Protein AF-A0A2W7T2B4-F1 (afdb_monomer_lite)

Radius of gyration: 30.12 Å; chains: 1; bounding box: 83×75×64 Å

Foldseek 3Di:
DDFDKAAEWDFDADPVNAFQVFKKKKWFKPAWWDADPDIDGRDIDIFTADSNRIGDPRDIDGQLLSTPPLIWIWMKMWGDDPDRPDIDMDTLGIFGHHDDRYDYPVVRSVDDRDDHDDDDDDDDPDPVVVVVVVVVVVVVVVVVVVPDPDDDDDDADQQWAQPDADPVGHRPWTAHPVGTDDDQDPVRVCVVCVVVVNDPDADPFEEEEEEEAAALVQLAAWPVPDPDDQVLLQPAQLVLQKEFAFWAFPVRHGDIQSACALRFTPLVGATPAMDGHGADPTGGGLQSLLQRCLQVLLVVLVHHHYRYYYHYLYHHLQELLLQACPNDCDPPRHSPNRSVVRVLSRVVSVCVRCPSGHYAHAEYEYEYQQNHDDPPDDACNVLVSVVNRVVRVVVSCVVVVHHYPHAYEYAQEQHHQDQDLDQRNRNQSVQVCVVVVRHAHLYYLQLAFADPLGGHGHRVSSSQSSQSRSNLVSCVVSVHQAHFHFFDWDDDPQKIKGARPSDDPPKFKDFADCCSFVVPDDDQQQKDWPQWDWPHWDGDGRMIMTGIDGDTFKMWGLRDSHAPSDPDTRGGNSDGRMFMPDKDQRSSHNVDIHTGGHGIHMDGD

pLDDT: mean 79.74, std 19.17, range [26.47, 98.62]

Sequence (605 aa):
MTLTTSAIVGDVPLPSGAAPAGAELMFTLSCWDSEGDHCLPPATIMVPLGEDGALPEGFRLWRTTKGRRGAHYKVALRWSEGQPEQKKSTDLGAIQIGDADEYALADLLAGSVPAAPQSFWVRRDSMAEIDAAVAGVERMANDLRAEAQEPFTAPVSSEGAALLMDANGNALLGLRSTGLDYVPSRDLVARYAAALGVEVGYSATRVQIIPVDGQSLSVGGEFTGATVTRAGVENFDTTGALELYGLKLANGNPIGLRGPLSRGWDMTALPTGIGPARPHSRHITTGYVIGSVRNRYRAAAGLPLIPALVGSLGVPGAFIEALDKDSQVTDRGVAGDLIWRNKLWWHDQAKRLLAGKAYEIPWLVWLHGTSSGKAGDAAGHYLGKMRAYFDDFRAMLAAKGITGLARVILMQDAADTDTSALPWHVVDEHLQFCEEGSAVLAGPLYPYEVWDDNVHPSADQTILFGEVIAWAMAEVEAGRQWTIRRPVASISGNVLSLHYASLREDEVLTAHDAAKYGGVGISNLGFEMEGATITGVSVAGHTIRIGFSGTPTQVRYAHQRRNATGAGNKFTAHRGLLRTSLSRTAEMLPDQRIHRWSPSYIINL

Secondary structure (DSSP, 8-state):
-PPPEEEEE-B---TT----TT-EEEEEESS-EEETTEEE-SPEEEEEPPTTSBPPTT-EEE-GGGSSS---EEEEEEEESSSTT-EEEEEEEEE---SSSEEEHHHHHHS--PPPP-------S-HHHHHHHHHHHHHHHHHHHHS--S---PPPPTT-EEEEE-TTS-EEEEEETTEEE----HHHHHHHHHHHT---SS-SSEEEEEEEEESHHHH--BSTTSSS-HHHHHTS--TTEEEEES-B-TTS-B--TT--GGG---TTS---EEEE----SSB--HHHHHHHHHHHHHHHTTPPP--EEEEE---TT--GGGSSTT----TTT--TTHHHHHHHHHHHHHHHHTTTSEEE--EEEEE--TT---TTPPTTHHHHHHHHHHHHHHHHHHHTT-BS--EEEEEEP---S--SSS---HHHHHHHHHHTTSEEEEEESTTS-BSSSSSPBPHHHHHHHHHHHHHHHHHHHTT---PPPPPEEEEETTEEEEE-TTS-TT--EEEPPGGGGTT-S--GGGEEEEEEEEEEEEEETTEEEEEEEEEEEEEEES--SS----SS--S-SS---EEEEEEEE-SS-TTSEEEEEPPPEEEE-

Structure (mmCIF, N/CA/C/O backbone):
data_AF-A0A2W7T2B4-F1
#
_entry.id   AF-A0A2W7T2B4-F1
#
loop_
_atom_site.group_PDB
_atom_site.id
_atom_site.type_symbol
_atom_site.label_atom_id
_atom_site.label_alt_id
_atom_site.label_comp_id
_atom_site.label_asym_id
_atom_site.label_entity_id
_atom_site.label_seq_id
_atom_site.pdbx_PDB_ins_code
_atom_site.Cartn_x
_atom_site.Cartn_y
_atom_site.Cartn_z
_atom_site.occupancy
_atom_site.B_iso_or_equiv
_atom_site.auth_seq_id
_atom_site.auth_comp_id
_atom_site.auth_asym_id
_atom_site.auth_atom_id
_atom_site.pdbx_PDB_model_num
ATOM 1 N N . MET A 1 1 ? 23.909 -21.533 34.838 1.00 51.75 1 MET A N 1
ATOM 2 C CA . MET A 1 1 ? 25.120 -22.126 34.227 1.00 51.75 1 MET A CA 1
ATOM 3 C C . MET A 1 1 ? 25.941 -20.961 33.702 1.00 51.75 1 MET A C 1
ATOM 5 O O . MET A 1 1 ? 25.334 -20.033 33.192 1.00 51.75 1 MET A O 1
ATOM 9 N N . THR A 1 2 ? 27.256 -20.923 33.892 1.00 74.31 2 THR A N 1
ATOM 10 C CA . THR A 1 2 ? 28.070 -19.791 33.410 1.00 74.31 2 THR A CA 1
ATOM 11 C C . THR A 1 2 ? 28.215 -19.884 31.890 1.00 74.31 2 THR A C 1
ATOM 13 O O . THR A 1 2 ? 28.439 -20.984 31.389 1.00 74.31 2 THR A O 1
ATOM 16 N N . LEU A 1 3 ? 28.065 -18.766 31.170 1.00 84.69 3 LEU A N 1
ATOM 17 C CA . LEU A 1 3 ? 28.281 -18.707 29.718 1.00 84.69 3 LEU A CA 1
ATOM 18 C C . LEU A 1 3 ? 29.657 -19.280 29.373 1.00 84.69 3 LEU A C 1
ATOM 20 O O . LEU A 1 3 ? 30.652 -18.932 30.020 1.00 84.69 3 LEU A O 1
ATOM 24 N N . THR A 1 4 ? 29.724 -20.152 28.372 1.00 91.50 4 THR A N 1
ATOM 25 C CA . THR A 1 4 ? 31.001 -20.756 27.986 1.00 91.50 4 THR A CA 1
ATOM 26 C C . THR A 1 4 ? 31.834 -19.750 27.199 1.00 91.50 4 THR A C 1
ATOM 28 O O . THR A 1 4 ? 31.337 -19.063 26.310 1.00 91.50 4 THR A O 1
ATOM 31 N N . THR A 1 5 ? 33.117 -19.614 27.536 1.00 93.88 5 THR A N 1
ATOM 32 C CA . THR A 1 5 ? 34.007 -18.631 26.900 1.00 93.88 5 THR A CA 1
ATOM 33 C C . THR A 1 5 ? 35.344 -19.252 26.518 1.00 93.88 5 THR A C 1
ATOM 35 O O . THR A 1 5 ? 35.827 -20.168 27.191 1.00 93.88 5 THR A O 1
ATOM 38 N N . SER A 1 6 ? 35.974 -18.720 25.476 1.00 93.94 6 SER A N 1
ATOM 39 C CA . SER A 1 6 ? 37.327 -19.090 25.040 1.00 93.94 6 SER A CA 1
ATOM 40 C C . SER A 1 6 ? 38.243 -17.877 25.065 1.00 93.94 6 SER A C 1
ATOM 42 O O . SER A 1 6 ? 37.787 -16.756 24.829 1.00 93.94 6 SER A O 1
ATOM 44 N N . ALA A 1 7 ? 39.518 -18.100 25.384 1.00 94.75 7 ALA A N 1
ATOM 45 C CA . ALA A 1 7 ? 40.530 -17.053 25.337 1.00 94.75 7 ALA A CA 1
ATOM 46 C C . ALA A 1 7 ? 40.820 -16.660 23.885 1.00 94.75 7 ALA A C 1
ATOM 48 O O . ALA A 1 7 ? 40.856 -17.527 23.011 1.00 94.75 7 ALA A O 1
ATOM 49 N N . ILE A 1 8 ? 41.013 -15.365 23.639 1.00 95.31 8 ILE A N 1
ATOM 50 C CA . ILE A 1 8 ? 41.419 -14.840 22.334 1.00 95.31 8 ILE A CA 1
ATOM 51 C C . ILE A 1 8 ? 42.779 -14.172 22.497 1.00 95.31 8 ILE A C 1
ATOM 53 O O . ILE A 1 8 ? 42.921 -13.266 23.317 1.00 95.31 8 ILE A O 1
ATOM 57 N N . VAL A 1 9 ? 43.760 -14.623 21.717 1.00 92.50 9 VAL A N 1
ATOM 58 C CA . VAL A 1 9 ? 45.160 -14.182 21.805 1.00 92.50 9 VAL A CA 1
ATOM 59 C C . VAL A 1 9 ? 45.677 -13.668 20.461 1.00 92.50 9 VAL A C 1
ATOM 61 O O . VAL A 1 9 ? 45.085 -13.931 19.412 1.00 92.50 9 VAL A O 1
ATOM 64 N N . GLY A 1 10 ? 46.791 -12.939 20.490 1.00 87.00 10 GLY A N 1
ATOM 65 C CA . GLY A 1 10 ? 47.467 -12.400 19.307 1.00 87.00 10 GLY A CA 1
ATOM 66 C C . GLY A 1 10 ? 47.471 -10.874 19.246 1.00 87.00 10 GLY A C 1
ATOM 67 O O . GLY A 1 10 ? 46.929 -10.196 20.123 1.00 87.00 10 GLY A O 1
ATOM 68 N N . ASP A 1 11 ? 48.103 -10.355 18.200 1.00 84.56 11 ASP A N 1
ATOM 69 C CA . ASP A 1 11 ? 48.326 -8.934 17.955 1.00 84.56 11 ASP A CA 1
ATOM 70 C C . ASP A 1 11 ? 47.723 -8.465 16.621 1.00 84.56 11 ASP A C 1
ATOM 72 O O . ASP A 1 11 ? 47.487 -9.249 15.699 1.00 84.56 11 ASP A O 1
ATOM 76 N N . VAL A 1 12 ? 47.435 -7.164 16.530 1.00 80.12 12 VAL A N 1
ATOM 77 C CA . VAL A 1 12 ? 46.929 -6.520 15.308 1.00 80.12 12 VAL A CA 1
ATOM 78 C C . VAL A 1 12 ? 47.833 -5.339 14.945 1.00 80.12 12 VAL A C 1
ATOM 80 O O . VAL A 1 12 ? 47.596 -4.217 15.407 1.00 80.12 12 VAL A O 1
ATOM 83 N N . PRO A 1 13 ? 48.878 -5.556 14.125 1.00 73.44 13 PRO A N 1
ATOM 84 C CA . PRO A 1 13 ? 49.776 -4.483 13.725 1.00 73.44 13 PRO A CA 1
ATOM 85 C C . PRO A 1 13 ? 49.082 -3.521 12.753 1.00 73.44 13 PRO A C 1
ATOM 87 O O . PRO A 1 13 ? 48.296 -3.928 11.893 1.00 73.44 13 PRO A O 1
ATOM 90 N N . LEU A 1 14 ? 49.398 -2.225 12.843 1.00 69.44 14 LEU A N 1
ATOM 91 C CA . LEU A 1 14 ? 48.927 -1.254 11.853 1.00 69.44 14 LEU A CA 1
ATOM 92 C C . LEU A 1 14 ? 49.705 -1.401 10.535 1.00 69.44 14 LEU A C 1
ATOM 94 O O . LEU A 1 14 ? 50.913 -1.648 10.567 1.00 69.44 14 LEU A O 1
ATOM 98 N N . PRO A 1 15 ? 49.079 -1.144 9.367 1.00 62.44 15 PRO A N 1
ATOM 99 C CA . PRO A 1 15 ? 49.760 -1.193 8.066 1.00 62.44 15 PRO A CA 1
ATOM 100 C C . PRO A 1 15 ? 50.961 -0.245 7.950 1.00 62.44 15 PRO A C 1
ATOM 102 O O . PRO A 1 15 ? 51.851 -0.458 7.132 1.00 62.44 15 PRO A O 1
ATOM 105 N N . SER A 1 16 ? 50.984 0.814 8.762 1.00 63.97 16 SER A N 1
ATOM 106 C CA . SER A 1 16 ? 52.087 1.773 8.850 1.00 63.97 16 SER A CA 1
ATOM 107 C C . SER A 1 16 ? 53.306 1.242 9.615 1.00 63.97 16 SER A C 1
ATOM 109 O O . SER A 1 16 ? 54.337 1.909 9.627 1.00 63.97 16 SER A O 1
ATOM 111 N N . GLY A 1 17 ? 53.195 0.086 10.283 1.00 63.16 17 GLY A N 1
ATOM 112 C CA . GLY A 1 17 ? 54.217 -0.460 11.181 1.00 63.16 17 GLY A CA 1
ATOM 113 C C . GLY A 1 17 ? 54.401 0.332 12.482 1.00 63.16 17 GLY A C 1
ATOM 114 O O . GLY A 1 17 ? 55.286 0.011 13.271 1.00 63.16 17 GLY A O 1
ATOM 115 N N . ALA A 1 18 ? 53.598 1.377 12.709 1.00 63.28 18 ALA A N 1
ATOM 116 C CA . ALA A 1 18 ? 53.625 2.161 13.936 1.00 63.28 18 ALA A CA 1
ATOM 117 C C . ALA A 1 18 ? 52.922 1.417 15.082 1.00 63.28 18 ALA A C 1
ATOM 119 O O . ALA A 1 18 ? 51.936 0.712 14.858 1.00 63.28 18 ALA A O 1
ATOM 120 N N . ALA A 1 19 ? 53.401 1.632 16.311 1.00 59.44 19 ALA A N 1
ATOM 121 C CA . ALA A 1 19 ? 52.747 1.149 17.523 1.00 59.44 19 ALA A CA 1
ATOM 122 C C . ALA A 1 19 ? 51.287 1.652 17.569 1.00 59.44 19 ALA A C 1
ATOM 124 O O . ALA A 1 19 ? 51.069 2.863 17.427 1.00 59.44 19 ALA A O 1
ATOM 125 N N . PRO A 1 20 ? 50.284 0.775 17.752 1.00 64.19 20 PRO A N 1
ATOM 126 C CA . PRO A 1 20 ? 48.870 1.142 17.789 1.00 64.19 20 PRO A CA 1
ATOM 127 C C . PRO A 1 20 ? 48.484 1.817 19.117 1.00 64.19 20 PRO A C 1
ATOM 129 O O . PRO A 1 20 ? 47.569 1.383 19.815 1.00 64.19 20 PRO A O 1
ATOM 132 N N . ALA A 1 21 ? 49.176 2.897 19.488 1.00 61.97 21 ALA A N 1
ATOM 133 C CA . ALA A 1 21 ? 48.934 3.623 20.728 1.00 61.97 21 ALA A CA 1
ATOM 134 C C . ALA A 1 21 ? 47.485 4.148 20.772 1.00 61.97 21 ALA A C 1
ATOM 136 O O . ALA A 1 21 ? 47.108 5.056 20.029 1.00 61.97 21 ALA A O 1
ATOM 137 N N . GLY A 1 22 ? 46.662 3.555 21.644 1.00 71.31 22 GLY A N 1
ATOM 138 C CA . GLY A 1 22 ? 45.244 3.893 21.791 1.00 71.31 22 GLY A CA 1
ATOM 139 C C . GLY A 1 22 ? 44.298 3.220 20.786 1.00 71.31 22 GLY A C 1
ATOM 140 O O . GLY A 1 22 ? 43.176 3.703 20.613 1.00 71.31 22 GLY A O 1
ATOM 141 N N . ALA A 1 23 ? 44.722 2.142 20.116 1.00 84.31 23 ALA A N 1
ATOM 142 C CA . ALA A 1 23 ? 43.832 1.339 19.284 1.00 84.31 23 ALA A CA 1
ATOM 143 C C . ALA A 1 23 ? 42.933 0.407 20.113 1.00 84.31 23 ALA A C 1
ATOM 145 O O . ALA A 1 23 ? 43.294 -0.054 21.194 1.00 84.31 23 ALA A O 1
ATOM 146 N N . GLU A 1 24 ? 41.749 0.120 19.583 1.00 90.25 24 GLU A N 1
ATOM 147 C CA . GLU A 1 24 ? 40.717 -0.704 20.204 1.00 90.25 24 GLU A CA 1
ATOM 148 C C . GLU A 1 24 ? 40.160 -1.690 19.172 1.00 90.25 24 GLU A C 1
ATOM 150 O O . GLU A 1 24 ? 39.835 -1.303 18.047 1.00 90.25 24 GLU A O 1
ATOM 155 N N . LEU A 1 25 ? 39.985 -2.951 19.561 1.00 91.62 25 LEU A N 1
ATOM 156 C CA . LEU A 1 25 ? 39.188 -3.914 18.809 1.00 91.62 25 LEU A CA 1
ATOM 157 C C . LEU A 1 25 ? 37.740 -3.896 19.283 1.00 91.62 25 LEU A C 1
ATOM 159 O O . LEU A 1 25 ? 37.450 -3.814 20.476 1.00 91.62 25 LEU A O 1
ATOM 163 N N . MET A 1 26 ? 36.822 -4.003 18.335 1.00 93.94 26 MET A N 1
ATOM 164 C CA . MET A 1 26 ? 35.388 -4.049 18.565 1.00 93.94 26 MET A CA 1
ATOM 165 C C . MET A 1 26 ? 34.862 -5.411 18.130 1.00 93.94 26 MET A C 1
ATOM 167 O O . MET A 1 26 ? 34.986 -5.762 16.961 1.00 93.94 26 MET A O 1
ATOM 171 N N . PHE A 1 27 ? 34.249 -6.149 19.054 1.00 94.88 27 PHE A N 1
ATOM 172 C CA . PHE A 1 27 ? 33.588 -7.426 18.791 1.00 94.88 27 PHE A CA 1
ATOM 173 C C . PHE A 1 27 ? 32.080 -7.259 18.975 1.00 94.88 27 PHE A C 1
ATOM 175 O O . PHE A 1 27 ? 31.600 -7.124 20.101 1.00 94.88 27 PHE A O 1
ATOM 182 N N . THR A 1 28 ? 31.322 -7.267 17.881 1.00 92.69 28 THR A N 1
ATOM 183 C CA . THR A 1 28 ? 29.861 -7.091 17.899 1.00 92.69 28 THR A CA 1
ATOM 184 C C . THR A 1 28 ? 29.164 -8.382 17.516 1.00 92.69 28 THR A C 1
ATOM 186 O O . THR A 1 28 ? 29.383 -8.902 16.424 1.00 92.69 28 THR A O 1
ATOM 189 N N . LEU A 1 29 ? 28.293 -8.899 18.381 1.00 88.19 29 LEU A N 1
ATOM 190 C CA . LEU A 1 29 ? 27.530 -10.103 18.059 1.00 88.19 29 LEU A CA 1
ATOM 191 C C . LEU A 1 29 ? 26.496 -9.813 16.948 1.00 88.19 29 LEU A C 1
ATOM 193 O O . LEU A 1 29 ? 25.797 -8.803 16.982 1.00 88.19 29 LEU A O 1
ATOM 197 N N . SER A 1 30 ? 26.407 -10.684 15.942 1.00 83.38 30 SER A N 1
ATOM 198 C CA . SER A 1 30 ? 25.661 -10.441 14.696 1.00 83.38 30 SER A CA 1
ATOM 199 C C . SER A 1 30 ? 24.139 -10.394 14.851 1.00 83.38 30 SER A C 1
ATOM 201 O O . SER A 1 30 ? 23.450 -9.788 14.030 1.00 83.38 30 SER A O 1
ATOM 203 N N . CYS A 1 31 ? 23.601 -11.079 15.857 1.00 70.81 31 CYS A N 1
ATOM 204 C CA . CYS A 1 31 ? 22.176 -11.185 16.139 1.00 70.81 31 CYS A CA 1
ATOM 205 C C . CYS A 1 31 ? 21.957 -11.605 17.601 1.00 70.81 31 CYS A C 1
ATOM 207 O O . CYS A 1 31 ? 22.906 -11.896 18.325 1.00 70.81 31 CYS A O 1
ATOM 209 N N . TRP A 1 32 ? 20.696 -11.633 18.033 1.00 84.06 32 TRP A N 1
ATOM 210 C CA . TRP A 1 32 ? 20.322 -12.216 19.320 1.00 84.06 32 TRP A CA 1
ATOM 211 C C . TRP A 1 32 ? 20.540 -13.728 19.326 1.00 84.06 32 TRP A C 1
ATOM 213 O O . TRP A 1 32 ? 20.017 -14.408 18.438 1.00 84.06 32 TRP A O 1
ATOM 223 N N . ASP A 1 33 ? 21.184 -14.249 20.369 1.00 83.38 33 ASP A N 1
ATOM 224 C CA . ASP A 1 33 ? 21.369 -15.688 20.576 1.00 83.38 33 ASP A CA 1
ATOM 225 C C . ASP A 1 33 ? 21.135 -16.102 22.041 1.00 83.38 33 ASP A C 1
ATOM 227 O O . ASP A 1 33 ? 20.782 -15.282 22.890 1.00 83.38 33 ASP A O 1
ATOM 231 N N . SER A 1 34 ? 21.271 -17.391 22.336 1.00 83.50 34 SER A N 1
ATOM 232 C CA . SER A 1 34 ? 21.069 -17.950 23.669 1.00 83.50 34 SER A CA 1
ATOM 233 C C . SER A 1 34 ? 21.949 -19.166 23.923 1.00 83.50 34 SER A C 1
ATOM 235 O O . SER A 1 34 ? 22.056 -20.031 23.053 1.00 83.50 34 SER A O 1
ATOM 237 N N . GLU A 1 35 ? 22.454 -19.290 25.147 1.00 84.00 35 GLU A N 1
ATOM 238 C CA . GLU A 1 35 ? 23.079 -20.506 25.673 1.00 84.00 35 GLU A CA 1
ATOM 239 C C . GLU A 1 35 ? 22.395 -20.873 26.999 1.00 84.00 35 GLU A C 1
ATOM 241 O O . GLU A 1 35 ? 22.371 -20.085 27.948 1.00 84.00 35 GLU A O 1
ATOM 246 N N . GLY A 1 36 ? 21.795 -22.065 27.065 1.00 82.31 36 GLY A N 1
ATOM 247 C CA . GLY A 1 36 ? 20.923 -22.434 28.185 1.00 82.31 36 GLY A CA 1
ATOM 248 C C . GLY A 1 36 ? 19.736 -21.470 28.315 1.00 82.31 36 GLY A C 1
ATOM 249 O O . GLY A 1 36 ? 19.032 -21.233 27.333 1.00 82.31 36 GLY A O 1
ATOM 250 N N . ASP A 1 37 ? 19.546 -20.906 29.511 1.00 80.75 37 ASP A N 1
ATOM 251 C CA . ASP A 1 37 ? 18.495 -19.919 29.815 1.00 80.75 37 ASP A CA 1
ATOM 252 C C . ASP A 1 37 ? 18.971 -18.459 29.659 1.00 80.75 37 ASP A C 1
ATOM 254 O O . ASP A 1 37 ? 18.222 -17.519 29.932 1.00 80.75 37 ASP A O 1
ATOM 258 N N . HIS A 1 38 ? 20.222 -18.241 29.241 1.00 75.69 38 HIS A N 1
ATOM 259 C CA . HIS A 1 38 ? 20.797 -16.906 29.088 1.00 75.69 38 HIS A CA 1
ATOM 260 C C . HIS A 1 38 ? 20.609 -16.385 27.664 1.00 75.69 38 HIS A C 1
ATOM 262 O O . HIS A 1 38 ? 20.861 -17.094 26.691 1.00 75.69 38 HIS A O 1
ATOM 268 N N . CYS A 1 39 ? 20.191 -15.123 27.551 1.00 81.25 39 CYS A N 1
ATOM 269 C CA . CYS A 1 39 ? 19.994 -14.427 26.284 1.00 81.25 39 CYS A CA 1
ATOM 270 C C . CYS A 1 39 ? 21.140 -13.439 26.042 1.00 81.25 39 CYS A C 1
ATOM 272 O O . CYS A 1 39 ? 21.503 -12.674 26.937 1.00 81.25 39 CYS A O 1
ATOM 274 N N . LEU A 1 40 ? 21.693 -13.455 24.833 1.00 81.31 40 LEU A N 1
ATOM 275 C CA . LEU A 1 40 ? 22.848 -12.664 24.426 1.00 81.31 40 LEU A CA 1
ATOM 276 C C . LEU A 1 40 ? 22.407 -11.647 23.365 1.00 81.31 40 LEU A C 1
ATOM 278 O O . LEU A 1 40 ? 22.094 -12.044 22.238 1.00 81.31 40 LEU A O 1
ATOM 282 N N . PRO A 1 41 ? 22.332 -10.347 23.706 1.00 76.69 41 PRO A N 1
ATOM 283 C CA . PRO A 1 41 ? 22.006 -9.306 22.740 1.00 76.69 41 PRO A CA 1
ATOM 284 C C . PRO A 1 41 ? 23.161 -9.074 21.753 1.00 76.69 41 PRO A C 1
ATOM 286 O O . PRO A 1 41 ? 24.311 -9.374 22.085 1.00 76.69 41 PRO A O 1
ATOM 289 N N . PRO A 1 42 ? 22.894 -8.466 20.579 1.00 85.69 42 PRO A N 1
ATOM 290 C CA . PRO A 1 42 ? 23.912 -8.031 19.619 1.00 85.69 42 PRO A CA 1
ATOM 291 C C . PRO A 1 42 ? 24.718 -6.820 20.137 1.00 85.69 42 PRO A C 1
ATOM 293 O O . PRO A 1 42 ? 24.724 -5.747 19.540 1.00 85.69 42 PRO A O 1
ATOM 296 N N . ALA A 1 43 ? 25.342 -6.963 21.307 1.00 79.31 43 ALA A N 1
ATOM 297 C CA . ALA A 1 43 ? 26.128 -5.932 21.967 1.00 79.31 43 ALA A CA 1
ATOM 298 C C . ALA A 1 43 ? 27.578 -5.926 21.461 1.00 79.31 43 ALA A C 1
ATOM 300 O O . ALA A 1 43 ? 28.108 -6.953 21.027 1.00 79.31 43 ALA A O 1
ATOM 301 N N . THR A 1 44 ? 28.215 -4.758 21.551 1.00 92.38 44 THR A N 1
ATOM 302 C CA . THR A 1 44 ? 29.615 -4.554 21.168 1.00 92.38 44 THR A CA 1
ATOM 303 C C . THR A 1 44 ? 30.514 -4.556 22.395 1.00 92.38 44 THR A C 1
ATOM 305 O O . THR A 1 44 ? 30.296 -3.781 23.325 1.00 92.38 44 THR A O 1
ATOM 308 N N . ILE A 1 45 ? 31.556 -5.382 22.364 1.00 93.25 45 ILE A N 1
ATOM 309 C CA . ILE A 1 45 ? 32.635 -5.402 23.351 1.00 93.25 45 ILE A CA 1
ATOM 310 C C . ILE A 1 45 ? 33.822 -4.649 22.749 1.00 93.25 45 ILE A C 1
ATOM 312 O O . ILE A 1 45 ? 34.303 -5.020 21.681 1.00 93.25 45 ILE A O 1
ATOM 316 N N . MET A 1 46 ? 34.274 -3.586 23.416 1.00 92.00 46 MET A N 1
ATOM 317 C CA . MET A 1 46 ? 35.451 -2.812 23.010 1.00 92.00 46 MET A CA 1
ATOM 318 C C . MET A 1 46 ? 36.644 -3.201 23.878 1.00 92.00 46 MET A C 1
ATOM 320 O O . MET A 1 46 ? 36.530 -3.212 25.104 1.00 92.00 46 MET A O 1
ATOM 324 N N . VAL A 1 47 ? 37.773 -3.510 23.247 1.00 92.19 47 VAL A N 1
ATOM 325 C CA . VAL A 1 47 ? 38.973 -4.028 23.906 1.00 92.19 47 VAL A CA 1
ATOM 326 C C . VAL A 1 47 ? 40.167 -3.169 23.505 1.00 92.19 47 VAL A C 1
ATOM 328 O O . VAL A 1 47 ? 40.518 -3.168 22.325 1.00 92.19 47 VAL A O 1
ATOM 331 N N . PRO A 1 48 ? 40.788 -2.427 24.435 1.00 89.44 48 PRO A N 1
ATOM 332 C CA . PRO A 1 48 ? 41.997 -1.676 24.126 1.00 89.44 48 PRO A CA 1
ATOM 333 C C . PRO A 1 48 ? 43.162 -2.635 23.849 1.00 89.44 48 PRO A C 1
ATOM 335 O O . PRO A 1 48 ? 43.305 -3.646 24.538 1.00 89.44 48 PRO A O 1
ATOM 338 N N . LEU A 1 49 ? 43.982 -2.310 22.851 1.00 87.50 49 LEU A N 1
ATOM 339 C CA . LEU A 1 49 ? 45.211 -3.038 22.538 1.00 87.50 49 LEU A CA 1
ATOM 340 C C . LEU A 1 49 ? 46.393 -2.492 23.351 1.00 87.50 49 LEU A C 1
ATOM 342 O O . LEU A 1 49 ? 46.425 -1.310 23.705 1.00 87.50 49 LEU A O 1
ATOM 346 N N . GLY A 1 50 ? 47.364 -3.362 23.636 1.00 82.19 50 GLY A N 1
ATOM 347 C CA . GLY A 1 50 ? 48.658 -2.987 24.205 1.00 82.19 50 GLY A CA 1
ATOM 348 C C . GLY A 1 50 ? 49.482 -2.106 23.261 1.00 82.19 50 GLY A C 1
ATOM 349 O O . GLY A 1 50 ? 49.154 -1.942 22.086 1.00 82.19 50 GLY A O 1
ATOM 350 N N . GLU A 1 51 ? 50.579 -1.534 23.766 1.00 77.56 51 GLU A N 1
ATOM 351 C CA . GLU A 1 51 ? 51.479 -0.679 22.968 1.00 77.56 51 GLU A CA 1
ATOM 352 C C . GLU A 1 51 ? 52.116 -1.421 21.779 1.00 77.56 51 GLU A C 1
ATOM 354 O O . GLU A 1 51 ? 52.469 -0.806 20.775 1.00 77.56 51 GLU A O 1
ATOM 359 N N . ASP A 1 52 ? 52.219 -2.742 21.874 1.00 76.25 52 ASP A N 1
ATOM 360 C CA . ASP A 1 52 ? 52.678 -3.671 20.843 1.00 76.25 52 ASP A CA 1
ATOM 361 C C . ASP A 1 52 ? 51.545 -4.199 19.941 1.00 76.25 52 ASP A C 1
ATOM 363 O O . ASP A 1 52 ? 51.802 -4.961 19.014 1.00 76.25 52 ASP A O 1
ATOM 367 N N . GLY A 1 53 ? 50.297 -3.781 20.174 1.00 79.62 53 GLY A N 1
ATOM 368 C CA . GLY A 1 53 ? 49.121 -4.251 19.441 1.00 79.62 53 GLY A CA 1
ATOM 369 C C . GLY A 1 53 ? 48.530 -5.559 19.954 1.00 79.62 53 GLY A C 1
ATOM 370 O O . GLY A 1 53 ? 47.592 -6.060 19.332 1.00 79.62 53 GLY A O 1
ATOM 371 N N . ALA A 1 54 ? 49.031 -6.096 21.070 1.00 86.50 54 ALA A N 1
ATOM 372 C CA . ALA A 1 54 ? 48.527 -7.329 21.660 1.00 86.50 54 ALA A CA 1
ATOM 373 C C . ALA A 1 54 ? 47.164 -7.140 22.348 1.00 86.50 54 ALA A C 1
ATOM 375 O O . ALA A 1 54 ? 46.878 -6.102 22.954 1.00 86.50 54 ALA A O 1
ATOM 376 N N . LEU A 1 55 ? 46.319 -8.173 22.288 1.00 90.00 55 LEU A N 1
ATOM 377 C CA . LEU A 1 55 ? 45.126 -8.271 23.130 1.00 90.00 55 LEU A CA 1
ATOM 378 C C . LEU A 1 55 ? 45.509 -8.407 24.619 1.00 90.00 55 LEU A C 1
ATOM 380 O O . LEU A 1 55 ? 46.511 -9.053 24.930 1.00 90.00 55 LEU A O 1
ATOM 384 N N . PRO A 1 56 ? 44.706 -7.863 25.558 1.00 90.69 56 PRO A N 1
ATOM 385 C CA . PRO A 1 56 ? 44.958 -8.016 26.988 1.00 90.69 56 PRO A CA 1
ATOM 386 C C . PRO A 1 56 ? 45.035 -9.486 27.412 1.00 90.69 56 PRO A C 1
ATOM 388 O O . PRO A 1 56 ? 44.208 -10.305 26.999 1.00 90.69 56 PRO A O 1
ATOM 391 N N . GLU A 1 57 ? 45.992 -9.804 28.287 1.00 88.31 57 GLU A N 1
ATOM 392 C CA . GLU A 1 57 ? 46.155 -11.158 28.816 1.00 88.31 57 GLU A CA 1
ATOM 393 C C . GLU A 1 57 ? 44.848 -11.649 29.459 1.00 88.31 57 GLU A C 1
ATOM 395 O O . GLU A 1 57 ? 44.224 -10.964 30.273 1.00 88.31 57 GLU A O 1
ATOM 400 N N . GLY A 1 58 ? 44.412 -12.847 29.064 1.00 87.31 58 GLY A N 1
ATOM 401 C CA . GLY A 1 58 ? 43.191 -13.458 29.579 1.00 87.31 58 GLY A CA 1
ATOM 402 C C . GLY A 1 58 ? 41.888 -12.888 29.010 1.00 87.31 58 GLY A C 1
ATOM 403 O O . GLY A 1 58 ? 40.830 -13.188 29.563 1.00 87.31 58 GLY A O 1
ATOM 404 N N . PHE A 1 59 ? 41.912 -12.104 27.925 1.00 94.69 59 PHE A N 1
ATOM 405 C CA . PHE A 1 59 ? 40.689 -11.681 27.237 1.00 94.69 59 PHE A CA 1
ATOM 406 C C . PHE A 1 59 ? 39.903 -12.889 26.695 1.00 94.69 59 PHE A C 1
ATOM 408 O O . PHE A 1 59 ? 40.457 -13.756 26.016 1.00 94.69 59 PHE A O 1
ATOM 415 N N . ARG A 1 60 ? 38.597 -12.961 26.997 1.00 95.25 60 ARG A N 1
ATOM 416 C CA . ARG A 1 60 ? 37.729 -14.084 26.602 1.00 95.25 60 ARG A CA 1
ATOM 417 C C . ARG A 1 60 ? 36.447 -13.609 25.934 1.00 95.25 60 ARG A C 1
ATOM 419 O O . ARG A 1 60 ? 35.819 -12.654 26.389 1.00 95.25 60 ARG A O 1
ATOM 426 N N . LEU A 1 61 ? 36.016 -14.349 24.918 1.00 94.19 61 LEU A N 1
ATOM 427 C CA . LEU A 1 61 ? 34.725 -14.173 24.253 1.00 94.19 61 LEU A CA 1
ATOM 428 C C . LEU A 1 61 ? 33.839 -15.397 24.453 1.00 94.19 61 LEU A C 1
ATOM 430 O O . LEU A 1 61 ? 34.326 -16.512 24.638 1.00 94.19 61 LEU A O 1
ATOM 434 N N . TRP A 1 62 ? 32.525 -15.184 24.411 1.00 94.25 62 TRP A N 1
ATOM 435 C CA . TRP A 1 62 ? 31.547 -16.266 24.474 1.00 94.25 62 TRP A CA 1
ATOM 436 C C . TRP A 1 62 ? 31.663 -17.198 23.258 1.00 94.25 62 TRP A C 1
ATOM 438 O O . TRP A 1 62 ? 31.897 -16.743 22.136 1.00 94.25 62 TRP A O 1
ATOM 448 N N . ARG A 1 63 ? 31.497 -18.509 23.478 1.00 92.62 63 ARG A N 1
ATOM 449 C CA . ARG A 1 63 ? 31.546 -19.537 22.430 1.00 92.62 63 ARG A CA 1
ATOM 450 C C . ARG A 1 63 ? 30.282 -19.482 21.583 1.00 92.62 63 ARG A C 1
ATOM 452 O O . ARG A 1 63 ? 29.284 -20.131 21.882 1.00 92.62 63 ARG A O 1
ATOM 459 N N . THR A 1 64 ? 30.324 -18.733 20.489 1.00 86.50 64 THR A N 1
ATOM 460 C CA . THR A 1 64 ? 29.162 -18.517 19.615 1.00 86.50 64 THR A CA 1
ATOM 461 C C . THR A 1 64 ? 28.607 -19.799 18.983 1.00 86.50 64 THR A C 1
ATOM 463 O O . THR A 1 64 ? 27.442 -19.845 18.605 1.00 86.50 64 THR A O 1
ATOM 466 N N . THR A 1 65 ? 29.401 -20.871 18.902 1.00 83.50 65 THR A N 1
ATOM 467 C CA . THR A 1 65 ? 28.927 -22.209 18.486 1.00 83.50 65 THR A CA 1
ATOM 468 C C . THR A 1 65 ? 28.011 -22.897 19.505 1.00 83.50 65 THR A C 1
ATOM 470 O O . THR A 1 65 ? 27.287 -23.820 19.138 1.00 83.50 65 THR A O 1
ATOM 473 N N . LYS A 1 66 ? 27.987 -22.446 20.768 1.00 82.12 66 LYS A N 1
ATOM 474 C CA . LYS A 1 66 ? 26.997 -22.878 21.770 1.00 82.12 66 LYS A CA 1
ATOM 475 C C . LYS A 1 66 ? 25.654 -22.158 21.635 1.00 82.12 66 LYS A C 1
ATOM 477 O O . LYS A 1 66 ? 24.685 -22.541 22.292 1.00 82.12 66 LYS A O 1
ATOM 482 N N . GLY A 1 67 ? 25.595 -21.136 20.781 1.00 70.69 67 GLY A N 1
ATOM 483 C CA . GLY A 1 67 ? 24.376 -20.441 20.399 1.00 70.69 67 GLY A CA 1
ATOM 484 C C . GLY A 1 67 ? 23.433 -21.318 19.578 1.00 70.69 67 GLY A C 1
ATOM 485 O O . GLY A 1 67 ? 23.850 -22.192 18.821 1.00 70.69 67 GLY A O 1
ATOM 486 N N . ARG A 1 68 ? 22.130 -21.066 19.699 1.00 71.69 68 ARG A N 1
ATOM 487 C CA . ARG A 1 68 ? 21.076 -21.767 18.947 1.00 71.69 68 ARG A CA 1
ATOM 488 C C . ARG A 1 68 ? 20.779 -21.127 17.594 1.00 71.69 68 ARG A C 1
ATOM 490 O O . ARG A 1 68 ? 20.045 -21.712 16.803 1.00 71.69 68 ARG A O 1
ATOM 497 N N . ARG A 1 69 ? 21.275 -19.912 17.343 1.00 60.12 69 ARG A N 1
ATOM 498 C CA . ARG A 1 69 ? 20.935 -19.109 16.155 1.00 60.12 69 ARG A CA 1
ATOM 499 C C . ARG A 1 69 ? 22.124 -18.834 15.244 1.00 60.12 69 ARG A C 1
ATOM 501 O O . ARG A 1 69 ? 21.993 -18.054 14.304 1.00 60.12 69 ARG A O 1
ATOM 508 N N . GLY A 1 70 ? 23.254 -19.493 15.495 1.00 67.88 70 GLY A N 1
ATOM 509 C CA . GLY A 1 70 ? 24.429 -19.389 14.639 1.00 67.88 70 GLY A CA 1
ATOM 510 C C . GLY A 1 70 ? 25.033 -17.990 14.620 1.00 67.88 70 GLY A C 1
ATOM 511 O O . GLY A 1 70 ? 25.521 -17.556 13.575 1.00 67.88 70 GLY A O 1
ATOM 512 N N . ALA A 1 71 ? 24.961 -17.265 15.740 1.00 76.00 71 ALA A N 1
ATOM 513 C CA . ALA A 1 71 ? 25.568 -15.949 15.830 1.00 76.00 71 ALA A CA 1
ATOM 514 C C . ALA A 1 71 ? 27.094 -16.018 15.622 1.00 76.00 71 ALA A C 1
ATOM 516 O O . ALA A 1 71 ? 27.733 -17.054 15.813 1.00 76.00 71 ALA A O 1
ATOM 517 N N . HIS A 1 72 ? 27.679 -14.898 15.212 1.00 89.12 72 HIS A N 1
ATOM 518 C CA . HIS A 1 72 ? 29.122 -14.707 15.066 1.00 89.12 72 HIS A CA 1
ATOM 519 C C . HIS A 1 72 ? 29.492 -13.290 15.508 1.00 89.12 72 HIS A C 1
ATOM 521 O O . HIS A 1 72 ? 28.629 -12.411 15.580 1.00 89.12 72 HIS A O 1
ATOM 527 N N . TYR A 1 73 ? 30.766 -13.051 15.802 1.00 91.81 73 TYR A N 1
ATOM 528 C CA . TYR A 1 73 ? 31.255 -11.708 16.096 1.00 91.81 73 TYR A CA 1
ATOM 529 C C . TYR A 1 73 ? 31.724 -11.029 14.815 1.00 91.81 73 TYR A C 1
ATOM 531 O O . TYR A 1 73 ? 32.545 -11.576 14.087 1.00 91.81 73 TYR A O 1
ATOM 539 N N . LYS A 1 74 ? 31.236 -9.818 14.555 1.00 91.31 74 LYS A N 1
ATOM 540 C CA . LYS A 1 74 ? 31.854 -8.882 13.614 1.00 91.31 74 LYS A CA 1
ATOM 541 C C . LYS A 1 74 ? 32.995 -8.171 14.328 1.00 91.31 74 LYS A C 1
ATOM 543 O O . LYS A 1 74 ? 32.788 -7.670 15.434 1.00 91.31 74 LYS A O 1
ATOM 548 N N . VAL A 1 75 ? 34.167 -8.154 13.706 1.00 91.38 75 VAL A N 1
ATOM 549 C CA . VAL A 1 75 ? 35.393 -7.601 14.281 1.00 91.38 75 VAL A CA 1
ATOM 550 C C . VAL A 1 75 ? 35.808 -6.367 13.498 1.00 91.38 75 VAL A C 1
ATOM 552 O O . VAL A 1 75 ? 35.977 -6.435 12.280 1.00 91.38 75 VAL A O 1
ATOM 555 N N . ALA A 1 76 ? 36.005 -5.255 14.198 1.00 89.88 76 ALA A N 1
ATOM 556 C CA . ALA A 1 76 ? 36.540 -4.023 13.629 1.00 89.88 76 ALA A CA 1
ATOM 557 C C . ALA A 1 76 ? 37.688 -3.483 14.488 1.00 89.88 76 ALA A C 1
ATOM 559 O O . ALA A 1 76 ? 37.667 -3.614 15.710 1.00 89.88 76 ALA A O 1
ATOM 560 N N . LEU A 1 77 ? 38.679 -2.863 13.851 1.00 87.94 77 LEU A N 1
ATOM 561 C CA . LEU A 1 77 ? 39.770 -2.149 14.514 1.00 87.94 77 LEU A CA 1
ATOM 562 C C . LEU A 1 77 ? 39.515 -0.651 14.444 1.00 87.94 77 LEU A C 1
ATOM 564 O O . LEU A 1 77 ? 39.268 -0.120 13.361 1.00 87.94 77 LEU A O 1
ATOM 568 N N . ARG A 1 78 ? 39.649 0.034 15.578 1.00 88.25 78 ARG A N 1
ATOM 569 C CA . ARG A 1 78 ? 39.524 1.485 15.696 1.00 88.25 78 ARG A CA 1
ATOM 570 C C . ARG A 1 78 ? 40.805 2.089 16.266 1.00 88.25 78 ARG A C 1
ATOM 572 O O . ARG A 1 78 ? 41.261 1.644 17.309 1.00 88.25 78 ARG A O 1
ATOM 579 N N . TRP A 1 79 ? 41.375 3.113 15.633 1.00 84.56 79 TRP A N 1
ATOM 580 C CA . TRP A 1 79 ? 42.605 3.778 16.101 1.00 84.56 79 TRP A CA 1
ATOM 581 C C . TRP A 1 79 ? 42.623 5.267 15.743 1.00 84.56 79 TRP A C 1
ATOM 583 O O . TRP A 1 79 ? 41.839 5.712 14.906 1.00 84.56 79 TRP A O 1
ATOM 593 N N . SER A 1 80 ? 43.522 6.041 16.352 1.00 77.50 80 SER A N 1
ATOM 594 C CA . SER A 1 80 ? 43.721 7.463 16.036 1.00 77.50 80 SER A CA 1
ATOM 595 C C . SER A 1 80 ? 45.082 7.686 15.373 1.00 77.50 80 SER A C 1
ATOM 597 O O . SER A 1 80 ? 46.083 7.113 15.792 1.00 77.50 80 SER A O 1
ATOM 599 N N . GLU A 1 81 ? 45.142 8.562 14.369 1.00 66.94 81 GLU A N 1
ATOM 600 C CA . GLU A 1 81 ? 46.397 9.046 13.780 1.00 66.94 81 GLU A CA 1
ATOM 601 C C . GLU A 1 81 ? 46.511 10.555 14.016 1.00 66.94 81 GLU A C 1
ATOM 603 O O . GLU A 1 81 ? 45.750 11.349 13.465 1.00 66.94 81 GLU A O 1
ATOM 608 N N . GLY A 1 82 ? 47.458 10.967 14.860 1.00 64.31 82 GLY A N 1
ATOM 609 C CA . GLY A 1 82 ? 47.735 12.378 15.141 1.00 64.31 82 GLY A CA 1
ATOM 610 C C . GLY A 1 82 ? 46.852 12.988 16.233 1.00 64.31 82 GLY A C 1
ATOM 611 O O . GLY A 1 82 ? 47.362 13.293 17.308 1.00 64.31 82 GLY A O 1
ATOM 612 N N . GLN A 1 83 ? 45.551 13.188 15.984 1.00 60.47 83 GLN A N 1
ATOM 613 C CA . GLN A 1 83 ? 44.631 13.767 16.979 1.00 60.47 83 GLN A CA 1
ATOM 614 C C . GLN A 1 83 ? 43.740 12.695 17.636 1.00 60.47 83 GLN A C 1
ATOM 616 O O . GLN A 1 83 ? 43.065 11.960 16.914 1.00 60.47 83 GLN A O 1
ATOM 621 N N . PRO A 1 84 ? 43.661 12.620 18.983 1.00 60.50 84 PRO A N 1
ATOM 622 C CA . PRO A 1 84 ? 42.892 11.591 19.696 1.00 60.50 84 PRO A CA 1
ATOM 623 C C . PRO A 1 84 ? 41.405 11.522 19.317 1.00 60.50 84 PRO A C 1
ATOM 625 O O . PRO A 1 84 ? 40.811 10.446 19.377 1.00 60.50 84 PRO A O 1
ATOM 628 N N . GLU A 1 85 ? 40.815 12.647 18.901 1.00 62.25 85 GLU A N 1
ATOM 629 C CA . GLU A 1 85 ? 39.389 12.767 18.566 1.00 62.25 85 GLU A CA 1
ATOM 630 C C . GLU A 1 85 ? 39.032 12.268 17.154 1.00 62.25 85 GLU A C 1
ATOM 632 O O . GLU A 1 85 ? 37.867 11.985 16.878 1.00 62.25 85 GLU A O 1
ATOM 637 N N . GLN A 1 86 ? 40.015 12.095 16.261 1.00 65.94 86 GLN A N 1
ATOM 638 C CA . GLN A 1 86 ? 39.796 11.547 14.919 1.00 65.94 86 GLN A CA 1
ATOM 639 C C . GLN A 1 86 ? 40.114 10.051 14.892 1.00 65.94 86 GLN A C 1
ATOM 641 O O . GLN A 1 86 ? 41.216 9.631 14.535 1.00 65.94 86 GLN A O 1
ATOM 646 N N . LYS A 1 87 ? 39.122 9.241 15.273 1.00 72.44 87 LYS A N 1
ATOM 647 C CA . LYS A 1 87 ? 39.227 7.779 15.243 1.00 72.44 87 LYS A CA 1
ATOM 648 C C . LYS A 1 87 ? 38.884 7.232 13.854 1.00 72.44 87 LYS A C 1
ATOM 650 O O . LYS A 1 87 ? 37.758 7.381 13.383 1.00 72.44 87 LYS A O 1
ATOM 655 N N . LYS A 1 88 ? 39.848 6.577 13.212 1.00 77.94 88 LYS A N 1
ATOM 656 C CA . LYS A 1 88 ? 39.659 5.742 12.020 1.00 77.94 88 LYS A CA 1
ATOM 657 C C . LYS A 1 88 ? 39.156 4.365 12.443 1.00 77.94 88 LYS A C 1
ATOM 659 O O . LYS A 1 88 ? 39.467 3.910 13.541 1.00 77.94 88 LYS A O 1
ATOM 664 N N . SER A 1 89 ? 38.382 3.712 11.581 1.00 84.44 89 SER A N 1
ATOM 665 C CA . SER A 1 89 ? 37.891 2.350 11.800 1.00 84.44 89 SER A CA 1
ATOM 666 C C . SER A 1 89 ? 38.022 1.534 10.522 1.00 84.44 89 SER A C 1
ATOM 668 O O . SER A 1 89 ? 37.785 2.063 9.437 1.00 84.44 89 SER A O 1
ATOM 670 N N . THR A 1 90 ? 38.356 0.254 10.651 1.00 82.12 90 THR A N 1
ATOM 671 C CA . THR A 1 90 ? 38.326 -0.711 9.548 1.00 82.12 90 THR A CA 1
ATOM 672 C C . THR A 1 90 ? 37.699 -2.015 10.010 1.00 82.12 90 THR A C 1
ATOM 674 O O . THR A 1 90 ? 37.962 -2.475 11.121 1.00 82.12 90 THR A O 1
ATOM 677 N N . ASP A 1 91 ? 36.891 -2.622 9.149 1.00 85.94 91 ASP A N 1
ATOM 678 C CA . ASP A 1 91 ? 36.374 -3.964 9.387 1.00 85.94 91 ASP A CA 1
ATOM 679 C C . ASP A 1 91 ? 37.487 -4.981 9.129 1.00 85.94 91 ASP A C 1
ATOM 681 O O . ASP A 1 91 ? 38.178 -4.912 8.110 1.00 85.94 91 ASP A O 1
ATOM 685 N N . LEU A 1 92 ? 37.675 -5.906 10.069 1.00 81.00 92 LEU A N 1
ATOM 686 C CA . LEU A 1 92 ? 38.658 -6.986 9.963 1.00 81.00 92 LEU A CA 1
ATOM 687 C C . LEU A 1 92 ? 38.025 -8.294 9.488 1.00 81.00 92 LEU A C 1
ATOM 689 O O . LEU A 1 92 ? 38.709 -9.125 8.901 1.00 81.00 92 LEU A O 1
ATOM 693 N N . GLY A 1 93 ? 36.723 -8.476 9.718 1.00 83.62 93 GLY A N 1
ATOM 694 C CA . GLY A 1 93 ? 35.987 -9.654 9.271 1.00 83.62 93 GLY A CA 1
ATOM 695 C C . GLY A 1 93 ? 34.962 -10.129 10.292 1.00 83.62 93 GLY A C 1
ATOM 696 O O . GLY A 1 93 ? 34.535 -9.385 11.176 1.00 83.62 93 GLY A O 1
ATOM 697 N N . ALA A 1 94 ? 34.551 -11.385 10.158 1.00 86.00 94 ALA A N 1
ATOM 698 C CA . ALA A 1 94 ? 33.646 -12.041 11.087 1.00 86.00 94 ALA A CA 1
ATOM 699 C C . ALA A 1 94 ? 34.278 -13.332 11.603 1.00 86.00 94 ALA A C 1
ATOM 701 O O . ALA A 1 94 ? 34.810 -14.110 10.818 1.00 86.00 94 ALA A O 1
ATOM 702 N N . ILE A 1 95 ? 34.182 -13.561 12.910 1.00 89.62 95 ILE A N 1
ATOM 703 C CA . ILE A 1 95 ? 34.761 -14.722 13.587 1.00 89.62 95 ILE A CA 1
ATOM 704 C C . ILE A 1 95 ? 33.680 -15.507 14.326 1.00 89.62 95 ILE A C 1
ATOM 706 O O . ILE A 1 95 ? 32.729 -14.933 14.867 1.00 89.62 95 ILE A O 1
ATOM 710 N N . GLN A 1 96 ? 33.844 -16.826 14.395 1.00 87.94 96 GLN A N 1
ATOM 711 C CA . GLN A 1 96 ? 33.022 -17.697 15.230 1.00 87.94 96 GLN A CA 1
ATOM 712 C C . GLN A 1 96 ? 33.901 -18.388 16.266 1.00 87.94 96 GLN A C 1
ATOM 714 O O . GLN A 1 96 ? 34.937 -18.953 15.927 1.00 87.94 96 GLN A O 1
ATOM 719 N N . ILE A 1 97 ? 33.475 -18.361 17.526 1.00 90.19 97 ILE A N 1
ATOM 720 C CA . ILE A 1 97 ? 34.218 -18.966 18.628 1.00 90.19 97 ILE A CA 1
ATOM 721 C C . ILE A 1 97 ? 33.680 -20.380 18.869 1.00 90.19 97 ILE A C 1
ATOM 723 O O . ILE A 1 97 ? 32.511 -20.581 19.230 1.00 90.19 97 ILE A O 1
ATOM 727 N N . GLY A 1 98 ? 34.536 -21.361 18.595 1.00 86.06 98 GLY A N 1
ATOM 728 C CA . GLY A 1 98 ? 34.258 -22.785 18.745 1.00 86.06 98 GLY A CA 1
ATOM 729 C C . GLY A 1 98 ? 34.528 -23.311 20.157 1.00 86.06 98 GLY A C 1
ATOM 730 O O . GLY A 1 98 ? 34.547 -22.560 21.130 1.00 86.06 98 GLY A O 1
ATOM 731 N N . ASP A 1 99 ? 34.752 -24.621 20.255 1.00 86.81 99 ASP A N 1
ATOM 732 C CA . ASP A 1 99 ? 34.921 -25.328 21.528 1.00 86.81 99 ASP A CA 1
ATOM 733 C C . ASP A 1 99 ? 36.357 -25.388 22.065 1.00 86.81 99 ASP A C 1
ATOM 735 O O . ASP A 1 99 ? 36.553 -25.884 23.177 1.00 86.81 99 ASP A O 1
ATOM 739 N N . ALA A 1 100 ? 37.346 -24.875 21.327 1.00 87.44 100 ALA A N 1
ATOM 740 C CA . ALA A 1 100 ? 38.719 -24.822 21.819 1.00 87.44 100 ALA A CA 1
ATOM 741 C C . ALA A 1 100 ? 38.851 -23.819 22.973 1.00 87.44 100 ALA A C 1
ATOM 743 O O . ALA A 1 100 ? 38.115 -22.831 23.049 1.00 87.44 100 ALA A O 1
ATOM 744 N N . ASP A 1 101 ? 39.792 -24.068 23.880 1.00 88.25 101 ASP A N 1
ATOM 745 C CA . ASP A 1 101 ? 39.978 -23.233 25.071 1.00 88.25 101 ASP A CA 1
ATOM 746 C C . ASP A 1 101 ? 40.632 -21.881 24.765 1.00 88.25 101 ASP A C 1
ATOM 748 O O . ASP A 1 101 ? 40.380 -20.905 25.482 1.00 88.25 101 ASP A O 1
ATOM 752 N N . GLU A 1 102 ? 41.386 -21.812 23.667 1.00 94.06 102 GLU A N 1
ATOM 753 C CA . GLU A 1 102 ? 42.085 -20.631 23.174 1.00 94.06 102 GLU A CA 1
ATOM 754 C C . GLU A 1 102 ? 42.055 -20.577 21.638 1.00 94.06 102 GLU A C 1
ATOM 756 O O . GLU A 1 102 ? 42.111 -21.615 20.974 1.00 94.06 102 GLU A O 1
ATOM 761 N N . TYR A 1 103 ? 41.968 -19.364 21.089 1.00 90.88 103 TYR A N 1
ATOM 762 C CA . TYR A 1 103 ? 42.064 -19.079 19.660 1.00 90.88 103 TYR A CA 1
ATOM 763 C C . TYR A 1 103 ? 43.001 -17.899 19.395 1.00 90.88 103 TYR A C 1
ATOM 765 O O . TYR A 1 103 ? 42.871 -16.848 20.026 1.00 90.88 103 TYR A O 1
ATOM 773 N N . ALA A 1 104 ? 43.875 -18.028 18.395 1.00 91.38 104 ALA A N 1
ATOM 774 C CA . ALA A 1 104 ? 44.580 -16.880 17.837 1.00 91.38 104 ALA A CA 1
ATOM 775 C C . ALA A 1 104 ? 43.627 -16.058 16.951 1.00 91.38 104 ALA A C 1
ATOM 777 O O . ALA A 1 104 ? 42.941 -16.603 16.082 1.00 91.38 104 ALA A O 1
ATOM 778 N N . LEU A 1 105 ? 43.577 -14.738 17.154 1.00 89.62 105 LEU A N 1
ATOM 779 C CA . LEU A 1 105 ? 42.686 -13.848 16.403 1.00 89.62 105 LEU A CA 1
ATOM 780 C C . LEU A 1 105 ? 42.983 -13.880 14.896 1.00 89.62 105 LEU A C 1
ATOM 782 O O . LEU A 1 105 ? 42.051 -13.888 14.095 1.00 89.62 105 LEU A O 1
ATOM 786 N N . ALA A 1 106 ? 44.260 -13.936 14.514 1.00 85.19 106 ALA A N 1
ATOM 787 C CA . ALA A 1 106 ? 44.674 -14.010 13.114 1.00 85.19 106 ALA A CA 1
ATOM 788 C C . ALA A 1 106 ? 44.120 -15.263 12.414 1.00 85.19 106 ALA A C 1
ATOM 790 O O . ALA A 1 106 ? 43.608 -15.159 11.302 1.00 85.19 106 ALA A O 1
ATOM 791 N N . ASP A 1 107 ? 44.134 -16.416 13.087 1.00 86.00 107 ASP A N 1
ATOM 792 C CA . ASP A 1 107 ? 43.607 -17.669 12.534 1.00 86.00 107 ASP A CA 1
ATOM 793 C C . ASP A 1 107 ? 42.085 -17.615 12.371 1.00 86.00 107 ASP A C 1
ATOM 795 O O . ASP A 1 107 ? 41.539 -18.057 11.359 1.00 86.00 107 ASP A O 1
ATOM 799 N N . LEU A 1 108 ? 41.390 -17.018 13.345 1.00 86.81 108 LEU A N 1
ATOM 800 C CA . LEU A 1 108 ? 39.946 -16.810 13.267 1.00 86.81 108 LEU A CA 1
ATOM 801 C C . LEU A 1 108 ? 39.549 -15.866 12.126 1.00 86.81 108 LEU A C 1
ATOM 803 O O . LEU A 1 108 ? 38.519 -16.091 11.499 1.00 86.81 108 LEU A O 1
ATOM 807 N N . LEU A 1 109 ? 40.342 -14.822 11.867 1.00 80.69 109 LEU A N 1
ATOM 808 C CA . LEU A 1 109 ? 40.109 -13.871 10.775 1.00 80.69 109 LEU A CA 1
ATOM 809 C C . LEU A 1 109 ? 40.524 -14.427 9.403 1.00 80.69 109 LEU A C 1
ATOM 811 O O . LEU A 1 109 ? 39.967 -14.014 8.388 1.00 80.69 109 LEU A O 1
ATOM 815 N N . ALA A 1 110 ? 41.482 -15.357 9.363 1.00 73.00 110 ALA A N 1
ATOM 816 C CA . ALA A 1 110 ? 41.908 -16.040 8.142 1.00 73.00 110 ALA A CA 1
ATOM 817 C C . ALA A 1 110 ? 40.917 -17.131 7.692 1.00 73.00 110 ALA A C 1
ATOM 819 O O . ALA A 1 110 ? 40.844 -17.450 6.504 1.00 73.00 110 ALA A O 1
ATOM 820 N N . GLY A 1 111 ? 40.152 -17.706 8.625 1.00 58.91 111 GLY A N 1
ATOM 821 C CA . GLY A 1 111 ? 39.094 -18.673 8.342 1.00 58.91 111 GLY A CA 1
ATOM 822 C C . GLY A 1 111 ? 37.755 -18.023 7.972 1.00 58.91 111 GLY A C 1
ATOM 823 O O . GLY A 1 111 ? 37.395 -16.957 8.459 1.00 58.91 111 GLY A O 1
ATOM 824 N N . SER A 1 112 ? 36.956 -18.689 7.132 1.00 51.66 112 SER A N 1
ATOM 825 C CA . SER A 1 112 ? 35.541 -18.332 6.953 1.00 51.66 112 SER A CA 1
ATOM 826 C C . SER A 1 112 ? 34.709 -18.816 8.146 1.00 51.66 112 SER A C 1
ATOM 828 O O . SER A 1 112 ? 34.926 -19.938 8.604 1.00 51.66 112 SER A O 1
ATOM 830 N N . VAL A 1 113 ? 33.720 -18.029 8.594 1.00 46.53 113 VAL A N 1
ATOM 831 C CA . VAL A 1 113 ? 32.738 -18.414 9.634 1.00 46.53 113 VAL A CA 1
ATOM 832 C C . VAL A 1 113 ? 32.186 -19.828 9.346 1.00 46.53 113 VAL A C 1
ATOM 834 O O . VAL A 1 113 ? 31.527 -20.009 8.318 1.00 46.53 113 VAL A O 1
ATOM 837 N N . PRO A 1 114 ? 32.443 -20.836 10.205 1.00 43.28 114 PRO A N 1
ATOM 838 C CA . PRO A 1 114 ? 31.884 -22.177 10.048 1.00 43.28 114 PRO A CA 1
ATOM 839 C C . PRO A 1 114 ? 30.347 -22.166 10.028 1.00 43.28 114 PRO A C 1
ATOM 841 O O . PRO A 1 114 ? 29.696 -21.317 10.638 1.00 43.28 114 PRO A O 1
ATOM 844 N N . ALA A 1 115 ? 29.733 -23.121 9.327 1.00 38.41 115 ALA A N 1
ATOM 845 C CA . ALA A 1 115 ? 28.276 -23.224 9.287 1.00 38.41 115 ALA A CA 1
ATOM 846 C C . ALA A 1 115 ? 27.715 -23.613 10.668 1.00 38.41 115 ALA A C 1
ATOM 848 O O . ALA A 1 115 ? 28.147 -24.593 11.274 1.00 38.41 115 ALA A O 1
ATOM 849 N N . ALA A 1 116 ? 26.726 -22.858 11.155 1.00 36.66 116 ALA A N 1
ATOM 850 C CA . ALA A 1 116 ? 26.004 -23.189 12.381 1.00 36.66 116 ALA A CA 1
ATOM 851 C C . ALA A 1 116 ? 25.264 -24.540 12.257 1.00 36.66 116 ALA A C 1
ATOM 853 O O . ALA A 1 116 ? 24.817 -24.885 11.157 1.00 36.66 116 ALA A O 1
ATOM 854 N N . PRO A 1 117 ? 25.084 -25.295 13.361 1.00 33.44 117 PRO A N 1
ATOM 855 C CA . PRO A 1 117 ? 24.338 -26.549 13.341 1.00 33.44 117 PRO A CA 1
ATOM 856 C C . PRO A 1 117 ? 22.895 -26.309 12.872 1.00 33.44 117 PRO A C 1
ATOM 858 O O . PRO A 1 117 ? 22.140 -25.535 13.462 1.00 33.44 117 PRO A O 1
ATOM 861 N N . GLN A 1 118 ? 22.525 -26.960 11.769 1.00 40.03 118 GLN A N 1
ATOM 862 C CA . GLN A 1 118 ? 21.224 -26.820 11.127 1.00 40.03 118 GLN A CA 1
ATOM 863 C C . GLN A 1 118 ? 20.185 -27.695 11.829 1.00 40.03 118 GLN A C 1
ATOM 865 O O . GLN A 1 118 ? 20.121 -28.903 11.622 1.00 40.03 118 GLN A O 1
ATOM 870 N N . SER A 1 119 ? 19.311 -27.078 12.614 1.00 30.19 119 SER A N 1
ATOM 871 C CA . SER A 1 119 ? 18.013 -27.675 12.918 1.00 30.19 119 SER A CA 1
ATOM 872 C C . SER A 1 119 ? 16.940 -26.600 12.850 1.00 30.19 119 SER A C 1
ATOM 874 O O . SER A 1 119 ? 16.916 -25.683 13.670 1.00 30.19 119 SER A O 1
ATOM 876 N N . PHE A 1 120 ? 16.046 -26.729 11.871 1.00 28.89 120 PHE A N 1
ATOM 877 C CA . PHE A 1 120 ? 14.802 -25.971 11.787 1.00 28.89 120 PHE A CA 1
ATOM 878 C C . PHE A 1 120 ? 13.647 -26.961 11.921 1.00 28.89 120 PHE A C 1
ATOM 880 O O . PHE A 1 120 ? 13.607 -27.983 11.238 1.00 28.89 120 PHE A O 1
ATOM 887 N N . TRP A 1 121 ? 12.705 -26.653 12.806 1.00 26.47 121 TRP A N 1
ATOM 888 C CA . TRP A 1 121 ? 11.486 -27.430 12.985 1.00 26.47 121 TRP A CA 1
ATOM 889 C C . TRP A 1 121 ? 10.490 -27.068 11.882 1.00 26.47 121 TRP A C 1
ATOM 891 O O . TRP A 1 121 ? 9.998 -25.941 11.838 1.00 26.47 121 TRP A O 1
ATOM 901 N N . VAL A 1 122 ? 10.160 -28.030 11.020 1.00 30.81 122 VAL A N 1
ATOM 902 C CA . VAL A 1 122 ? 8.946 -27.990 10.197 1.00 30.81 122 VAL A CA 1
ATOM 903 C C . VAL A 1 122 ? 7.960 -28.966 10.823 1.00 30.81 122 VAL A C 1
ATOM 905 O O . VAL A 1 122 ? 8.241 -30.157 10.933 1.00 30.81 122 VAL A O 1
ATOM 908 N N . ARG A 1 123 ? 6.804 -28.468 11.257 1.00 30.33 123 ARG A N 1
ATOM 909 C CA . ARG A 1 123 ? 5.694 -29.311 11.705 1.00 30.33 123 ARG A CA 1
ATOM 910 C C . ARG A 1 123 ? 5.071 -29.966 10.462 1.00 30.33 123 ARG A C 1
ATOM 912 O O . ARG A 1 123 ? 4.510 -29.260 9.627 1.00 30.33 123 ARG A O 1
ATOM 919 N N . ARG A 1 124 ? 5.223 -31.283 10.310 1.00 38.56 124 ARG A N 1
ATOM 920 C CA . ARG A 1 124 ? 4.448 -32.136 9.389 1.00 38.56 124 ARG A CA 1
ATOM 921 C C . ARG A 1 124 ? 3.967 -33.355 10.172 1.00 38.56 124 ARG A C 1
ATOM 923 O O . ARG A 1 124 ? 4.720 -33.897 10.977 1.00 38.56 124 ARG A O 1
ATOM 930 N N . ASP A 1 125 ? 2.705 -33.722 9.984 1.00 40.69 125 ASP A N 1
ATOM 931 C CA . ASP A 1 125 ? 1.904 -34.384 11.018 1.00 40.69 125 ASP A CA 1
ATOM 932 C C . ASP A 1 125 ? 1.932 -35.933 11.023 1.00 40.69 125 ASP A C 1
ATOM 934 O O . ASP A 1 125 ? 1.195 -36.527 11.807 1.00 40.69 125 ASP A O 1
ATOM 938 N N . SER A 1 126 ? 2.803 -36.632 10.272 1.00 46.59 126 SER A N 1
ATOM 939 C CA . SER A 1 126 ? 3.124 -38.046 10.588 1.00 46.59 126 SER A CA 1
ATOM 940 C C . SER A 1 126 ? 4.420 -38.588 9.953 1.00 46.59 126 SER A C 1
ATOM 942 O O . SER A 1 126 ? 4.792 -38.219 8.842 1.00 46.59 126 SER A O 1
ATOM 944 N N . MET A 1 127 ? 5.090 -39.525 10.645 1.00 43.97 127 MET A N 1
ATOM 945 C CA . MET A 1 127 ? 6.306 -40.221 10.173 1.00 43.97 127 MET A CA 1
ATOM 946 C C . MET A 1 127 ? 6.047 -41.106 8.938 1.00 43.97 127 MET A C 1
ATOM 948 O O . MET A 1 127 ? 6.918 -41.279 8.096 1.00 43.97 127 MET A O 1
ATOM 952 N N . ALA A 1 128 ? 4.817 -41.599 8.776 1.00 41.44 128 ALA A N 1
ATOM 953 C CA . ALA A 1 128 ? 4.428 -42.441 7.645 1.00 41.44 128 ALA A CA 1
ATOM 954 C C . ALA A 1 128 ? 4.482 -41.699 6.295 1.00 41.44 128 ALA A C 1
ATOM 956 O O . ALA A 1 128 ? 4.800 -42.295 5.267 1.00 41.44 128 ALA A O 1
ATOM 957 N N . GLU A 1 129 ? 4.212 -40.391 6.287 1.00 41.78 129 GLU A N 1
ATOM 958 C CA . GLU A 1 129 ? 4.324 -39.555 5.084 1.00 41.78 129 GLU A CA 1
ATOM 959 C C . GLU A 1 129 ? 5.788 -39.263 4.720 1.00 41.78 129 GLU A C 1
ATOM 961 O O . GLU A 1 129 ? 6.116 -39.088 3.546 1.00 41.78 129 GLU A O 1
ATOM 966 N N . ILE A 1 130 ? 6.677 -39.270 5.718 1.00 42.25 130 ILE A N 1
ATOM 967 C CA . ILE A 1 130 ? 8.127 -39.151 5.531 1.00 42.25 130 ILE A CA 1
ATOM 968 C C . ILE A 1 130 ? 8.666 -40.442 4.905 1.00 42.25 130 ILE A C 1
ATOM 970 O O . ILE A 1 130 ? 9.335 -40.386 3.873 1.00 42.25 130 ILE A O 1
ATOM 974 N N . ASP A 1 131 ? 8.296 -41.600 5.450 1.00 48.94 131 ASP A N 1
ATOM 975 C CA . ASP A 1 131 ? 8.747 -42.905 4.954 1.00 48.94 131 ASP A CA 1
ATOM 976 C C . ASP A 1 131 ? 8.266 -43.181 3.516 1.00 48.94 131 ASP A C 1
ATOM 978 O O . ASP A 1 131 ? 9.011 -43.709 2.686 1.00 48.94 131 ASP A O 1
ATOM 982 N N . ALA A 1 132 ? 7.045 -42.757 3.170 1.00 45.75 132 ALA A N 1
ATOM 983 C CA . ALA A 1 132 ? 6.505 -42.893 1.816 1.00 45.75 132 ALA A CA 1
ATOM 984 C C . ALA A 1 132 ? 7.263 -42.040 0.781 1.00 45.75 132 ALA A C 1
ATOM 986 O O . ALA A 1 132 ? 7.477 -42.482 -0.354 1.00 45.75 132 ALA A O 1
ATOM 987 N N . ALA A 1 133 ? 7.693 -40.835 1.170 1.00 41.47 133 ALA A N 1
ATOM 988 C CA . ALA A 1 133 ? 8.497 -39.960 0.324 1.00 41.47 133 ALA A CA 1
ATOM 989 C C . ALA A 1 133 ? 9.918 -40.513 0.132 1.00 41.47 133 ALA A C 1
ATOM 991 O O . ALA A 1 133 ? 10.415 -40.530 -0.996 1.00 41.47 133 ALA A O 1
ATOM 992 N N . VAL A 1 134 ? 10.534 -41.040 1.197 1.00 47.47 134 VAL A N 1
ATOM 993 C CA . VAL A 1 134 ? 11.851 -41.699 1.141 1.00 47.47 134 VAL A CA 1
ATOM 994 C C . VAL A 1 134 ? 11.813 -42.901 0.195 1.00 47.47 134 VAL A C 1
ATOM 996 O O . VAL A 1 134 ? 12.615 -42.978 -0.736 1.00 47.47 134 VAL A O 1
ATOM 999 N N . ALA A 1 135 ? 10.807 -43.768 0.326 1.00 49.66 135 ALA A N 1
ATOM 1000 C CA . ALA A 1 135 ? 10.641 -44.920 -0.558 1.00 49.66 135 ALA A CA 1
ATOM 1001 C C . ALA A 1 135 ? 10.397 -44.522 -2.031 1.00 49.66 135 ALA A C 1
ATOM 1003 O O . ALA A 1 135 ? 10.755 -45.264 -2.948 1.00 49.66 135 ALA A O 1
ATOM 1004 N N . GLY A 1 136 ? 9.773 -43.366 -2.286 1.00 44.28 136 GLY A N 1
ATOM 1005 C CA . GLY A 1 136 ? 9.591 -42.818 -3.635 1.00 44.28 136 GLY A CA 1
ATOM 1006 C C . GLY A 1 136 ? 10.898 -42.370 -4.285 1.00 44.28 136 GLY A C 1
ATOM 1007 O O . GLY A 1 136 ? 11.134 -42.665 -5.457 1.00 44.28 136 GLY A O 1
ATOM 1008 N N . VAL A 1 137 ? 11.765 -41.717 -3.510 1.00 44.19 137 VAL A N 1
ATOM 1009 C CA . VAL A 1 137 ? 13.085 -41.256 -3.962 1.00 44.19 137 VAL A CA 1
ATOM 1010 C C . VAL A 1 137 ? 14.026 -42.437 -4.217 1.00 44.19 137 VAL A C 1
ATOM 1012 O O . VAL A 1 137 ? 14.736 -42.444 -5.221 1.00 44.19 137 VAL A O 1
ATOM 1015 N N . GLU A 1 138 ? 13.989 -43.471 -3.374 1.00 47.78 138 GLU A N 1
ATOM 1016 C CA . GLU A 1 138 ? 14.814 -44.675 -3.551 1.00 47.78 138 GLU A CA 1
ATOM 1017 C C . GLU A 1 138 ? 14.475 -45.455 -4.828 1.00 47.78 138 GLU A C 1
ATOM 1019 O O . GLU A 1 138 ? 15.380 -45.933 -5.512 1.00 47.78 138 GLU A O 1
ATOM 1024 N N . ARG A 1 139 ? 13.189 -45.548 -5.195 1.00 49.38 139 ARG A N 1
ATOM 1025 C CA . ARG A 1 139 ? 12.773 -46.175 -6.464 1.00 49.38 139 ARG A CA 1
ATOM 1026 C C . ARG A 1 139 ? 13.327 -45.418 -7.667 1.00 49.38 139 ARG A C 1
ATOM 1028 O O . ARG A 1 139 ? 13.972 -46.019 -8.518 1.00 49.38 139 ARG A O 1
ATOM 1035 N N . MET A 1 140 ? 13.173 -44.095 -7.670 1.00 42.44 140 MET A N 1
ATOM 1036 C CA . MET A 1 140 ? 13.666 -43.237 -8.749 1.00 42.44 140 MET A CA 1
ATOM 1037 C C . MET A 1 140 ? 15.198 -43.298 -8.887 1.00 42.44 140 MET A C 1
ATOM 1039 O O . MET A 1 140 ? 15.726 -43.304 -9.996 1.00 42.44 140 MET A O 1
ATOM 1043 N N . ALA A 1 141 ? 15.923 -43.408 -7.768 1.00 44.53 141 ALA A N 1
ATOM 1044 C CA . ALA A 1 141 ? 17.375 -43.578 -7.768 1.00 44.53 141 ALA A CA 1
ATOM 1045 C C . ALA A 1 141 ? 17.828 -44.943 -8.320 1.00 44.53 141 ALA A C 1
ATOM 1047 O O . ALA A 1 141 ? 18.897 -45.035 -8.924 1.00 44.53 141 ALA A O 1
ATOM 1048 N N . ASN A 1 142 ? 17.042 -46.003 -8.119 1.00 50.12 142 ASN A N 1
ATOM 1049 C CA . ASN A 1 142 ? 17.354 -47.335 -8.640 1.00 50.12 142 ASN A CA 1
ATOM 1050 C C . ASN A 1 142 ? 17.071 -47.452 -10.142 1.00 50.12 142 ASN A C 1
ATOM 1052 O O . ASN A 1 142 ? 17.872 -48.064 -10.848 1.00 50.12 142 ASN A O 1
ATOM 1056 N N . ASP A 1 143 ? 16.018 -46.800 -10.637 1.00 50.28 143 ASP A N 1
ATOM 1057 C CA . ASP A 1 143 ? 15.718 -46.735 -12.073 1.00 50.28 143 ASP A CA 1
ATOM 1058 C C . ASP A 1 143 ? 16.842 -46.008 -12.837 1.00 50.28 143 ASP A C 1
ATOM 1060 O O . ASP A 1 143 ? 17.334 -46.501 -13.851 1.00 50.28 143 ASP A O 1
ATOM 1064 N N . LEU A 1 144 ? 17.359 -44.906 -12.278 1.00 46.88 144 LEU A N 1
ATOM 1065 C CA . LEU A 1 144 ? 18.486 -44.151 -12.848 1.00 46.88 144 LEU A CA 1
ATOM 1066 C C . LEU A 1 144 ? 19.816 -44.924 -12.843 1.00 46.88 144 LEU A C 1
ATOM 1068 O O . LEU A 1 144 ? 20.672 -44.693 -13.695 1.00 46.88 144 LEU A O 1
ATOM 1072 N N . ARG A 1 145 ? 20.014 -45.849 -11.893 1.00 49.81 145 ARG A N 1
ATOM 1073 C CA . ARG A 1 145 ? 21.207 -46.715 -11.851 1.00 49.81 145 ARG A CA 1
ATOM 1074 C C . ARG A 1 145 ? 21.160 -47.830 -12.893 1.00 49.81 145 ARG A C 1
ATOM 1076 O O . ARG A 1 145 ? 22.216 -48.266 -13.337 1.00 49.81 145 ARG A O 1
ATOM 1083 N N . ALA A 1 146 ? 19.968 -48.293 -13.269 1.00 46.91 146 ALA A N 1
ATOM 1084 C CA . ALA A 1 146 ? 19.799 -49.351 -14.261 1.00 46.91 146 ALA A CA 1
ATOM 1085 C C . ALA A 1 146 ? 20.076 -48.873 -15.701 1.00 46.91 146 ALA A C 1
ATOM 1087 O O . ALA A 1 146 ? 20.455 -49.684 -16.544 1.00 46.91 146 ALA A O 1
ATOM 1088 N N . GLU A 1 147 ? 19.933 -47.571 -15.979 1.00 46.72 147 GLU A N 1
ATOM 1089 C CA . GLU A 1 147 ? 20.163 -46.982 -17.309 1.00 46.72 147 GLU A CA 1
ATOM 1090 C C . GLU A 1 147 ? 21.639 -46.667 -17.627 1.00 46.72 147 GLU A C 1
ATOM 1092 O O . GLU A 1 147 ? 21.995 -46.506 -18.794 1.00 46.72 147 GLU A O 1
ATOM 1097 N N . ALA A 1 148 ? 22.533 -46.621 -16.634 1.00 39.22 148 ALA A N 1
ATOM 1098 C CA . ALA A 1 148 ? 23.948 -46.307 -16.847 1.00 39.22 148 ALA A CA 1
ATOM 1099 C C . ALA A 1 148 ? 24.789 -47.575 -17.124 1.00 39.22 148 ALA A C 1
ATOM 1101 O O . ALA A 1 148 ? 25.402 -48.144 -16.221 1.00 39.22 148 ALA A O 1
ATOM 1102 N N . GLN A 1 149 ? 24.833 -48.036 -18.380 1.00 37.94 149 GLN A N 1
ATOM 1103 C CA . GLN A 1 149 ? 25.786 -49.065 -18.825 1.00 37.94 149 GLN A CA 1
ATOM 1104 C C . GLN A 1 149 ? 27.166 -48.450 -19.130 1.00 37.94 149 GLN A C 1
ATOM 1106 O O . GLN A 1 149 ? 27.319 -47.811 -20.165 1.00 37.94 149 GLN A O 1
ATOM 1111 N N . GLU A 1 150 ? 28.127 -48.646 -18.211 1.00 34.88 150 GLU A N 1
ATOM 1112 C CA . GLU A 1 150 ? 29.609 -48.755 -18.345 1.00 34.88 150 GLU A CA 1
ATOM 1113 C C . GLU A 1 150 ? 30.303 -48.203 -17.067 1.00 34.88 150 GLU A C 1
ATOM 1115 O O . GLU A 1 150 ? 29.915 -47.142 -16.568 1.00 34.88 150 GLU A O 1
ATOM 1120 N N . PRO A 1 151 ? 31.315 -48.884 -16.483 1.00 35.84 151 PRO A N 1
ATOM 1121 C CA . PRO A 1 151 ? 31.883 -48.496 -15.192 1.00 35.84 151 PRO A CA 1
ATOM 1122 C C . PRO A 1 151 ? 32.969 -47.414 -15.338 1.00 35.84 151 PRO A C 1
ATOM 1124 O O . PRO A 1 151 ? 34.077 -47.677 -15.801 1.00 35.84 151 PRO A O 1
ATOM 1127 N N . PHE A 1 152 ? 32.679 -46.193 -14.882 1.00 34.97 152 PHE A N 1
ATOM 1128 C CA . PHE A 1 152 ? 33.652 -45.099 -14.803 1.00 34.97 152 PHE A CA 1
ATOM 1129 C C . PHE A 1 152 ? 34.400 -45.123 -13.458 1.00 34.97 152 PHE A C 1
ATOM 1131 O O . PHE A 1 152 ? 33.803 -44.932 -12.399 1.00 34.97 152 PHE A O 1
ATOM 1138 N N . THR A 1 153 ? 35.719 -45.326 -13.481 1.00 38.81 153 THR A N 1
ATOM 1139 C CA . THR A 1 153 ? 36.601 -45.123 -12.316 1.00 38.81 153 THR A CA 1
ATOM 1140 C C . THR A 1 153 ? 37.202 -43.719 -12.342 1.00 38.81 153 THR A C 1
ATOM 1142 O O . THR A 1 153 ? 38.076 -43.440 -13.161 1.00 38.81 153 THR A O 1
ATOM 1145 N N . ALA A 1 154 ? 36.757 -42.852 -11.428 1.00 33.00 154 ALA A N 1
ATOM 1146 C CA . ALA A 1 154 ? 37.317 -41.519 -11.193 1.00 33.00 154 ALA A CA 1
ATOM 1147 C C . ALA A 1 154 ? 38.272 -41.507 -9.976 1.00 33.00 154 ALA A C 1
ATOM 1149 O O . ALA A 1 154 ? 38.046 -42.257 -9.022 1.00 33.00 154 ALA A O 1
ATOM 1150 N N . PRO A 1 155 ? 39.319 -40.658 -9.963 1.00 32.69 155 PRO A N 1
ATOM 1151 C CA . PRO A 1 155 ? 40.242 -40.541 -8.839 1.00 32.69 155 PRO A CA 1
ATOM 1152 C C . PRO A 1 155 ? 39.592 -39.783 -7.670 1.00 32.69 155 PRO A C 1
ATOM 1154 O O . PRO A 1 155 ? 38.960 -38.745 -7.855 1.00 32.69 155 PRO A O 1
ATOM 1157 N N . VAL A 1 156 ? 39.760 -40.305 -6.455 1.00 34.94 156 VAL A N 1
ATOM 1158 C CA . VAL A 1 156 ? 39.219 -39.727 -5.216 1.00 34.94 156 VAL A CA 1
ATOM 1159 C C . VAL A 1 156 ? 40.228 -38.731 -4.638 1.00 34.94 156 VAL A C 1
ATOM 1161 O O . VAL A 1 156 ? 41.346 -39.120 -4.306 1.00 34.94 156 VAL A O 1
ATOM 1164 N N . SER A 1 157 ? 39.841 -37.460 -4.493 1.00 38.69 157 SER A N 1
ATOM 1165 C CA . SER A 1 157 ? 40.551 -36.481 -3.656 1.00 38.69 157 SER A CA 1
ATOM 1166 C C . SER A 1 157 ? 39.813 -36.277 -2.324 1.00 38.69 157 SER A C 1
ATOM 1168 O O . SER A 1 157 ? 38.643 -36.637 -2.179 1.00 38.69 157 SER A O 1
ATOM 1170 N N . SER A 1 158 ? 40.493 -35.690 -1.335 1.00 37.09 158 SER A N 1
ATOM 1171 C CA . SER A 1 158 ? 39.977 -35.444 0.023 1.00 37.09 158 SER A CA 1
ATOM 1172 C C . SER A 1 158 ? 38.802 -34.452 0.109 1.00 37.09 158 SER A C 1
ATOM 1174 O O . SER A 1 158 ? 38.250 -34.276 1.191 1.00 37.09 158 SER A O 1
ATOM 1176 N N . GLU A 1 159 ? 38.391 -33.836 -1.006 1.00 39.66 159 GLU A N 1
ATOM 1177 C CA . GLU A 1 159 ? 37.227 -32.935 -1.114 1.00 39.66 159 GLU A CA 1
ATOM 1178 C C . GLU A 1 159 ? 35.976 -33.615 -1.715 1.00 39.66 159 GLU A C 1
ATOM 1180 O O . GLU A 1 159 ? 34.922 -32.988 -1.853 1.00 39.66 159 GLU A O 1
ATOM 1185 N N . GLY A 1 160 ? 36.060 -34.915 -2.021 1.00 50.97 160 GLY A N 1
ATOM 1186 C CA . GLY A 1 160 ? 34.992 -35.703 -2.638 1.00 50.97 160 GLY A CA 1
ATOM 1187 C C . GLY A 1 160 ? 35.207 -35.965 -4.132 1.00 50.97 160 GLY A C 1
ATOM 1188 O O . GLY A 1 160 ? 35.964 -35.273 -4.807 1.00 50.97 160 GLY A O 1
ATOM 1189 N N . ALA A 1 161 ? 34.541 -36.997 -4.652 1.00 47.41 161 ALA A N 1
ATOM 1190 C CA . ALA A 1 161 ? 34.616 -37.428 -6.044 1.00 47.41 161 ALA A CA 1
ATOM 1191 C C . ALA A 1 161 ? 33.412 -36.905 -6.838 1.00 47.41 161 ALA A C 1
ATOM 1193 O O . ALA A 1 161 ? 32.263 -37.171 -6.488 1.00 47.41 161 ALA A O 1
ATOM 1194 N N . ALA A 1 162 ? 33.653 -36.199 -7.940 1.00 44.47 162 ALA A N 1
ATOM 1195 C CA . ALA A 1 162 ? 32.603 -35.922 -8.914 1.00 44.47 162 ALA A CA 1
ATOM 1196 C C . ALA A 1 162 ? 32.222 -37.231 -9.625 1.00 44.47 162 ALA A C 1
ATOM 1198 O O . ALA A 1 162 ? 33.053 -37.867 -10.268 1.00 44.47 162 ALA A O 1
ATOM 1199 N N . LEU A 1 163 ? 30.968 -37.643 -9.463 1.00 46.66 163 LEU A N 1
ATOM 1200 C CA . LEU A 1 163 ? 30.400 -38.868 -10.020 1.00 46.66 163 LEU A CA 1
ATOM 1201 C C . LEU A 1 163 ? 29.897 -38.678 -11.455 1.00 46.66 163 LEU A C 1
ATOM 1203 O O . LEU A 1 163 ? 29.847 -39.635 -12.218 1.00 46.66 163 LEU A O 1
ATOM 1207 N N . LEU A 1 164 ? 29.516 -37.451 -11.818 1.00 45.09 164 LEU A N 1
ATOM 1208 C CA . LEU A 1 164 ? 29.069 -37.099 -13.162 1.00 45.09 164 LEU A CA 1
ATOM 1209 C C . LEU A 1 164 ? 29.547 -35.684 -13.488 1.00 45.09 164 LEU A C 1
ATOM 1211 O O . LEU A 1 164 ? 29.455 -34.804 -12.632 1.00 45.09 164 LEU A O 1
ATOM 1215 N N . MET A 1 165 ? 30.031 -35.450 -14.706 1.00 47.62 165 MET A N 1
ATOM 1216 C CA . MET A 1 165 ? 30.457 -34.130 -15.183 1.00 47.62 165 MET A CA 1
ATOM 1217 C C . MET A 1 165 ? 29.857 -33.830 -16.560 1.00 47.62 165 MET A C 1
ATOM 1219 O O . MET A 1 165 ? 29.557 -34.754 -17.314 1.00 47.62 165 MET A O 1
ATOM 1223 N N . ASP A 1 166 ? 29.675 -32.551 -16.896 1.00 43.84 166 ASP A N 1
ATOM 1224 C CA . ASP A 1 166 ? 29.297 -32.144 -18.254 1.00 43.84 166 ASP A CA 1
ATOM 1225 C C . ASP A 1 166 ? 30.510 -32.091 -19.203 1.00 43.84 166 ASP A C 1
ATOM 1227 O O . ASP A 1 166 ? 31.665 -32.205 -18.788 1.00 43.84 166 ASP A O 1
ATOM 1231 N N . ALA A 1 167 ? 30.252 -31.887 -20.500 1.00 40.03 167 ALA A N 1
ATOM 1232 C CA . ALA A 1 167 ? 31.294 -31.784 -21.529 1.00 40.03 167 ALA A CA 1
ATOM 1233 C C . ALA A 1 167 ? 32.264 -30.599 -21.323 1.00 40.03 167 ALA A C 1
ATOM 1235 O O . ALA A 1 167 ? 33.303 -30.542 -21.977 1.00 40.03 167 ALA A O 1
ATOM 1236 N N . ASN A 1 168 ? 31.937 -29.670 -20.418 1.00 40.00 168 ASN A N 1
ATOM 1237 C CA . ASN A 1 168 ? 32.769 -28.528 -20.051 1.00 40.00 168 ASN A CA 1
ATOM 1238 C C . ASN A 1 168 ? 33.521 -28.754 -18.723 1.00 40.00 168 ASN A C 1
ATOM 1240 O O . ASN A 1 168 ? 34.176 -27.834 -18.239 1.00 40.00 168 ASN A O 1
ATOM 1244 N N . GLY A 1 169 ? 33.442 -29.952 -18.129 1.00 41.78 169 GLY A N 1
ATOM 1245 C CA . GLY A 1 169 ? 34.173 -30.328 -16.916 1.00 41.78 169 GLY A CA 1
ATOM 1246 C C . GLY A 1 169 ? 33.522 -29.888 -15.602 1.00 41.78 169 GLY A C 1
ATOM 1247 O O . GLY A 1 169 ? 34.171 -29.948 -14.559 1.00 41.78 169 GLY A O 1
ATOM 1248 N N . ASN A 1 170 ? 32.256 -29.458 -15.613 1.00 45.91 170 ASN A N 1
ATOM 1249 C CA . ASN A 1 170 ? 31.548 -29.091 -14.385 1.00 45.91 170 ASN A CA 1
ATOM 1250 C C . ASN A 1 170 ? 30.916 -30.325 -13.737 1.00 45.91 170 ASN A C 1
ATOM 1252 O O . ASN A 1 170 ? 30.228 -31.085 -14.416 1.00 45.91 170 ASN A O 1
ATOM 1256 N N . ALA A 1 171 ? 31.081 -30.495 -12.422 1.00 44.12 171 ALA A N 1
ATOM 1257 C CA . ALA A 1 171 ? 30.449 -31.583 -11.678 1.00 44.12 171 ALA A CA 1
ATOM 1258 C C . ALA A 1 171 ? 28.914 -31.430 -11.656 1.00 44.12 171 ALA A C 1
ATOM 1260 O O . ALA A 1 171 ? 28.377 -30.462 -11.121 1.00 44.12 171 ALA A O 1
ATOM 1261 N N . LEU A 1 172 ? 28.220 -32.405 -12.244 1.00 41.62 172 LEU A N 1
ATOM 1262 C CA . LEU A 1 172 ? 26.763 -32.554 -12.271 1.00 41.62 172 LEU A CA 1
ATOM 1263 C C . LEU A 1 172 ? 26.242 -33.369 -11.076 1.00 41.62 172 LEU A C 1
ATOM 1265 O O . LEU A 1 172 ? 25.116 -33.155 -10.634 1.00 41.62 172 LEU A O 1
ATOM 1269 N N . LEU A 1 173 ? 27.059 -34.289 -10.555 1.00 42.94 173 LEU A N 1
ATOM 1270 C CA . LEU A 1 173 ? 26.792 -35.083 -9.355 1.00 42.94 173 LEU A CA 1
ATOM 1271 C C . LEU A 1 173 ? 28.121 -35.325 -8.635 1.00 42.94 173 LEU A C 1
ATOM 1273 O O . LEU A 1 173 ? 29.110 -35.653 -9.289 1.00 42.94 173 LEU A O 1
ATOM 1277 N N . GLY A 1 174 ? 28.164 -35.187 -7.310 1.00 48.41 174 GLY A N 1
ATOM 1278 C CA . GLY A 1 174 ? 29.386 -35.385 -6.532 1.00 48.41 174 GLY A CA 1
ATOM 1279 C C . GLY A 1 174 ? 29.135 -36.090 -5.205 1.00 48.41 174 GLY A C 1
ATOM 1280 O O . GLY A 1 174 ? 28.179 -35.787 -4.495 1.00 48.41 174 GLY A O 1
ATOM 1281 N N . LEU A 1 175 ? 30.009 -37.037 -4.878 1.00 40.16 175 LEU A N 1
ATOM 1282 C CA . LEU A 1 175 ? 30.046 -37.752 -3.613 1.00 40.16 175 LEU A CA 1
ATOM 1283 C C . LEU A 1 175 ? 31.103 -37.118 -2.716 1.00 40.16 175 LEU A C 1
ATOM 1285 O O . LEU A 1 175 ? 32.286 -37.124 -3.053 1.00 40.16 175 LEU A O 1
ATOM 1289 N N . ARG A 1 176 ? 30.697 -36.599 -1.561 1.00 48.16 176 ARG A N 1
ATOM 1290 C CA . ARG A 1 176 ? 31.628 -36.095 -0.546 1.00 48.16 176 ARG A CA 1
ATOM 1291 C C . ARG A 1 176 ? 31.665 -37.047 0.643 1.00 48.16 176 ARG A C 1
ATOM 1293 O O . ARG A 1 176 ? 30.804 -37.912 0.791 1.00 48.16 176 ARG A O 1
ATOM 1300 N N . SER A 1 177 ? 32.662 -36.886 1.510 1.00 39.81 177 SER A N 1
ATOM 1301 C CA . SER A 1 177 ? 32.805 -37.682 2.740 1.00 39.81 177 SER A CA 1
ATOM 1302 C C . SER A 1 177 ? 31.604 -37.561 3.694 1.00 39.81 177 SER A C 1
ATOM 1304 O O . SER A 1 177 ? 31.437 -38.403 4.570 1.00 39.81 177 SER A O 1
ATOM 1306 N N . THR A 1 178 ? 30.753 -36.547 3.499 1.00 35.44 178 THR A N 1
ATOM 1307 C CA . THR A 1 178 ? 29.517 -36.272 4.247 1.00 35.44 178 THR A CA 1
ATOM 1308 C C . THR A 1 178 ? 28.243 -36.815 3.588 1.00 35.44 178 THR A C 1
ATOM 1310 O O . THR A 1 178 ? 27.164 -36.658 4.153 1.00 35.44 178 THR A O 1
ATOM 1313 N N . GLY A 1 179 ? 28.341 -37.452 2.418 1.00 38.69 179 GLY A N 1
ATOM 1314 C CA . GLY A 1 179 ? 27.202 -38.001 1.680 1.00 38.69 179 GLY A CA 1
ATOM 1315 C C . GLY A 1 179 ? 27.103 -37.503 0.235 1.00 38.69 179 GLY A C 1
ATOM 1316 O O . GLY A 1 179 ? 27.982 -36.809 -0.279 1.00 38.69 179 GLY A O 1
ATOM 1317 N N . LEU A 1 180 ? 26.025 -37.913 -0.437 1.00 36.25 180 LEU A N 1
ATOM 1318 C CA . LEU A 1 180 ? 25.713 -37.522 -1.812 1.00 36.25 180 LEU A CA 1
ATOM 1319 C C . LEU A 1 180 ? 25.040 -36.141 -1.801 1.00 36.25 180 LEU A C 1
ATOM 1321 O O . LEU A 1 180 ? 23.903 -36.017 -1.349 1.00 36.25 180 LEU A O 1
ATOM 1325 N N . ASP A 1 181 ? 25.744 -35.113 -2.274 1.00 42.00 181 ASP A N 1
ATOM 1326 C CA . ASP A 1 181 ? 25.227 -33.742 -2.304 1.00 42.00 181 ASP A CA 1
ATOM 1327 C C . ASP A 1 181 ? 24.438 -33.494 -3.600 1.00 42.00 181 ASP A C 1
ATOM 1329 O O . ASP A 1 181 ? 24.972 -33.608 -4.707 1.00 42.00 181 ASP A O 1
ATOM 1333 N N . TYR A 1 182 ? 23.167 -33.111 -3.456 1.00 39.59 182 TYR A N 1
ATOM 1334 C CA . TYR A 1 182 ? 22.296 -32.638 -4.537 1.00 39.59 182 TYR A CA 1
ATOM 1335 C C . TYR A 1 182 ? 22.049 -31.134 -4.378 1.00 39.59 182 TYR A C 1
ATOM 1337 O O . TYR A 1 182 ? 20.927 -30.706 -4.115 1.00 39.59 182 TYR A O 1
ATOM 1345 N N . VAL A 1 183 ? 23.082 -30.301 -4.509 1.00 38.09 183 VAL A N 1
ATOM 1346 C CA . VAL A 1 183 ? 22.880 -28.845 -4.557 1.00 38.09 183 VAL A CA 1
ATOM 1347 C C . VAL A 1 183 ? 23.215 -28.345 -5.956 1.00 38.09 183 VAL A C 1
ATOM 1349 O O . VAL A 1 183 ? 24.386 -28.115 -6.266 1.00 38.09 183 VAL A O 1
ATOM 1352 N N . PRO A 1 184 ? 22.211 -28.186 -6.835 1.00 39.06 184 PRO A N 1
ATOM 1353 C CA . PRO A 1 184 ? 22.442 -27.565 -8.123 1.00 39.06 184 PRO A CA 1
ATOM 1354 C C . PRO A 1 184 ? 22.922 -26.123 -7.925 1.00 39.06 184 PRO A C 1
ATOM 1356 O O . PRO A 1 184 ? 22.310 -25.346 -7.194 1.00 39.06 184 PRO A O 1
ATOM 1359 N N . SER A 1 185 ? 24.018 -25.745 -8.591 1.00 40.16 185 SER A N 1
ATOM 1360 C CA . SER A 1 185 ? 24.438 -24.341 -8.707 1.00 40.16 185 SER A CA 1
ATOM 1361 C C . SER A 1 185 ? 23.287 -23.472 -9.235 1.00 40.16 185 SER A C 1
ATOM 1363 O O . SER A 1 185 ? 22.377 -23.990 -9.869 1.00 40.16 185 SER A O 1
ATOM 1365 N N . ARG A 1 186 ? 23.297 -22.145 -9.042 1.00 40.09 186 ARG A N 1
ATOM 1366 C CA . ARG A 1 186 ? 22.244 -21.252 -9.586 1.00 40.09 186 ARG A CA 1
ATOM 1367 C C . ARG A 1 186 ? 22.038 -21.433 -11.099 1.00 40.09 186 ARG A C 1
ATOM 1369 O O . ARG A 1 186 ? 20.905 -21.399 -11.567 1.00 40.09 186 ARG A O 1
ATOM 1376 N N . ASP A 1 187 ? 23.111 -21.719 -11.832 1.00 40.28 187 ASP A N 1
ATOM 1377 C CA . ASP A 1 187 ? 23.061 -22.061 -13.256 1.00 40.28 187 ASP A CA 1
ATOM 1378 C C . ASP A 1 187 ? 22.520 -23.471 -13.519 1.00 40.28 187 ASP A C 1
ATOM 1380 O O . ASP A 1 187 ? 21.913 -23.707 -14.561 1.00 40.28 187 ASP A O 1
ATOM 1384 N N . LEU A 1 188 ? 22.729 -24.420 -12.604 1.00 41.25 188 LEU A N 1
ATOM 1385 C CA . LEU A 1 188 ? 22.120 -25.746 -12.662 1.00 41.25 188 LEU A CA 1
ATOM 1386 C C . LEU A 1 188 ? 20.637 -25.682 -12.256 1.00 41.25 188 LEU A C 1
ATOM 1388 O O . LEU A 1 188 ? 19.838 -26.347 -12.889 1.00 41.25 188 LEU A O 1
ATOM 1392 N N . VAL A 1 189 ? 20.228 -24.819 -11.317 1.00 45.06 189 VAL A N 1
ATOM 1393 C CA . VAL A 1 189 ? 18.822 -24.510 -10.990 1.00 45.06 189 VAL A CA 1
ATOM 1394 C C . VAL A 1 189 ? 18.139 -23.824 -12.164 1.00 45.06 189 VAL A C 1
ATOM 1396 O O . VAL A 1 189 ? 17.021 -24.190 -12.483 1.00 45.06 189 VAL A O 1
ATOM 1399 N N . ALA A 1 190 ? 18.798 -22.886 -12.850 1.00 44.09 190 ALA A N 1
ATOM 1400 C CA . ALA A 1 190 ? 18.271 -22.261 -14.065 1.00 44.09 190 ALA A CA 1
ATOM 1401 C C . ALA A 1 190 ? 18.148 -23.264 -15.231 1.00 44.09 190 ALA A C 1
ATOM 1403 O O . ALA A 1 190 ? 17.190 -23.212 -16.002 1.00 44.09 190 ALA A O 1
ATOM 1404 N N . ARG A 1 191 ? 19.077 -24.223 -15.334 1.00 43.00 191 ARG A N 1
ATOM 1405 C CA . ARG A 1 191 ? 19.012 -25.321 -16.311 1.00 43.00 191 ARG A CA 1
ATOM 1406 C C . ARG A 1 191 ? 17.972 -26.385 -15.941 1.00 43.00 191 ARG A C 1
ATOM 1408 O O . ARG A 1 191 ? 17.257 -26.829 -16.829 1.00 43.00 191 ARG A O 1
ATOM 1415 N N . TYR A 1 192 ? 17.816 -26.734 -14.663 1.00 39.44 192 TYR A N 1
ATOM 1416 C CA . TYR A 1 192 ? 16.748 -27.610 -14.161 1.00 39.44 192 TYR A CA 1
ATOM 1417 C C . TYR A 1 192 ? 15.382 -26.937 -14.278 1.00 39.44 192 TYR A C 1
ATOM 1419 O O . TYR A 1 192 ? 14.437 -27.586 -14.682 1.00 39.44 192 TYR A O 1
ATOM 1427 N N . ALA A 1 193 ? 15.268 -25.638 -14.018 1.00 40.56 193 ALA A N 1
ATOM 1428 C CA . ALA A 1 193 ? 14.092 -24.819 -14.299 1.00 40.56 193 ALA A CA 1
ATOM 1429 C C . ALA A 1 193 ? 13.686 -24.906 -15.780 1.00 40.56 193 ALA A C 1
ATOM 1431 O O . ALA A 1 193 ? 12.528 -25.167 -16.095 1.00 40.56 193 ALA A O 1
ATOM 1432 N N . ALA A 1 194 ? 14.653 -24.774 -16.693 1.00 35.72 194 ALA A N 1
ATOM 1433 C CA . ALA A 1 194 ? 14.423 -24.927 -18.128 1.00 35.72 194 ALA A CA 1
ATOM 1434 C C . ALA A 1 194 ? 14.086 -26.376 -18.540 1.00 35.72 194 ALA A C 1
ATOM 1436 O O . ALA A 1 194 ? 13.236 -26.576 -19.403 1.00 35.72 194 ALA A O 1
ATOM 1437 N N . ALA A 1 195 ? 14.706 -27.383 -17.914 1.00 34.03 195 ALA A N 1
ATOM 1438 C CA . ALA A 1 195 ? 14.482 -28.804 -18.204 1.00 34.03 195 ALA A CA 1
ATOM 1439 C C . ALA A 1 195 ? 13.198 -29.376 -17.565 1.00 34.03 195 ALA A C 1
ATOM 1441 O O . ALA A 1 195 ? 12.596 -30.292 -18.115 1.00 34.03 195 ALA A O 1
ATOM 1442 N N . LEU A 1 196 ? 12.762 -28.825 -16.428 1.00 35.00 196 LEU A N 1
ATOM 1443 C CA . LEU A 1 196 ? 11.536 -29.178 -15.699 1.00 35.00 196 LEU A CA 1
ATOM 1444 C C . LEU A 1 196 ? 10.345 -28.286 -16.090 1.00 35.00 196 LEU A C 1
ATOM 1446 O O . LEU A 1 196 ? 9.234 -28.504 -15.613 1.00 35.00 196 LEU A O 1
ATOM 1450 N N . GLY A 1 197 ? 10.563 -27.262 -16.923 1.00 32.06 197 GLY A N 1
ATOM 1451 C CA . GLY A 1 197 ? 9.535 -26.296 -17.323 1.00 32.06 197 GLY A CA 1
ATOM 1452 C C . GLY A 1 197 ? 9.064 -25.358 -16.201 1.00 32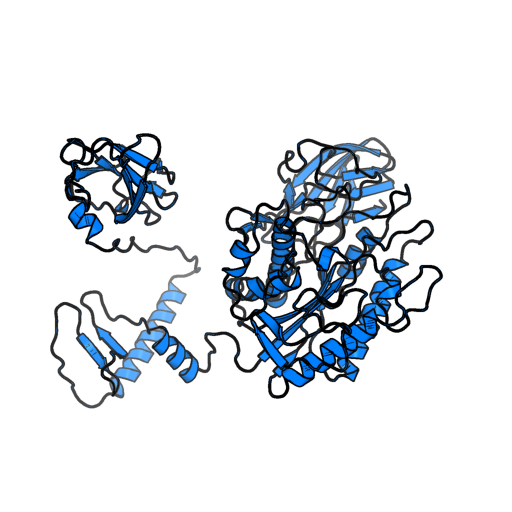.06 197 GLY A C 1
ATOM 1453 O O . GLY A 1 197 ? 7.964 -24.816 -16.284 1.00 32.06 197 GLY A O 1
ATOM 1454 N N . VAL A 1 198 ? 9.862 -25.160 -15.148 1.00 37.16 198 VAL A N 1
ATOM 1455 C CA . VAL A 1 198 ? 9.535 -24.319 -13.984 1.00 37.16 198 VAL A CA 1
ATOM 1456 C C . VAL A 1 198 ? 10.363 -23.032 -14.038 1.00 37.16 198 VAL A C 1
ATOM 1458 O O . VAL A 1 198 ? 11.556 -23.076 -13.784 1.00 37.16 198 VAL A O 1
ATOM 1461 N N . GLU A 1 199 ? 9.775 -21.869 -14.344 1.00 41.25 199 GLU A N 1
ATOM 1462 C CA . GLU A 1 199 ? 10.503 -20.581 -14.354 1.00 41.25 199 GLU A CA 1
ATOM 1463 C C . GLU A 1 199 ? 10.976 -20.187 -12.933 1.00 41.25 199 GLU A C 1
ATOM 1465 O O . GLU A 1 199 ? 10.180 -19.742 -12.105 1.00 41.25 199 GLU A O 1
ATOM 1470 N N . VAL A 1 200 ? 12.281 -20.292 -12.644 1.00 44.34 200 VAL A N 1
ATOM 1471 C CA . VAL A 1 200 ? 12.908 -19.679 -11.455 1.00 44.34 200 VAL A CA 1
ATOM 1472 C C . VAL A 1 200 ? 13.497 -18.332 -11.867 1.00 44.34 200 VAL A C 1
ATOM 1474 O O . VAL A 1 200 ? 14.646 -18.227 -12.291 1.00 44.34 200 VAL A O 1
ATOM 1477 N N . GLY A 1 201 ? 12.674 -17.290 -11.793 1.00 60.88 201 GLY A N 1
ATOM 1478 C CA . GLY A 1 201 ? 13.045 -15.939 -12.195 1.00 60.88 201 GLY A CA 1
ATOM 1479 C C . GLY A 1 201 ? 11.825 -15.071 -12.460 1.00 60.88 201 GLY A C 1
ATOM 1480 O O . GLY A 1 201 ? 10.684 -15.515 -12.347 1.00 60.88 201 GLY A O 1
ATOM 1481 N N . TYR A 1 202 ? 12.069 -13.810 -12.805 1.00 67.75 202 TYR A N 1
ATOM 1482 C CA . TYR A 1 202 ? 11.014 -12.960 -13.339 1.00 67.75 202 TYR A CA 1
ATOM 1483 C C . TYR A 1 202 ? 10.534 -13.524 -14.667 1.00 67.75 202 TYR A C 1
ATOM 1485 O O . TYR A 1 202 ? 11.359 -13.873 -15.512 1.00 67.75 202 TYR A O 1
ATOM 1493 N N . SER A 1 203 ? 9.218 -13.561 -14.866 1.00 72.31 203 SER A N 1
ATOM 1494 C CA . SER A 1 203 ? 8.676 -13.987 -16.150 1.00 72.31 203 SER A CA 1
ATOM 1495 C C . SER A 1 203 ? 9.269 -13.155 -17.286 1.00 72.31 203 SER A C 1
ATOM 1497 O O . SER A 1 203 ? 9.165 -11.927 -17.299 1.00 72.31 203 SER A O 1
ATOM 1499 N N . ALA A 1 204 ? 9.878 -13.828 -18.260 1.00 71.12 204 ALA A N 1
ATOM 1500 C CA . ALA A 1 204 ? 10.450 -13.168 -19.431 1.00 71.12 204 ALA A CA 1
ATOM 1501 C C . ALA A 1 204 ? 9.387 -12.849 -20.496 1.00 71.12 204 ALA A C 1
ATOM 1503 O O . ALA A 1 204 ? 9.636 -12.082 -21.433 1.00 71.12 204 ALA A O 1
ATOM 1504 N N . THR A 1 205 ? 8.203 -13.450 -20.375 1.00 75.38 205 THR A N 1
ATOM 1505 C CA . THR A 1 205 ? 7.121 -13.405 -21.366 1.00 75.38 205 THR A CA 1
ATOM 1506 C C . THR A 1 205 ? 5.927 -12.580 -20.900 1.00 75.38 205 THR A C 1
ATOM 1508 O O . THR A 1 205 ? 5.148 -12.133 -21.744 1.00 75.38 205 THR A O 1
ATOM 1511 N N . ARG A 1 206 ? 5.804 -12.332 -19.588 1.00 86.88 206 ARG A N 1
ATOM 1512 C CA . ARG A 1 206 ? 4.688 -11.597 -18.986 1.00 86.88 206 ARG A CA 1
ATOM 1513 C C . ARG A 1 206 ? 5.128 -10.303 -18.311 1.00 86.88 206 ARG A C 1
ATOM 1515 O O . ARG A 1 206 ? 6.153 -10.269 -17.641 1.00 86.88 206 ARG A O 1
ATOM 1522 N N . VAL A 1 207 ? 4.299 -9.268 -18.417 1.00 91.00 207 VAL A N 1
ATOM 1523 C CA . VAL A 1 207 ? 4.429 -8.015 -17.658 1.00 91.00 207 VAL A CA 1
ATOM 1524 C C . VAL A 1 207 ? 3.067 -7.627 -17.095 1.00 91.00 207 VAL A C 1
ATOM 1526 O O . VAL A 1 207 ? 2.058 -7.701 -17.789 1.00 91.00 207 VAL A O 1
ATOM 1529 N N . GLN A 1 208 ? 3.022 -7.191 -15.843 1.00 95.19 208 GLN A N 1
ATOM 1530 C CA . GLN A 1 208 ? 1.817 -6.615 -15.251 1.00 95.19 208 GLN A CA 1
ATOM 1531 C C . GLN A 1 208 ? 1.902 -5.096 -15.286 1.00 95.19 208 GLN A C 1
ATOM 1533 O O . GLN A 1 208 ? 2.911 -4.521 -14.897 1.00 95.19 208 GLN A O 1
ATOM 1538 N N . ILE A 1 209 ? 0.849 -4.438 -15.751 1.00 96.38 209 ILE A N 1
ATOM 1539 C CA . ILE A 1 209 ? 0.743 -2.982 -15.732 1.00 96.38 209 ILE A CA 1
ATOM 1540 C C . ILE A 1 209 ? -0.022 -2.601 -14.462 1.00 96.38 209 ILE A C 1
ATOM 1542 O O . ILE A 1 209 ? -1.133 -3.080 -14.242 1.00 96.38 209 ILE A O 1
ATOM 1546 N N . ILE A 1 210 ? 0.575 -1.762 -13.616 1.00 96.88 210 ILE A N 1
ATOM 1547 C CA . ILE A 1 210 ? -0.018 -1.299 -12.356 1.00 96.88 210 ILE A CA 1
ATOM 1548 C C . ILE A 1 210 ? -0.104 0.233 -12.408 1.00 96.88 210 ILE A C 1
ATOM 1550 O O . ILE A 1 210 ? 0.833 0.923 -11.990 1.00 96.88 210 ILE A O 1
ATOM 1554 N N . PRO A 1 211 ? -1.193 0.785 -12.971 1.00 95.12 211 PRO A N 1
ATOM 1555 C CA . PRO A 1 211 ? -1.452 2.214 -12.909 1.00 95.12 211 PRO A CA 1
ATOM 1556 C C . PRO A 1 211 ? -1.727 2.650 -11.467 1.00 95.12 211 PRO A C 1
ATOM 1558 O O . PRO A 1 211 ? -2.377 1.941 -10.690 1.00 95.12 211 PRO A O 1
ATOM 1561 N N . VAL A 1 212 ? -1.224 3.834 -11.129 1.00 94.38 212 VAL A N 1
ATOM 1562 C CA . VAL A 1 212 ? -1.468 4.497 -9.852 1.00 94.38 212 VAL A CA 1
ATOM 1563 C C . VAL A 1 212 ? -2.219 5.793 -10.106 1.00 94.38 212 VAL A C 1
ATOM 1565 O O . VAL A 1 212 ? -1.647 6.785 -10.560 1.00 94.38 212 VAL A O 1
ATOM 1568 N N . ASP A 1 213 ? -3.506 5.772 -9.795 1.00 90.38 213 ASP A N 1
ATOM 1569 C CA . ASP A 1 213 ? -4.393 6.918 -9.884 1.00 90.38 213 ASP A CA 1
ATOM 1570 C C . ASP A 1 213 ? -4.593 7.534 -8.499 1.00 90.38 213 ASP A C 1
ATOM 1572 O O . ASP A 1 213 ? -4.608 6.852 -7.470 1.00 90.38 213 ASP A O 1
ATOM 1576 N N . GLY A 1 214 ? -4.735 8.856 -8.463 1.00 84.56 214 GLY A N 1
ATOM 1577 C CA . GLY A 1 214 ? -4.912 9.545 -7.200 1.00 84.56 214 GLY A CA 1
ATOM 1578 C C . GLY A 1 214 ? -4.676 11.046 -7.233 1.00 84.56 214 GLY A C 1
ATOM 1579 O O . GLY A 1 214 ? -4.610 11.677 -8.286 1.00 84.56 214 GLY A O 1
ATOM 1580 N N . GLN A 1 215 ? -4.535 11.610 -6.040 1.00 83.81 215 GLN A N 1
ATOM 1581 C CA . GLN A 1 215 ? -4.183 13.007 -5.785 1.00 83.81 215 GLN A CA 1
ATOM 1582 C C . GLN A 1 215 ? -2.715 13.116 -5.341 1.00 83.81 215 GLN A C 1
ATOM 1584 O O . GLN A 1 215 ? -1.863 12.300 -5.704 1.00 83.81 215 GLN A O 1
ATOM 1589 N N . SER A 1 216 ? -2.395 14.134 -4.548 1.00 79.88 216 SER A N 1
ATOM 1590 C CA . SER A 1 216 ? -1.064 14.413 -4.020 1.00 79.88 216 SER A CA 1
ATOM 1591 C C . SER A 1 216 ? -0.475 13.263 -3.200 1.00 79.88 216 SER A C 1
ATOM 1593 O O . SER A 1 216 ? 0.734 13.054 -3.249 1.00 79.88 216 SER A O 1
ATOM 1595 N N . LEU A 1 217 ? -1.310 12.456 -2.542 1.00 84.25 217 LEU A N 1
ATOM 1596 C CA . LEU A 1 217 ? -0.877 11.265 -1.804 1.00 84.25 217 LEU A CA 1
ATOM 1597 C C . LEU A 1 217 ? -0.196 10.220 -2.703 1.00 84.25 217 LEU A C 1
ATOM 1599 O O . LEU A 1 217 ? 0.757 9.573 -2.281 1.00 84.25 217 LEU A O 1
ATOM 1603 N N . SER A 1 218 ? -0.640 10.096 -3.960 1.00 84.62 218 SER A N 1
ATOM 1604 C CA . SER A 1 218 ? -0.055 9.178 -4.951 1.00 84.62 218 SER A CA 1
ATOM 1605 C C . SER A 1 218 ? 1.258 9.685 -5.559 1.00 84.62 218 SER A C 1
ATOM 1607 O O . SER A 1 218 ? 2.142 8.897 -5.906 1.00 84.62 218 SER A O 1
ATOM 1609 N N . VAL A 1 219 ? 1.405 11.015 -5.651 1.00 83.69 219 VAL A N 1
ATOM 1610 C CA . VAL A 1 219 ? 2.655 11.685 -6.050 1.00 83.69 219 VAL A CA 1
ATOM 1611 C C . VAL A 1 219 ? 3.753 11.414 -5.023 1.00 83.69 219 VAL A C 1
ATOM 1613 O O . VAL A 1 219 ? 4.924 11.305 -5.396 1.00 83.69 219 VAL A O 1
ATOM 1616 N N . GLY A 1 220 ? 3.345 11.236 -3.766 1.00 84.88 220 GLY A N 1
ATOM 1617 C CA . GLY A 1 220 ? 4.167 10.744 -2.679 1.00 84.88 220 GLY A CA 1
ATOM 1618 C C . GLY A 1 220 ? 4.998 11.816 -1.983 1.00 84.88 220 GLY A C 1
ATOM 1619 O O . GLY A 1 220 ? 5.074 12.968 -2.420 1.00 84.88 220 GLY A O 1
ATOM 1620 N N . GLY A 1 221 ? 5.582 11.425 -0.855 1.00 87.94 221 GLY A N 1
ATOM 1621 C CA . GLY A 1 221 ? 6.257 12.327 0.067 1.00 87.94 221 GLY A CA 1
ATOM 1622 C C . GLY A 1 221 ? 7.598 12.850 -0.433 1.00 87.94 221 GLY A C 1
ATOM 1623 O O . GLY A 1 221 ? 8.306 12.200 -1.211 1.00 87.94 221 GLY A O 1
ATOM 1624 N N . GLU A 1 222 ? 7.952 14.044 0.036 1.00 90.06 222 GLU A N 1
ATOM 1625 C CA . GLU A 1 222 ? 9.253 14.655 -0.229 1.00 90.06 222 GLU A CA 1
ATOM 1626 C C . GLU A 1 222 ? 10.358 14.016 0.609 1.00 90.06 222 GLU A C 1
ATOM 1628 O O . GLU A 1 222 ? 10.147 13.638 1.761 1.00 90.06 222 GLU A O 1
ATOM 1633 N N . PHE A 1 223 ? 11.559 13.921 0.030 1.00 88.81 223 PHE A N 1
ATOM 1634 C CA . PHE A 1 223 ? 12.754 13.514 0.781 1.00 88.81 223 PHE A CA 1
ATOM 1635 C C . PHE A 1 223 ? 13.199 14.590 1.781 1.00 88.81 223 PHE A C 1
ATOM 1637 O O . PHE A 1 223 ? 13.878 14.291 2.760 1.00 88.81 223 PHE A O 1
ATOM 1644 N N . THR A 1 224 ? 12.841 15.853 1.540 1.00 85.38 224 THR A N 1
ATOM 1645 C CA . THR A 1 224 ? 13.166 16.965 2.437 1.00 85.38 224 THR A CA 1
ATOM 1646 C C . THR A 1 224 ? 12.469 16.767 3.781 1.00 85.38 224 THR A C 1
ATOM 1648 O O . THR A 1 224 ? 11.247 16.690 3.836 1.00 85.38 224 THR A O 1
ATOM 1651 N N . GLY A 1 225 ? 13.240 16.697 4.869 1.00 74.94 225 GLY A N 1
ATOM 1652 C CA . GLY A 1 225 ? 12.698 16.499 6.219 1.00 74.94 225 GLY A CA 1
ATOM 1653 C C . GLY A 1 225 ? 12.276 15.060 6.542 1.00 74.94 225 GLY A C 1
ATOM 1654 O O . GLY A 1 225 ? 11.808 14.813 7.652 1.00 74.94 225 GLY A O 1
ATOM 1655 N N . ALA A 1 226 ? 12.465 14.117 5.614 1.00 82.25 226 ALA A N 1
ATOM 1656 C CA . ALA A 1 226 ? 12.278 12.693 5.863 1.00 82.25 226 ALA A CA 1
ATOM 1657 C C . ALA A 1 226 ? 13.551 12.060 6.445 1.00 82.25 226 ALA A C 1
ATOM 1659 O O . ALA A 1 226 ? 14.664 12.552 6.252 1.00 82.25 226 ALA A O 1
ATOM 1660 N N . THR A 1 227 ? 13.395 10.924 7.123 1.00 85.50 227 THR A N 1
ATOM 1661 C CA . THR A 1 227 ? 14.524 10.105 7.604 1.00 85.50 227 THR A CA 1
ATOM 1662 C C . THR A 1 227 ? 15.241 9.372 6.467 1.00 85.50 227 THR A C 1
ATOM 1664 O O . THR A 1 227 ? 16.385 8.946 6.614 1.00 85.50 227 THR A O 1
ATOM 1667 N N . VAL A 1 228 ? 14.577 9.248 5.316 1.00 90.06 228 VAL A N 1
ATOM 1668 C CA . VAL A 1 228 ? 15.062 8.544 4.128 1.00 90.06 228 VAL A CA 1
ATOM 1669 C C . VAL A 1 228 ? 15.571 9.520 3.078 1.00 90.06 228 VAL A C 1
ATOM 1671 O O . VAL A 1 228 ? 14.988 10.577 2.840 1.00 90.06 228 VAL A O 1
ATOM 1674 N N . THR A 1 229 ? 16.645 9.139 2.390 1.00 90.62 229 THR A N 1
ATOM 1675 C CA . THR A 1 229 ? 17.210 9.925 1.289 1.00 90.62 229 THR A CA 1
ATOM 1676 C C . THR A 1 229 ? 16.937 9.260 -0.051 1.00 90.62 229 THR A C 1
ATOM 1678 O O . THR A 1 229 ? 16.791 8.039 -0.141 1.00 90.62 229 THR A O 1
ATOM 1681 N N . ARG A 1 230 ? 16.950 10.061 -1.122 1.00 89.69 230 ARG A N 1
ATOM 1682 C CA . ARG A 1 230 ? 16.862 9.549 -2.494 1.00 89.69 230 ARG A CA 1
ATOM 1683 C C . ARG A 1 230 ? 17.931 8.492 -2.786 1.00 89.69 230 ARG A C 1
ATOM 1685 O O . ARG A 1 230 ? 17.606 7.436 -3.310 1.00 89.69 230 ARG A O 1
ATOM 1692 N N . ALA A 1 231 ? 19.186 8.764 -2.429 1.00 86.94 231 ALA A N 1
ATOM 1693 C CA . ALA A 1 231 ? 20.287 7.829 -2.661 1.00 86.94 231 ALA A CA 1
ATOM 1694 C C . ALA A 1 231 ? 20.081 6.504 -1.904 1.00 86.94 231 ALA A C 1
ATOM 1696 O O . ALA A 1 231 ? 20.371 5.438 -2.439 1.00 86.94 231 ALA A O 1
ATOM 1697 N N . GLY A 1 232 ? 19.521 6.564 -0.689 1.00 85.62 232 GLY A N 1
ATOM 1698 C CA . GLY A 1 232 ? 19.179 5.372 0.087 1.00 85.62 232 GLY A CA 1
ATOM 1699 C C . GLY A 1 232 ? 18.166 4.473 -0.624 1.00 85.62 232 GLY A C 1
ATOM 1700 O O . GLY A 1 232 ? 18.359 3.263 -0.680 1.00 85.62 232 GLY A O 1
ATOM 1701 N N . VAL A 1 233 ? 17.125 5.060 -1.226 1.00 87.81 233 VAL A N 1
ATOM 1702 C CA . VAL A 1 233 ? 16.089 4.290 -1.938 1.00 87.81 233 VAL A CA 1
ATOM 1703 C C . VAL A 1 233 ? 16.485 3.890 -3.362 1.00 87.81 233 VAL A C 1
ATOM 1705 O O . VAL A 1 233 ? 15.952 2.908 -3.869 1.00 87.81 233 VAL A O 1
ATOM 1708 N N . GLU A 1 234 ? 17.402 4.613 -4.016 1.00 86.00 234 GLU A N 1
ATOM 1709 C CA . GLU A 1 234 ? 17.937 4.251 -5.344 1.00 86.00 234 GLU A CA 1
ATOM 1710 C C . GLU A 1 234 ? 18.802 2.988 -5.306 1.00 86.00 234 GLU A C 1
ATOM 1712 O O . GLU A 1 234 ? 18.835 2.245 -6.282 1.00 86.00 234 GLU A O 1
ATOM 1717 N N . ASN A 1 235 ? 19.463 2.723 -4.177 1.00 80.69 235 ASN A N 1
ATOM 1718 C CA . ASN A 1 235 ? 20.271 1.517 -3.979 1.00 80.69 235 ASN A CA 1
ATOM 1719 C C . ASN A 1 235 ? 19.433 0.271 -3.648 1.00 80.69 235 ASN A C 1
ATOM 1721 O O . ASN A 1 235 ? 19.984 -0.822 -3.508 1.00 80.69 235 ASN A O 1
ATOM 1725 N N . PHE A 1 236 ? 18.116 0.419 -3.487 1.00 83.25 236 PHE A N 1
ATOM 1726 C CA . PHE A 1 236 ? 17.232 -0.715 -3.265 1.00 83.25 236 PHE A CA 1
ATOM 1727 C C . PHE A 1 236 ? 17.145 -1.579 -4.530 1.00 83.25 236 PHE A C 1
ATOM 1729 O O . PHE A 1 236 ? 17.074 -1.062 -5.643 1.00 83.25 236 PHE A O 1
ATOM 1736 N N . ASP A 1 237 ? 17.120 -2.904 -4.369 1.00 77.69 237 ASP A N 1
ATOM 1737 C CA . ASP A 1 237 ? 16.943 -3.815 -5.501 1.00 77.69 237 ASP A CA 1
ATOM 1738 C C . ASP A 1 237 ? 15.535 -3.663 -6.091 1.00 77.69 237 ASP A C 1
ATOM 1740 O O . ASP A 1 237 ? 14.544 -4.129 -5.527 1.00 77.69 237 ASP A O 1
ATOM 1744 N N . THR A 1 238 ? 15.477 -3.006 -7.245 1.00 84.19 238 THR A N 1
ATOM 1745 C CA . THR A 1 238 ? 14.264 -2.751 -8.024 1.00 84.19 238 THR A CA 1
ATOM 1746 C C . THR A 1 238 ? 14.097 -3.743 -9.173 1.00 84.19 238 THR A C 1
ATOM 1748 O O . THR A 1 238 ? 13.364 -3.468 -10.125 1.00 84.19 238 THR A O 1
ATOM 1751 N N . THR A 1 239 ? 14.766 -4.904 -9.131 1.00 80.69 239 THR A N 1
ATOM 1752 C CA . THR A 1 239 ? 14.630 -5.917 -10.184 1.00 80.69 239 THR A CA 1
ATOM 1753 C C . THR A 1 239 ? 13.151 -6.246 -10.400 1.00 80.69 239 THR A C 1
ATOM 1755 O O . THR A 1 239 ? 12.417 -6.557 -9.467 1.00 80.69 239 THR A O 1
ATOM 1758 N N . GLY A 1 240 ? 12.691 -6.142 -11.648 1.00 84.25 240 GLY A N 1
ATOM 1759 C CA . GLY A 1 240 ? 11.290 -6.357 -12.012 1.00 84.25 240 GLY A CA 1
ATOM 1760 C C . GLY A 1 240 ? 10.365 -5.149 -11.823 1.00 84.25 240 GLY A C 1
ATOM 1761 O O . GLY A 1 240 ? 9.214 -5.239 -12.238 1.00 84.25 240 GLY A O 1
ATOM 1762 N N . ALA A 1 241 ? 10.829 -4.024 -11.278 1.00 94.56 241 ALA A N 1
ATOM 1763 C CA . ALA A 1 241 ? 10.106 -2.754 -11.289 1.00 94.56 241 ALA A CA 1
ATOM 1764 C C . ALA A 1 241 ? 10.449 -1.969 -12.561 1.00 94.56 241 ALA A C 1
ATOM 1766 O O . ALA A 1 241 ? 11.615 -1.668 -12.823 1.00 94.56 241 ALA A O 1
ATOM 1767 N N . LEU A 1 242 ? 9.442 -1.632 -13.362 1.00 95.31 242 LEU A N 1
ATOM 1768 C CA . LEU A 1 242 ? 9.614 -1.025 -14.678 1.00 95.31 242 LEU A CA 1
ATOM 1769 C C . LEU A 1 242 ? 8.864 0.307 -14.784 1.00 95.31 242 LEU A C 1
ATOM 1771 O O . LEU A 1 242 ? 7.785 0.470 -14.220 1.00 95.31 242 LEU A O 1
ATOM 1775 N N . GLU A 1 243 ? 9.402 1.237 -15.570 1.00 95.38 243 GLU A N 1
ATOM 1776 C CA . GLU A 1 243 ? 8.734 2.475 -15.987 1.00 95.38 243 GLU A CA 1
ATOM 1777 C C . GLU A 1 243 ? 8.902 2.709 -17.501 1.00 95.38 243 GLU A C 1
ATOM 1779 O O . GLU A 1 243 ? 9.750 2.096 -18.158 1.00 95.38 243 GLU A O 1
ATOM 1784 N N . LEU A 1 244 ? 8.102 3.617 -18.066 1.00 95.00 244 LEU A N 1
ATOM 1785 C CA . LEU A 1 244 ? 8.283 4.086 -19.442 1.00 95.00 244 LEU A CA 1
ATOM 1786 C C . LEU A 1 244 ? 9.391 5.149 -19.506 1.00 95.00 244 LEU A C 1
ATOM 1788 O O . LEU A 1 244 ? 9.354 6.135 -18.774 1.00 95.00 244 LEU A O 1
ATOM 1792 N N . TYR A 1 245 ? 10.347 4.988 -20.420 1.00 93.44 245 TYR A N 1
ATOM 1793 C CA . TYR A 1 245 ? 11.447 5.930 -20.647 1.00 93.44 245 TYR A CA 1
ATOM 1794 C C . TYR A 1 245 ? 11.151 6.907 -21.784 1.00 93.44 245 TYR A C 1
ATOM 1796 O O . TYR A 1 245 ? 10.405 6.611 -22.714 1.00 93.44 245 TYR A O 1
ATOM 1804 N N . GLY A 1 246 ? 11.781 8.083 -21.728 1.00 92.19 246 GLY A N 1
ATOM 1805 C CA . GLY A 1 246 ? 11.702 9.094 -22.787 1.00 92.19 246 GLY A CA 1
ATOM 1806 C C . GLY A 1 246 ? 10.441 9.960 -22.762 1.00 92.19 246 GLY A C 1
ATOM 1807 O O . GLY A 1 246 ? 10.260 10.770 -23.666 1.00 92.19 246 GLY A O 1
ATOM 1808 N N . LEU A 1 247 ? 9.597 9.822 -21.736 1.00 93.94 247 LEU A N 1
ATOM 1809 C CA . LEU A 1 247 ? 8.424 10.668 -21.534 1.00 93.94 247 LEU A CA 1
ATOM 1810 C C . LEU A 1 247 ? 8.821 12.117 -21.216 1.00 93.94 247 LEU A C 1
ATOM 1812 O O . LEU A 1 247 ? 9.800 12.369 -20.505 1.00 93.94 247 LEU A O 1
ATOM 1816 N N . LYS A 1 248 ? 8.050 13.078 -21.739 1.00 94.88 248 LYS A N 1
ATOM 1817 C CA . LYS A 1 248 ? 8.320 14.517 -21.605 1.00 94.88 248 LYS A CA 1
ATOM 1818 C C . LYS A 1 248 ? 7.047 15.337 -21.410 1.00 94.88 248 LYS A C 1
ATOM 1820 O O . LYS A 1 248 ? 5.948 14.911 -21.762 1.00 94.88 248 LYS A O 1
ATOM 1825 N N . LEU A 1 249 ? 7.225 16.534 -20.857 1.00 93.19 249 LEU A N 1
ATOM 1826 C CA . LEU A 1 249 ? 6.257 17.631 -20.925 1.00 93.19 249 LEU A CA 1
ATOM 1827 C C . LEU A 1 249 ? 6.335 18.343 -22.276 1.00 93.19 249 LEU A C 1
ATOM 1829 O O . LEU A 1 249 ? 7.372 18.302 -22.933 1.00 93.19 249 LEU A O 1
ATOM 1833 N N . ALA A 1 250 ? 5.298 19.116 -22.612 1.00 90.31 250 ALA A N 1
ATOM 1834 C CA . ALA A 1 250 ? 5.272 19.972 -23.805 1.00 90.31 250 ALA A CA 1
ATOM 1835 C C . ALA A 1 250 ? 6.432 20.990 -23.875 1.00 90.31 250 ALA A C 1
ATOM 1837 O O . ALA A 1 250 ? 6.802 21.437 -24.953 1.00 90.31 250 ALA A O 1
ATOM 1838 N N . ASN A 1 251 ? 7.037 21.346 -22.735 1.00 91.62 251 ASN A N 1
ATOM 1839 C CA . ASN A 1 251 ? 8.223 22.207 -22.684 1.00 91.62 251 ASN A CA 1
ATOM 1840 C C . ASN A 1 251 ? 9.556 21.443 -22.842 1.00 91.62 251 ASN A C 1
ATOM 1842 O O . ASN A 1 251 ? 10.618 22.015 -22.619 1.00 91.62 251 ASN A O 1
ATOM 1846 N N . GLY A 1 252 ? 9.511 20.149 -23.172 1.00 92.31 252 GLY A N 1
ATOM 1847 C CA . GLY A 1 252 ? 10.676 19.292 -23.389 1.00 92.31 252 GLY A CA 1
ATOM 1848 C C . GLY A 1 252 ? 11.284 18.671 -22.127 1.00 92.31 252 GLY A C 1
ATOM 1849 O O . GLY A 1 252 ? 12.147 17.798 -22.250 1.00 92.31 252 GLY A O 1
ATOM 1850 N N . ASN A 1 253 ? 10.840 19.058 -20.924 1.00 92.94 253 ASN A N 1
ATOM 1851 C CA . ASN A 1 253 ? 11.394 18.522 -19.679 1.00 92.94 253 ASN A CA 1
ATOM 1852 C C . ASN A 1 253 ? 11.078 17.023 -19.525 1.00 92.94 253 ASN A C 1
ATOM 1854 O O . ASN A 1 253 ? 9.917 16.637 -19.699 1.00 92.94 253 ASN A O 1
ATOM 1858 N N . PRO A 1 254 ? 12.062 16.186 -19.145 1.00 92.25 254 PRO A N 1
ATOM 1859 C CA . PRO A 1 254 ? 11.839 14.763 -18.929 1.00 92.25 254 PRO A CA 1
ATOM 1860 C C . PRO A 1 254 ? 10.947 14.509 -17.710 1.00 92.25 254 PRO A C 1
ATOM 1862 O O . PRO A 1 254 ? 11.011 15.224 -16.706 1.00 92.25 254 PRO A O 1
ATOM 1865 N N . ILE A 1 255 ? 10.142 13.453 -17.793 1.00 89.75 255 ILE A N 1
ATOM 1866 C CA . ILE A 1 255 ? 9.302 12.950 -16.707 1.00 89.75 255 ILE A CA 1
ATOM 1867 C C . ILE A 1 255 ? 9.504 11.439 -16.580 1.00 89.75 255 ILE A C 1
ATOM 1869 O O . ILE A 1 255 ? 9.537 10.738 -17.585 1.00 89.75 255 ILE A O 1
ATOM 1873 N N . GLY A 1 256 ? 9.599 10.948 -15.344 1.00 89.06 256 GLY A N 1
ATOM 1874 C CA . GLY A 1 256 ? 9.536 9.517 -15.018 1.00 89.06 256 GLY A CA 1
ATOM 1875 C C . GLY A 1 256 ? 8.250 9.157 -14.269 1.00 89.06 256 GLY A C 1
ATOM 1876 O O . GLY A 1 256 ? 7.197 9.761 -14.482 1.00 89.06 256 GLY A O 1
ATOM 1877 N N . LEU A 1 257 ? 8.346 8.232 -13.316 1.00 90.31 257 LEU A N 1
ATOM 1878 C CA . LEU A 1 257 ? 7.212 7.693 -12.550 1.00 90.31 257 LEU A CA 1
ATOM 1879 C C . LEU A 1 257 ? 6.241 8.686 -11.904 1.00 90.31 257 LEU A C 1
ATOM 1881 O O . LEU A 1 257 ? 5.101 8.310 -11.638 1.00 90.31 257 LEU A O 1
ATOM 1885 N N . ARG A 1 258 ? 6.654 9.931 -11.648 1.00 89.19 258 ARG A N 1
ATOM 1886 C CA . ARG A 1 258 ? 5.792 10.973 -11.064 1.00 89.19 258 ARG A CA 1
ATOM 1887 C C . ARG A 1 258 ? 4.633 11.393 -11.977 1.00 89.19 258 ARG A C 1
ATOM 1889 O O . ARG A 1 258 ? 3.663 11.960 -11.485 1.00 89.19 258 ARG A O 1
ATOM 1896 N N . GLY A 1 259 ? 4.731 11.136 -13.280 1.00 90.44 259 GLY A N 1
ATOM 1897 C CA . GLY A 1 259 ? 3.699 11.533 -14.232 1.00 90.44 259 GLY A CA 1
ATOM 1898 C C . GLY A 1 259 ? 3.695 13.035 -14.560 1.00 90.44 259 GLY A C 1
ATOM 1899 O O . GLY A 1 259 ? 4.513 13.812 -14.047 1.00 90.44 259 GLY A O 1
ATOM 1900 N N . PRO A 1 260 ? 2.786 13.477 -15.445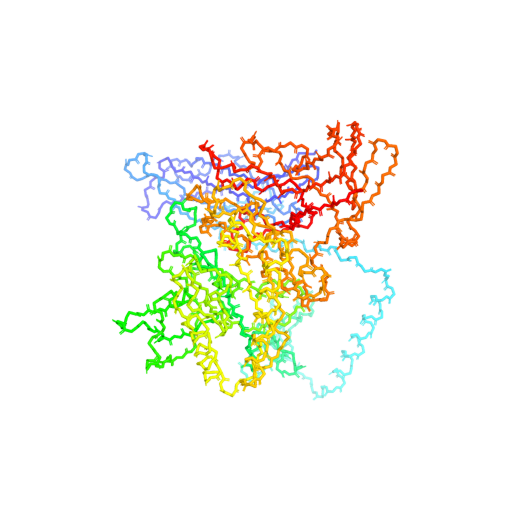 1.00 89.19 260 PRO A N 1
ATOM 1901 C CA . PRO A 1 260 ? 2.762 14.838 -15.966 1.00 89.19 260 PRO A CA 1
ATOM 1902 C C . PRO A 1 260 ? 2.052 15.807 -15.016 1.00 89.19 260 PRO A C 1
ATOM 1904 O O . PRO A 1 260 ? 2.261 17.024 -15.097 1.00 89.19 260 PRO A O 1
ATOM 1907 N N . LEU A 1 261 ? 1.262 15.269 -14.080 1.00 87.19 261 LEU A N 1
ATOM 1908 C CA . LEU A 1 261 ? 0.349 16.006 -13.214 1.00 87.19 261 LEU A CA 1
ATOM 1909 C C . LEU A 1 261 ? -0.624 16.845 -14.066 1.00 87.19 261 LEU A C 1
ATOM 1911 O O . LEU A 1 261 ? -0.996 16.452 -15.172 1.00 87.19 261 LEU A O 1
ATOM 1915 N N . SER A 1 262 ? -0.985 18.037 -13.595 1.00 85.50 262 SER A N 1
ATOM 1916 C CA . SER A 1 262 ? -1.837 18.995 -14.310 1.00 85.50 262 SER A CA 1
ATOM 1917 C C . SER A 1 262 ? -1.208 19.602 -15.573 1.00 85.50 262 SER A C 1
ATOM 1919 O O . SER A 1 262 ? -1.865 20.380 -16.256 1.00 85.50 262 SER A O 1
ATOM 1921 N N . ARG A 1 263 ? 0.052 19.282 -15.906 1.00 88.25 263 ARG A N 1
ATOM 1922 C CA . ARG A 1 263 ? 0.765 19.884 -17.051 1.00 88.25 263 ARG A CA 1
ATOM 1923 C C . ARG A 1 263 ? 0.554 19.141 -18.369 1.00 88.25 263 ARG A C 1
ATOM 1925 O O . ARG A 1 263 ? 0.795 19.720 -19.421 1.00 88.25 263 ARG A O 1
ATOM 1932 N N . GLY A 1 264 ? 0.117 17.882 -18.314 1.00 89.00 264 GLY A N 1
ATOM 1933 C CA . GLY A 1 264 ? -0.054 17.043 -19.502 1.00 89.00 264 GLY A CA 1
ATOM 1934 C C . GLY A 1 264 ? 1.241 16.468 -20.077 1.00 89.00 264 GLY A C 1
ATOM 1935 O O . GLY A 1 264 ? 2.334 16.996 -19.866 1.00 89.00 264 GLY A O 1
ATOM 1936 N N . TRP A 1 265 ? 1.115 15.351 -20.791 1.00 92.00 265 TRP A N 1
ATOM 1937 C CA . TRP A 1 265 ? 2.208 14.794 -21.589 1.00 92.00 265 TRP A CA 1
ATOM 1938 C C . TRP A 1 265 ? 2.418 15.595 -22.876 1.00 92.00 265 TRP A C 1
ATOM 1940 O O . TRP A 1 265 ? 1.455 16.082 -23.470 1.00 92.00 265 TRP A O 1
ATOM 1950 N N . ASP A 1 266 ? 3.656 15.650 -23.369 1.00 94.31 266 ASP A N 1
ATOM 1951 C CA . ASP A 1 266 ? 3.882 15.899 -24.792 1.00 94.31 266 ASP A CA 1
ATOM 1952 C C . ASP A 1 266 ? 3.469 14.654 -25.583 1.00 94.31 266 ASP A C 1
ATOM 1954 O O . ASP A 1 266 ? 4.226 13.693 -25.715 1.00 94.31 266 ASP A O 1
ATOM 1958 N N . MET A 1 267 ? 2.244 14.669 -26.107 1.00 93.75 267 MET A N 1
ATOM 1959 C CA . MET A 1 267 ? 1.683 13.530 -26.836 1.00 93.75 267 MET A CA 1
ATOM 1960 C C . MET A 1 267 ? 2.358 13.283 -28.195 1.00 93.75 267 MET A C 1
ATOM 1962 O O . MET A 1 267 ? 2.098 12.245 -28.806 1.00 93.75 267 MET A O 1
ATOM 1966 N N . THR A 1 268 ? 3.224 14.195 -28.658 1.00 92.69 268 THR A N 1
ATOM 1967 C CA . THR A 1 268 ? 4.019 14.037 -29.887 1.00 92.69 268 THR A CA 1
ATOM 1968 C C . THR A 1 268 ? 5.373 13.371 -29.627 1.00 92.69 268 THR A C 1
ATOM 1970 O O . THR A 1 268 ? 5.926 12.723 -30.517 1.00 92.69 268 THR A O 1
ATOM 1973 N N . ALA A 1 269 ? 5.884 13.452 -28.395 1.00 91.94 269 ALA A N 1
ATOM 1974 C CA . ALA A 1 269 ? 7.119 12.805 -27.972 1.00 91.94 269 ALA A CA 1
ATOM 1975 C C . ALA A 1 269 ? 6.846 11.376 -27.476 1.00 91.94 269 ALA A C 1
ATOM 1977 O O . ALA A 1 269 ? 6.530 11.138 -26.309 1.00 91.94 269 ALA A O 1
ATOM 1978 N N . LEU A 1 270 ? 6.978 10.399 -28.375 1.00 94.12 270 LEU A N 1
ATOM 1979 C CA . LEU A 1 270 ? 6.783 8.992 -28.028 1.00 94.12 270 LEU A CA 1
ATOM 1980 C C . LEU A 1 270 ? 7.849 8.506 -27.023 1.00 94.12 270 LEU A C 1
ATOM 1982 O O . LEU A 1 270 ? 9.034 8.797 -27.210 1.00 94.12 270 LEU A O 1
ATOM 1986 N N . PRO A 1 271 ? 7.473 7.706 -26.004 1.00 93.25 271 PRO A N 1
ATOM 1987 C CA . PRO A 1 271 ? 8.449 7.084 -25.122 1.00 93.25 271 PRO A CA 1
ATOM 1988 C C . PRO A 1 271 ? 9.367 6.141 -25.899 1.00 93.25 271 PRO A C 1
ATOM 1990 O O . PRO A 1 271 ? 8.936 5.420 -26.809 1.00 93.25 271 PRO A O 1
ATOM 1993 N N . THR A 1 272 ? 10.638 6.150 -25.511 1.00 92.31 272 THR A N 1
ATOM 1994 C CA . THR A 1 272 ? 11.740 5.478 -26.204 1.00 92.31 272 THR A CA 1
ATOM 1995 C C . THR A 1 272 ? 11.892 4.014 -25.810 1.00 92.31 272 THR A C 1
ATOM 1997 O O . THR A 1 272 ? 12.529 3.260 -26.539 1.00 92.31 272 THR A O 1
ATOM 2000 N N . GLY A 1 273 ? 11.311 3.590 -24.686 1.00 92.50 273 GLY A N 1
ATOM 2001 C CA . GLY A 1 273 ? 11.407 2.208 -24.230 1.00 92.50 273 GLY A CA 1
ATOM 2002 C C . GLY A 1 273 ? 10.809 1.975 -22.850 1.00 92.50 273 GLY A C 1
ATOM 2003 O O . GLY A 1 273 ? 10.177 2.856 -22.269 1.00 92.50 273 GLY A O 1
ATOM 2004 N N . ILE A 1 274 ? 11.037 0.770 -22.339 1.00 93.25 274 ILE A N 1
ATOM 2005 C CA . ILE A 1 274 ? 10.742 0.365 -20.964 1.00 93.25 274 ILE A CA 1
ATOM 2006 C C . ILE A 1 274 ? 12.081 0.103 -20.283 1.00 93.25 274 ILE A C 1
ATOM 2008 O O . ILE A 1 274 ? 12.952 -0.538 -20.871 1.00 93.25 274 ILE A O 1
ATOM 2012 N N . GLY A 1 275 ? 12.250 0.596 -19.063 1.00 87.62 275 GLY A N 1
ATOM 2013 C CA . GLY A 1 275 ? 13.468 0.382 -18.290 1.00 87.62 275 GLY A CA 1
ATOM 2014 C C . GLY A 1 275 ? 13.193 0.273 -16.795 1.00 87.62 275 GLY A C 1
ATOM 2015 O O . GLY A 1 275 ? 12.036 0.370 -16.385 1.00 87.62 275 GLY A O 1
ATOM 2016 N N . PRO A 1 276 ? 14.242 0.067 -15.979 1.00 91.25 276 PRO A N 1
ATOM 2017 C CA . PRO A 1 276 ? 14.110 0.026 -14.528 1.00 91.25 276 PRO A CA 1
ATOM 2018 C C . PRO A 1 276 ? 13.453 1.295 -13.989 1.00 91.25 276 PRO A C 1
ATOM 2020 O O . PRO A 1 276 ? 13.836 2.402 -14.383 1.00 91.25 276 PRO A O 1
ATOM 2023 N N . ALA A 1 277 ? 12.490 1.119 -13.089 1.00 93.19 277 ALA A N 1
ATOM 2024 C CA . ALA A 1 277 ? 11.842 2.198 -12.359 1.00 93.19 277 ALA A CA 1
ATOM 2025 C C . ALA A 1 277 ? 12.862 3.012 -11.549 1.00 93.19 277 ALA A C 1
ATOM 2027 O O . ALA A 1 277 ? 13.709 2.444 -10.861 1.00 93.19 277 ALA A O 1
ATOM 2028 N N . ARG A 1 278 ? 12.758 4.345 -11.591 1.00 91.19 278 ARG A N 1
ATOM 2029 C CA . ARG A 1 278 ? 13.611 5.249 -10.806 1.00 91.19 278 ARG A CA 1
ATOM 2030 C C . ARG A 1 278 ? 12.778 6.139 -9.887 1.00 91.19 278 ARG A C 1
ATOM 2032 O O . ARG A 1 278 ? 11.697 6.587 -10.284 1.00 91.19 278 ARG A O 1
ATOM 2039 N N . PRO A 1 279 ? 13.262 6.453 -8.674 1.00 91.69 279 PRO A N 1
ATOM 2040 C CA . PRO A 1 279 ? 12.587 7.426 -7.835 1.00 91.69 279 PRO A CA 1
ATOM 2041 C C . PRO A 1 279 ? 12.705 8.821 -8.462 1.00 91.69 279 PRO A C 1
ATOM 2043 O O . PRO A 1 279 ? 13.659 9.145 -9.175 1.00 91.69 279 PRO A O 1
ATOM 2046 N N . HIS A 1 280 ? 11.716 9.673 -8.198 1.00 91.12 280 HIS A N 1
ATOM 2047 C CA . HIS A 1 280 ? 11.754 11.056 -8.658 1.00 91.12 280 HIS A CA 1
ATOM 2048 C C . HIS A 1 280 ? 12.825 11.841 -7.884 1.00 91.12 280 HIS A C 1
ATOM 2050 O O . HIS A 1 280 ? 13.185 11.499 -6.763 1.00 91.12 280 HIS A O 1
ATOM 2056 N N . SER A 1 281 ? 13.335 12.936 -8.452 1.00 88.88 281 SER A N 1
ATOM 2057 C CA . SER A 1 281 ? 14.448 13.682 -7.846 1.00 88.88 281 SER A CA 1
ATOM 2058 C C . SER A 1 281 ? 14.130 14.315 -6.490 1.00 88.88 281 SER A C 1
ATOM 2060 O O . SER A 1 281 ? 15.048 14.577 -5.718 1.00 88.88 281 SER A O 1
ATOM 2062 N N . ARG A 1 282 ? 12.846 14.565 -6.213 1.00 89.00 282 ARG A N 1
ATOM 2063 C CA . ARG A 1 282 ? 12.361 15.227 -4.989 1.00 89.00 282 ARG A CA 1
ATOM 2064 C C . ARG A 1 282 ? 11.382 14.394 -4.165 1.00 89.00 282 ARG A C 1
ATOM 2066 O O . ARG A 1 282 ? 11.205 14.685 -2.989 1.00 89.00 282 ARG A O 1
ATOM 2073 N N . HIS A 1 283 ? 10.756 13.390 -4.777 1.00 90.19 283 HIS A N 1
ATOM 2074 C CA . HIS A 1 283 ? 9.631 12.654 -4.197 1.00 90.19 283 HIS A CA 1
ATOM 2075 C C . HIS A 1 283 ? 9.860 11.155 -4.342 1.00 90.19 283 HIS A C 1
ATOM 2077 O O . HIS A 1 283 ? 10.414 10.712 -5.352 1.00 90.19 283 HIS A O 1
ATOM 2083 N N . ILE A 1 284 ? 9.355 10.374 -3.396 1.00 92.81 284 ILE A N 1
ATOM 2084 C CA . ILE A 1 284 ? 9.160 8.939 -3.592 1.00 92.81 284 ILE A CA 1
ATOM 2085 C C . ILE A 1 284 ? 7.692 8.680 -3.903 1.00 92.81 284 ILE A C 1
ATOM 2087 O O . ILE A 1 284 ? 6.827 8.886 -3.066 1.00 92.81 284 ILE A O 1
ATOM 2091 N N . THR A 1 285 ? 7.400 8.264 -5.132 1.00 93.88 285 THR A N 1
ATOM 2092 C CA . THR A 1 285 ? 6.016 7.979 -5.545 1.00 93.88 285 THR A CA 1
ATOM 2093 C C . THR A 1 285 ? 5.564 6.637 -4.981 1.00 93.88 285 THR A C 1
ATOM 2095 O O . THR A 1 285 ? 6.369 5.708 -4.876 1.00 93.88 285 THR A O 1
ATOM 2098 N N . THR A 1 286 ? 4.270 6.478 -4.700 1.00 94.69 286 THR A N 1
ATOM 2099 C CA . THR A 1 286 ? 3.737 5.166 -4.297 1.00 94.69 286 THR A CA 1
ATOM 2100 C 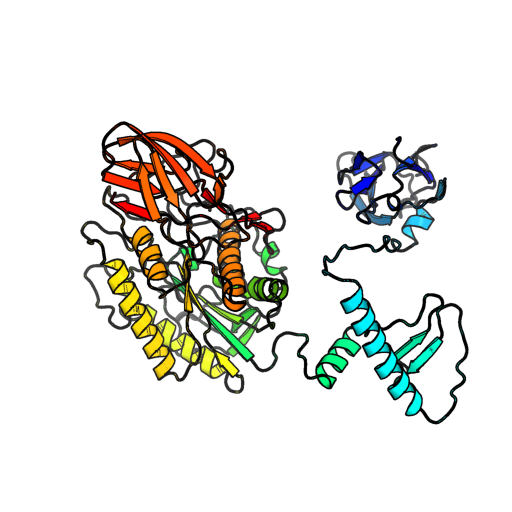C . THR A 1 286 ? 3.959 4.116 -5.392 1.00 94.69 286 THR A C 1
ATOM 2102 O O . THR A 1 286 ? 4.266 2.965 -5.090 1.00 94.69 286 THR A O 1
ATOM 2105 N N . GLY A 1 287 ? 3.879 4.512 -6.669 1.00 94.69 287 GLY A N 1
ATOM 2106 C CA . GLY A 1 287 ? 4.159 3.624 -7.800 1.00 94.69 287 GLY A CA 1
ATOM 2107 C C . GLY A 1 287 ? 5.571 3.040 -7.774 1.00 94.69 287 GLY A C 1
ATOM 2108 O O . GLY A 1 287 ? 5.731 1.840 -7.992 1.00 94.69 287 GLY A O 1
ATOM 2109 N N . TYR A 1 288 ? 6.581 3.848 -7.432 1.00 95.62 288 TYR A N 1
ATOM 2110 C CA . TYR A 1 288 ? 7.955 3.366 -7.264 1.00 95.62 288 TYR A CA 1
ATOM 2111 C C . TYR A 1 288 ? 8.051 2.304 -6.166 1.00 95.62 288 TYR A C 1
ATOM 2113 O O . TYR A 1 288 ? 8.608 1.231 -6.398 1.00 95.62 288 TYR A O 1
ATOM 2121 N N . VAL A 1 289 ? 7.472 2.580 -4.994 1.00 96.69 289 VAL A N 1
ATOM 2122 C CA . VAL A 1 289 ? 7.491 1.660 -3.847 1.00 96.69 289 VAL A CA 1
ATOM 2123 C C . VAL A 1 289 ? 6.841 0.332 -4.228 1.00 96.69 289 VAL A C 1
ATOM 2125 O O . VAL A 1 289 ? 7.479 -0.713 -4.130 1.00 96.69 289 VAL A O 1
ATOM 2128 N N . ILE A 1 290 ? 5.607 0.374 -4.745 1.00 96.81 290 ILE A N 1
ATOM 2129 C CA . ILE A 1 290 ? 4.846 -0.824 -5.121 1.00 96.81 290 ILE A CA 1
ATOM 2130 C C . ILE A 1 290 ? 5.608 -1.647 -6.160 1.00 96.81 290 ILE A C 1
ATOM 2132 O O . ILE A 1 290 ? 5.775 -2.852 -5.971 1.00 96.81 290 ILE A O 1
ATOM 2136 N N . GLY A 1 291 ? 6.095 -1.013 -7.232 1.00 95.19 291 GLY A N 1
ATOM 2137 C CA . GLY A 1 291 ? 6.852 -1.705 -8.275 1.00 95.19 291 GLY A CA 1
ATOM 2138 C C . GLY A 1 291 ? 8.086 -2.417 -7.720 1.00 95.19 291 GLY A C 1
ATOM 2139 O O . GLY A 1 291 ? 8.357 -3.556 -8.096 1.00 95.19 291 GLY A O 1
ATOM 2140 N N . SER A 1 292 ? 8.781 -1.771 -6.783 1.00 95.00 292 SER A N 1
ATOM 2141 C CA . SER A 1 292 ? 10.049 -2.243 -6.221 1.00 95.00 292 SER A CA 1
ATOM 2142 C C . SER A 1 292 ? 9.893 -3.387 -5.218 1.00 95.00 292 SER A C 1
ATOM 2144 O O . SER A 1 292 ? 10.688 -4.322 -5.234 1.00 95.00 292 SER A O 1
ATOM 2146 N N . VAL A 1 293 ? 8.881 -3.354 -4.343 1.00 95.62 293 VAL A N 1
ATOM 2147 C CA . VAL A 1 293 ? 8.761 -4.356 -3.262 1.00 95.62 293 VAL A CA 1
ATOM 2148 C C . VAL A 1 293 ? 7.802 -5.500 -3.577 1.00 95.62 293 VAL A C 1
ATOM 2150 O O . VAL A 1 293 ? 7.914 -6.579 -2.993 1.00 95.62 293 VAL A O 1
ATOM 2153 N N . ARG A 1 294 ? 6.857 -5.317 -4.508 1.00 94.44 294 ARG A N 1
ATOM 2154 C CA . ARG A 1 294 ? 5.756 -6.271 -4.716 1.00 94.44 294 ARG A CA 1
ATOM 2155 C C . ARG A 1 294 ? 6.231 -7.692 -4.994 1.00 94.44 294 ARG A C 1
ATOM 2157 O O . ARG A 1 294 ? 5.645 -8.637 -4.473 1.00 94.44 294 ARG A O 1
ATOM 2164 N N . ASN A 1 295 ? 7.275 -7.871 -5.799 1.00 91.38 295 ASN A N 1
ATOM 2165 C CA . ASN A 1 295 ? 7.745 -9.216 -6.126 1.00 91.38 295 ASN A CA 1
ATOM 2166 C C . ASN A 1 295 ? 8.416 -9.925 -4.941 1.00 91.38 295 ASN A C 1
ATOM 2168 O O . ASN A 1 295 ? 8.342 -11.147 -4.863 1.00 91.38 295 ASN A O 1
ATOM 2172 N N . ARG A 1 296 ? 8.940 -9.192 -3.952 1.00 89.81 296 ARG A N 1
ATOM 2173 C CA . ARG A 1 296 ? 9.382 -9.788 -2.682 1.00 89.81 296 ARG A CA 1
ATOM 2174 C C . ARG A 1 296 ? 8.205 -10.319 -1.874 1.00 89.81 296 ARG A C 1
ATOM 2176 O O . ARG A 1 296 ? 8.255 -11.424 -1.340 1.00 89.81 296 ARG A O 1
ATOM 2183 N N . TYR A 1 297 ? 7.101 -9.576 -1.854 1.00 93.44 297 TYR A N 1
ATOM 2184 C CA . TYR A 1 297 ? 5.867 -10.018 -1.207 1.00 93.44 297 TYR A CA 1
ATOM 2185 C C . TYR A 1 297 ? 5.194 -11.180 -1.931 1.00 93.44 297 TYR A C 1
ATOM 2187 O O . TYR A 1 297 ? 4.702 -12.095 -1.273 1.00 93.44 297 TYR A O 1
ATOM 2195 N N . ARG A 1 298 ? 5.258 -11.215 -3.264 1.00 91.38 298 ARG A N 1
ATOM 2196 C CA . ARG A 1 298 ? 4.853 -12.386 -4.052 1.00 91.38 298 ARG A CA 1
ATOM 2197 C C . ARG A 1 298 ? 5.722 -13.601 -3.753 1.00 91.38 298 ARG A C 1
ATOM 2199 O O . ARG A 1 298 ? 5.166 -14.660 -3.487 1.00 91.38 298 ARG A O 1
ATOM 2206 N N . ALA A 1 299 ? 7.045 -13.441 -3.707 1.00 85.81 299 ALA A N 1
ATOM 2207 C CA . ALA A 1 299 ? 7.967 -14.516 -3.346 1.00 85.81 299 ALA A CA 1
ATOM 2208 C C . ALA A 1 299 ? 7.642 -15.094 -1.960 1.00 85.81 299 ALA A C 1
ATOM 2210 O O . ALA A 1 299 ? 7.475 -16.303 -1.819 1.00 85.81 299 ALA A O 1
ATOM 2211 N N . ALA A 1 300 ? 7.461 -14.228 -0.957 1.00 83.75 300 ALA A N 1
ATOM 2212 C CA . ALA A 1 300 ? 7.087 -14.631 0.400 1.00 83.75 300 ALA A CA 1
ATOM 2213 C C . ALA A 1 300 ? 5.725 -15.349 0.464 1.00 83.75 300 ALA A C 1
ATOM 2215 O O . ALA A 1 300 ? 5.497 -16.167 1.350 1.00 83.75 300 ALA A O 1
ATOM 2216 N N . ALA A 1 301 ? 4.824 -15.060 -0.479 1.00 80.06 301 ALA A N 1
ATOM 2217 C CA . ALA A 1 301 ? 3.525 -15.710 -0.610 1.00 80.06 301 ALA A CA 1
ATOM 2218 C C . ALA A 1 301 ? 3.537 -16.964 -1.509 1.00 80.06 301 ALA A C 1
ATOM 2220 O O . ALA A 1 301 ? 2.473 -17.546 -1.717 1.00 80.06 301 ALA A O 1
ATOM 2221 N N . GLY A 1 302 ? 4.692 -17.375 -2.050 1.00 80.75 302 GLY A N 1
ATOM 2222 C CA . GLY A 1 302 ? 4.809 -18.516 -2.968 1.00 80.75 302 GLY A CA 1
ATOM 2223 C C . GLY A 1 302 ? 4.246 -18.258 -4.373 1.00 80.75 302 GLY A C 1
ATOM 2224 O O . GLY A 1 302 ? 3.886 -19.198 -5.076 1.00 80.75 302 GLY A O 1
ATOM 2225 N N . LEU A 1 303 ? 4.130 -16.992 -4.783 1.00 83.12 303 LEU A N 1
ATOM 2226 C CA . LEU A 1 303 ? 3.581 -16.589 -6.077 1.00 83.12 303 LEU A CA 1
ATOM 2227 C C . LEU A 1 303 ? 4.685 -16.400 -7.137 1.00 83.12 303 LEU A C 1
ATOM 2229 O O . LEU A 1 303 ? 5.782 -15.952 -6.800 1.00 83.12 303 LEU A O 1
ATOM 2233 N N . PRO A 1 304 ? 4.390 -16.629 -8.434 1.00 82.00 304 PRO A N 1
ATOM 2234 C CA . PRO A 1 304 ? 5.337 -16.373 -9.522 1.00 82.00 304 PRO A CA 1
ATOM 2235 C C . PRO A 1 304 ? 5.828 -14.922 -9.553 1.00 82.00 304 PRO A C 1
ATOM 2237 O O . PRO A 1 304 ? 5.046 -14.003 -9.306 1.00 82.00 304 PRO A O 1
ATOM 2240 N N . LEU A 1 305 ? 7.081 -14.677 -9.922 1.00 86.25 305 LEU A N 1
ATOM 2241 C CA . LEU A 1 305 ? 7.617 -13.316 -10.017 1.00 86.25 305 LEU A CA 1
ATOM 2242 C C . LEU A 1 305 ? 7.306 -12.736 -11.396 1.00 86.25 305 LEU A C 1
ATOM 2244 O O . LEU A 1 305 ? 7.684 -13.306 -12.418 1.00 86.25 305 LEU A O 1
ATOM 2248 N N . ILE A 1 306 ? 6.599 -11.608 -11.444 1.00 89.44 306 ILE A N 1
ATOM 2249 C CA . ILE A 1 306 ? 6.178 -10.990 -12.708 1.00 89.44 306 ILE A CA 1
ATOM 2250 C C . ILE A 1 306 ? 6.617 -9.525 -12.695 1.00 89.44 306 ILE A C 1
ATOM 2252 O O . ILE A 1 306 ? 6.234 -8.801 -11.768 1.00 89.44 306 ILE A O 1
ATOM 2256 N N . PRO A 1 307 ? 7.404 -9.068 -13.688 1.00 92.75 307 PRO A N 1
ATOM 2257 C CA . PRO A 1 307 ? 7.759 -7.661 -13.804 1.00 92.75 307 PRO A CA 1
ATOM 2258 C C . PRO A 1 307 ? 6.523 -6.757 -13.812 1.00 92.75 307 PRO A C 1
ATOM 2260 O O . PRO A 1 307 ? 5.511 -7.083 -14.435 1.00 92.75 307 PRO A O 1
ATOM 2263 N N . ALA A 1 308 ? 6.614 -5.618 -13.134 1.00 96.25 308 ALA A N 1
ATOM 2264 C CA . ALA A 1 308 ? 5.542 -4.648 -12.997 1.00 96.25 308 ALA A CA 1
ATOM 2265 C C . ALA A 1 308 ? 5.922 -3.327 -13.678 1.00 96.25 308 ALA A C 1
ATOM 2267 O O . ALA A 1 308 ? 6.836 -2.641 -13.228 1.00 96.25 308 ALA A O 1
ATOM 2268 N N . LEU A 1 309 ? 5.200 -2.958 -14.737 1.00 96.75 309 LEU A N 1
ATOM 2269 C CA . LEU A 1 309 ? 5.232 -1.620 -15.318 1.00 96.75 309 LEU A CA 1
ATOM 2270 C C . LEU A 1 309 ? 4.317 -0.701 -14.508 1.00 96.75 309 LEU A C 1
ATOM 2272 O O . LEU A 1 309 ? 3.094 -0.819 -14.571 1.00 96.75 309 LEU A O 1
ATOM 2276 N N . VAL A 1 310 ? 4.917 0.215 -13.757 1.00 95.94 310 VAL A N 1
ATOM 2277 C CA . VAL A 1 310 ? 4.215 1.178 -12.904 1.00 95.94 310 VAL A CA 1
ATOM 2278 C C . VAL A 1 310 ? 4.185 2.565 -13.545 1.00 95.94 310 VAL A C 1
ATOM 2280 O O . VAL A 1 310 ? 5.083 2.948 -14.297 1.00 95.94 310 VAL A O 1
ATOM 2283 N N . GLY A 1 311 ? 3.139 3.335 -13.252 1.00 91.94 311 GLY A N 1
ATOM 2284 C CA . GLY A 1 311 ? 3.021 4.726 -13.688 1.00 91.94 311 GLY A CA 1
ATOM 2285 C C . GLY A 1 311 ? 2.020 5.497 -12.841 1.00 91.94 311 GLY A C 1
ATOM 2286 O O . GLY A 1 311 ? 0.901 5.029 -12.641 1.00 91.94 311 GLY A O 1
ATOM 2287 N N . SER A 1 312 ? 2.418 6.676 -12.355 1.00 88.31 312 SER A N 1
ATOM 2288 C CA . SER A 1 312 ? 1.521 7.558 -11.600 1.00 88.31 312 SER A CA 1
ATOM 2289 C C . SER A 1 312 ? 0.794 8.495 -12.558 1.00 88.31 312 SER A C 1
ATOM 2291 O O . SER A 1 312 ? 1.421 9.258 -13.295 1.00 88.31 312 SER A O 1
ATOM 2293 N N . LEU A 1 313 ? -0.532 8.421 -12.555 1.00 88.00 313 LEU A N 1
ATOM 2294 C CA . LEU A 1 313 ? -1.427 9.157 -13.453 1.00 88.00 313 LEU A CA 1
ATOM 2295 C C . LEU A 1 313 ? -2.307 10.159 -12.694 1.00 88.00 313 LEU A C 1
ATOM 2297 O O . LEU A 1 313 ? -3.119 10.858 -13.299 1.00 88.00 313 LEU A O 1
ATOM 2301 N N . GLY A 1 314 ? -2.121 10.240 -11.376 1.00 77.31 314 GLY A N 1
ATOM 2302 C CA . GLY A 1 314 ? -2.814 11.166 -10.498 1.00 77.31 314 GLY A CA 1
ATOM 2303 C C . GLY A 1 314 ? -2.431 12.637 -10.681 1.00 77.31 314 GLY A C 1
ATOM 2304 O O . GLY A 1 314 ? -1.362 12.981 -11.200 1.00 77.31 314 GLY A O 1
ATOM 2305 N N . VAL A 1 315 ? -3.308 13.523 -10.205 1.00 85.56 315 VAL A N 1
ATOM 2306 C CA . VAL A 1 315 ? -3.104 14.977 -10.203 1.00 85.56 315 VAL A CA 1
ATOM 2307 C C . VAL A 1 315 ? -3.394 15.544 -8.808 1.00 85.56 315 VAL A C 1
ATOM 2309 O O . VAL A 1 315 ? -4.510 15.401 -8.311 1.00 85.56 315 VAL A O 1
ATOM 2312 N N . PRO A 1 316 ? -2.417 16.208 -8.161 1.00 84.00 316 PRO A N 1
ATOM 2313 C CA . PRO A 1 316 ? -2.618 16.889 -6.885 1.00 84.00 316 PRO A CA 1
ATOM 2314 C C . PRO A 1 316 ? -3.820 17.835 -6.897 1.00 84.00 316 PRO A C 1
ATOM 2316 O O . PRO A 1 316 ? -3.964 18.629 -7.824 1.00 84.00 316 PRO A O 1
ATOM 2319 N N . GLY A 1 317 ? -4.654 17.755 -5.857 1.00 80.75 317 GLY A N 1
ATOM 2320 C CA . GLY A 1 317 ? -5.814 18.632 -5.666 1.00 80.75 317 GLY A CA 1
ATOM 2321 C C . GLY A 1 317 ? -6.977 18.419 -6.642 1.00 80.75 317 GLY A C 1
ATOM 2322 O O . GLY A 1 317 ? -7.930 19.192 -6.619 1.00 80.75 317 GLY A O 1
ATOM 2323 N N . ALA A 1 318 ? -6.916 17.417 -7.524 1.00 82.38 318 ALA A N 1
ATOM 2324 C CA . ALA A 1 318 ? -7.988 17.154 -8.479 1.00 82.38 318 ALA A CA 1
ATOM 2325 C C . ALA A 1 318 ? -9.196 16.527 -7.780 1.00 82.38 318 ALA A C 1
ATOM 2327 O O . ALA A 1 318 ? -9.037 15.504 -7.145 1.00 82.38 318 ALA A O 1
ATOM 2328 N N . PHE A 1 319 ? -10.393 17.096 -7.908 1.00 83.25 319 PHE A N 1
ATOM 2329 C CA . PHE A 1 319 ? -11.635 16.494 -7.399 1.00 83.25 319 PHE A CA 1
ATOM 2330 C C . PHE A 1 319 ? -11.981 15.192 -8.143 1.00 83.25 319 PHE A C 1
ATOM 2332 O O . PHE A 1 319 ? -11.514 14.988 -9.262 1.00 83.25 319 PHE A O 1
ATOM 2339 N N . ILE A 1 320 ? -12.832 14.323 -7.587 1.00 84.81 320 ILE A N 1
ATOM 2340 C CA . ILE A 1 320 ? -13.162 13.049 -8.256 1.00 84.81 320 ILE A CA 1
ATOM 2341 C C . ILE A 1 320 ? -13.837 13.265 -9.617 1.00 84.81 320 ILE A C 1
ATOM 2343 O O . ILE A 1 320 ? -13.585 12.531 -10.567 1.00 84.81 320 ILE A O 1
ATOM 2347 N N . GLU A 1 321 ? -14.616 14.335 -9.753 1.00 82.06 321 GLU A N 1
ATOM 2348 C CA . GLU A 1 321 ? -15.277 14.743 -10.994 1.00 82.06 321 GLU A CA 1
ATOM 2349 C C . GLU A 1 321 ? -14.282 15.189 -12.077 1.00 82.06 321 GLU A C 1
ATOM 2351 O O . GLU A 1 321 ? -14.632 15.232 -13.253 1.00 82.06 321 GLU A O 1
ATOM 2356 N N . ALA A 1 322 ? -13.043 15.513 -11.694 1.00 80.25 322 ALA A N 1
ATOM 2357 C CA . ALA A 1 322 ? -11.959 15.858 -12.609 1.00 80.25 322 ALA A CA 1
ATOM 2358 C C . ALA A 1 322 ? -11.265 14.638 -13.222 1.00 80.25 322 ALA A C 1
ATOM 2360 O O . ALA A 1 322 ? -10.530 14.775 -14.199 1.00 80.25 322 ALA A O 1
ATOM 2361 N N . LEU A 1 323 ? -11.419 13.466 -12.603 1.00 81.25 323 LEU A N 1
ATOM 2362 C CA . LEU A 1 323 ? -10.692 12.262 -12.995 1.00 81.25 323 LEU A CA 1
ATOM 2363 C C . LEU A 1 323 ? -11.384 11.473 -14.104 1.00 81.25 323 LEU A C 1
ATOM 2365 O O . LEU A 1 323 ? -10.769 10.553 -14.646 1.00 81.25 323 LEU A O 1
ATOM 2369 N N . ASP A 1 324 ? -12.638 11.805 -14.399 1.00 75.62 324 ASP A N 1
ATOM 2370 C CA . ASP A 1 324 ? -13.522 11.041 -15.274 1.00 75.62 324 ASP A CA 1
ATOM 2371 C C . ASP A 1 324 ? -13.495 11.532 -16.735 1.00 75.62 324 ASP A C 1
ATOM 2373 O O . ASP A 1 324 ? -13.091 12.662 -17.016 1.00 75.62 324 ASP A O 1
ATOM 2377 N N . LYS A 1 325 ? -13.928 10.688 -17.680 1.00 73.75 325 LYS A N 1
ATOM 2378 C CA . LYS A 1 325 ? -13.968 10.999 -19.121 1.00 73.75 325 LYS A CA 1
ATOM 2379 C C . LYS A 1 325 ? -14.916 12.162 -19.433 1.00 73.75 325 LYS A C 1
ATOM 2381 O O . LYS A 1 325 ? -14.655 12.950 -20.337 1.00 73.75 325 LYS A O 1
ATOM 2386 N N . ASP A 1 326 ? -16.000 12.251 -18.665 1.00 67.19 326 ASP A N 1
ATOM 2387 C CA . ASP A 1 326 ? -17.066 13.237 -18.813 1.00 67.19 326 ASP A CA 1
ATOM 2388 C C . ASP A 1 326 ? -16.836 14.422 -17.869 1.00 67.19 326 ASP A C 1
ATOM 2390 O O . ASP A 1 326 ? -17.792 15.062 -17.421 1.00 67.19 326 ASP A O 1
ATOM 2394 N N . SER A 1 327 ? -15.571 14.713 -17.531 1.00 62.25 327 SER A N 1
ATOM 2395 C CA . SER A 1 327 ? -15.209 15.859 -16.705 1.00 62.25 327 SER A CA 1
ATOM 2396 C C . SER A 1 327 ? -15.696 17.136 -17.391 1.00 62.25 327 SER A C 1
ATOM 2398 O O . SER A 1 327 ? -15.035 17.700 -18.268 1.00 62.25 327 SER A O 1
ATOM 2400 N N . GLN A 1 328 ? -16.886 17.597 -17.017 1.00 55.25 328 GLN A N 1
ATOM 2401 C CA . GLN A 1 328 ? -17.328 18.921 -17.401 1.00 55.25 328 GLN A CA 1
ATOM 2402 C C . GLN A 1 328 ? -16.369 19.921 -16.760 1.00 55.25 328 GLN A C 1
ATOM 2404 O O . GLN A 1 328 ? -15.839 19.688 -15.667 1.00 55.25 328 GLN A O 1
ATOM 2409 N N . VAL A 1 329 ? -16.162 21.057 -17.426 1.00 51.41 329 VAL A N 1
ATOM 2410 C CA . VAL A 1 329 ? -15.672 22.248 -16.735 1.00 51.41 329 VAL A CA 1
ATOM 2411 C C . VAL A 1 329 ? -16.754 22.600 -15.723 1.00 51.41 329 VAL A C 1
ATOM 2413 O O . VAL A 1 329 ? -17.709 23.303 -16.026 1.00 51.41 329 VAL A O 1
ATOM 2416 N N . THR A 1 330 ? -16.672 22.003 -14.542 1.00 49.94 330 THR A N 1
ATOM 2417 C CA . THR A 1 330 ? -17.507 22.396 -13.420 1.00 49.94 330 THR A CA 1
ATOM 2418 C C . THR A 1 330 ? -17.047 23.781 -12.981 1.00 49.94 330 THR A C 1
ATOM 2420 O O . THR A 1 330 ? -15.891 24.165 -13.202 1.00 49.94 330 THR A O 1
ATOM 2423 N N . ASP A 1 331 ? -17.906 24.507 -12.270 1.00 45.31 331 ASP A N 1
ATOM 2424 C CA . ASP A 1 331 ? -17.596 25.803 -11.640 1.00 45.31 331 ASP A CA 1
ATOM 2425 C C . ASP A 1 331 ? -16.379 25.750 -10.680 1.00 45.31 331 ASP A C 1
ATOM 2427 O O . ASP A 1 331 ? -15.983 26.750 -10.085 1.00 45.31 331 ASP A O 1
ATOM 2431 N N . ARG A 1 332 ? -15.770 24.566 -10.516 1.00 56.25 332 ARG A N 1
ATOM 2432 C CA . ARG A 1 332 ? -14.615 24.245 -9.676 1.00 56.25 332 ARG A CA 1
ATOM 2433 C C . ARG A 1 332 ? -13.261 24.371 -10.410 1.00 56.25 332 ARG A C 1
ATOM 2435 O O . ARG A 1 332 ? -12.242 24.022 -9.824 1.00 56.25 332 ARG A O 1
ATOM 2442 N N . GLY A 1 333 ? -13.224 24.888 -11.649 1.00 47.59 333 GLY A N 1
ATOM 2443 C CA . GLY A 1 333 ? -11.985 25.341 -12.318 1.00 47.59 333 GLY A CA 1
ATOM 2444 C C . GLY A 1 333 ? -11.031 24.229 -12.778 1.00 47.59 333 GLY A C 1
ATOM 2445 O O . GLY A 1 333 ? -9.812 24.391 -12.747 1.00 47.59 333 GLY A O 1
ATOM 2446 N N . VAL A 1 334 ? -11.579 23.080 -13.166 1.00 53.53 334 VAL A N 1
ATOM 2447 C CA . VAL A 1 334 ? -10.826 21.853 -13.461 1.00 53.53 334 VAL A CA 1
ATOM 2448 C C . VAL A 1 334 ? -10.146 21.891 -14.842 1.00 53.53 334 VAL A C 1
ATOM 2450 O O . VAL A 1 334 ? -10.664 22.495 -15.777 1.00 53.53 334 VAL A O 1
ATOM 2453 N N . ALA A 1 335 ? -9.015 21.186 -14.987 1.00 54.75 335 ALA A N 1
ATOM 2454 C CA . ALA A 1 335 ? -8.197 21.021 -16.201 1.00 54.75 335 ALA A CA 1
ATOM 2455 C C . ALA A 1 335 ? -8.880 20.322 -17.412 1.00 54.75 335 ALA A C 1
ATOM 2457 O O . ALA A 1 335 ? -8.186 19.749 -18.253 1.00 54.75 335 ALA A O 1
ATOM 2458 N N . GLY A 1 336 ? -10.213 20.348 -17.516 1.00 63.91 336 GLY A N 1
ATOM 2459 C CA . GLY A 1 336 ? -10.975 19.615 -18.531 1.00 63.91 336 GLY A CA 1
ATOM 2460 C C . GLY A 1 336 ? -10.662 18.113 -18.543 1.00 63.91 336 GLY A C 1
ATOM 2461 O O . GLY A 1 336 ? -10.241 17.550 -17.534 1.00 63.91 336 GLY A O 1
ATOM 2462 N N . ASP A 1 337 ? -10.782 17.491 -19.717 1.00 76.50 337 ASP A N 1
ATOM 2463 C CA . ASP A 1 337 ? -10.522 16.064 -19.964 1.00 76.50 337 ASP A CA 1
ATOM 2464 C C . ASP A 1 337 ? -9.030 15.668 -19.917 1.00 76.50 337 ASP A C 1
ATOM 2466 O O . ASP A 1 337 ? -8.660 14.543 -20.265 1.00 76.50 337 ASP A O 1
ATOM 2470 N N . LEU A 1 338 ? -8.139 16.575 -19.493 1.00 83.25 338 LEU A N 1
ATOM 2471 C CA . LEU A 1 338 ? -6.687 16.388 -19.533 1.00 83.25 338 LEU A CA 1
ATOM 2472 C C . LEU A 1 338 ? -6.228 15.158 -18.747 1.00 83.25 338 LEU A C 1
ATOM 2474 O O . LEU A 1 338 ? -5.363 14.419 -19.220 1.00 83.25 338 LEU A O 1
ATOM 2478 N N . ILE A 1 339 ? -6.777 14.938 -17.550 1.00 85.88 339 ILE A N 1
ATOM 2479 C CA . ILE A 1 339 ? -6.383 13.813 -16.690 1.00 85.88 339 ILE A CA 1
ATOM 2480 C C . ILE A 1 339 ? -6.739 12.495 -17.378 1.00 85.88 339 ILE A C 1
ATOM 2482 O O . ILE A 1 339 ? -5.893 11.604 -17.514 1.00 85.88 339 ILE A O 1
ATOM 2486 N N . TRP A 1 340 ? -7.963 12.408 -17.901 1.00 87.31 340 TRP A N 1
ATOM 2487 C CA . TRP A 1 340 ? -8.421 11.249 -18.652 1.00 87.31 340 TRP A CA 1
ATOM 2488 C C . TRP A 1 340 ? -7.600 11.023 -19.925 1.00 87.31 340 TRP A C 1
ATOM 2490 O O . TRP A 1 340 ? -7.128 9.915 -20.183 1.00 87.31 340 TRP A O 1
ATOM 2500 N N . ARG A 1 341 ? -7.325 12.080 -20.694 1.00 88.56 341 ARG A N 1
ATOM 2501 C CA . ARG A 1 341 ? -6.481 12.012 -21.894 1.00 88.56 341 ARG A CA 1
ATOM 2502 C C . ARG A 1 341 ? -5.055 11.564 -21.596 1.00 88.56 341 ARG A C 1
ATOM 2504 O O . ARG A 1 341 ? -4.510 10.750 -22.341 1.00 88.56 341 ARG A O 1
ATOM 2511 N N . ASN A 1 342 ? -4.449 12.051 -20.513 1.00 89.94 342 ASN A N 1
ATOM 2512 C CA . ASN A 1 342 ? -3.113 11.622 -20.100 1.00 89.94 342 ASN A CA 1
ATOM 2513 C C . ASN A 1 342 ? -3.077 10.120 -19.812 1.00 89.94 342 ASN A C 1
ATOM 2515 O O . ASN A 1 342 ? -2.121 9.441 -20.191 1.00 89.94 342 ASN A O 1
ATOM 2519 N N . LYS A 1 343 ? -4.129 9.605 -19.173 1.00 90.50 343 LYS A N 1
ATOM 2520 C CA . LYS A 1 343 ? -4.291 8.181 -18.889 1.00 90.50 343 LYS A CA 1
ATOM 2521 C C . LYS A 1 343 ? -4.481 7.362 -20.156 1.00 90.50 343 LYS A C 1
ATOM 2523 O O . LYS A 1 343 ? -3.785 6.360 -20.312 1.00 90.50 343 LYS A O 1
ATOM 2528 N N . LEU A 1 344 ? -5.369 7.786 -21.060 1.00 91.81 344 LEU A N 1
ATOM 2529 C CA . LEU A 1 344 ? -5.578 7.128 -22.353 1.00 91.81 344 LEU A CA 1
ATOM 2530 C C . LEU A 1 344 ? -4.258 6.984 -23.108 1.00 91.81 344 LEU A C 1
ATOM 2532 O O . LEU A 1 344 ? -3.894 5.877 -23.506 1.00 91.81 344 LEU A O 1
ATOM 2536 N N . TRP A 1 345 ? -3.529 8.093 -23.236 1.00 93.12 345 TRP A N 1
ATOM 2537 C CA . TRP A 1 345 ? -2.265 8.130 -23.954 1.00 93.12 345 TRP A CA 1
ATOM 2538 C C . TRP A 1 345 ? -1.198 7.260 -23.283 1.00 93.12 345 TRP A C 1
ATOM 2540 O O . TRP A 1 345 ? -0.544 6.480 -23.970 1.00 93.12 345 TRP A O 1
ATOM 2550 N N . TRP A 1 346 ? -1.045 7.321 -21.954 1.00 94.94 346 TRP A N 1
ATOM 2551 C CA . TRP A 1 346 ? -0.057 6.497 -21.246 1.00 94.94 346 TRP A CA 1
ATOM 2552 C C . TRP A 1 346 ? -0.319 4.996 -21.437 1.00 94.94 346 TRP A C 1
ATOM 2554 O O . TRP A 1 346 ? 0.615 4.246 -21.720 1.00 94.94 346 TRP A O 1
ATOM 2564 N N . HIS A 1 347 ? -1.584 4.563 -21.374 1.00 95.00 347 HIS A N 1
ATOM 2565 C CA . HIS A 1 347 ? -1.955 3.167 -21.626 1.00 95.00 347 HIS A CA 1
ATOM 2566 C C . HIS A 1 347 ? -1.689 2.750 -23.079 1.00 95.00 347 HIS A C 1
ATOM 2568 O O . HIS A 1 347 ? -1.206 1.641 -23.310 1.00 95.00 347 HIS A O 1
ATOM 2574 N N . ASP A 1 348 ? -1.930 3.633 -24.055 1.00 94.75 348 ASP A N 1
ATOM 2575 C CA . ASP A 1 348 ? -1.576 3.371 -25.458 1.00 94.75 348 ASP A CA 1
ATOM 2576 C C . ASP A 1 348 ? -0.066 3.203 -25.642 1.00 94.75 348 ASP A C 1
ATOM 2578 O O . ASP A 1 348 ? 0.380 2.305 -26.360 1.00 94.75 348 ASP A O 1
ATOM 2582 N N . GLN A 1 349 ? 0.736 4.019 -24.956 1.00 94.88 349 GLN A N 1
ATOM 2583 C CA . GLN A 1 349 ? 2.189 3.904 -25.015 1.00 94.88 349 GLN A CA 1
ATOM 2584 C C . GLN A 1 349 ? 2.712 2.645 -24.319 1.00 94.88 349 GLN A C 1
ATOM 2586 O O . GLN A 1 349 ? 3.589 1.976 -24.868 1.00 94.88 349 GLN A O 1
ATOM 2591 N N . ALA A 1 350 ? 2.160 2.291 -23.157 1.00 94.62 350 ALA A N 1
ATOM 2592 C CA . ALA A 1 350 ? 2.485 1.049 -22.464 1.00 94.62 350 ALA A CA 1
ATOM 2593 C C . ALA A 1 350 ? 2.175 -0.167 -23.349 1.00 94.62 350 ALA A C 1
ATOM 2595 O O . ALA A 1 350 ? 3.045 -1.006 -23.578 1.00 94.62 350 ALA A O 1
ATOM 2596 N N . LYS A 1 351 ? 0.973 -0.208 -23.939 1.00 94.12 351 LYS A N 1
ATOM 2597 C CA . LYS A 1 351 ? 0.565 -1.242 -24.897 1.00 94.12 351 LYS A CA 1
ATOM 2598 C C . LYS A 1 351 ? 1.504 -1.318 -26.101 1.00 94.12 351 LYS A C 1
ATOM 2600 O O . LYS A 1 351 ? 1.919 -2.412 -26.478 1.00 94.12 351 LYS A O 1
ATOM 2605 N N . ARG A 1 352 ? 1.848 -0.176 -26.706 1.00 94.38 352 ARG A N 1
ATOM 2606 C CA . ARG A 1 352 ? 2.756 -0.116 -27.863 1.00 94.38 352 ARG A CA 1
ATOM 2607 C C . ARG A 1 352 ? 4.122 -0.716 -27.536 1.00 94.38 352 ARG A C 1
ATOM 2609 O O . ARG A 1 352 ? 4.652 -1.478 -28.336 1.00 94.38 352 ARG A O 1
ATOM 2616 N N . LEU A 1 353 ? 4.691 -0.367 -26.384 1.00 93.00 353 LEU A N 1
ATOM 2617 C CA . LEU A 1 353 ? 6.026 -0.816 -25.981 1.00 93.00 353 LEU A CA 1
ATOM 2618 C C . LEU A 1 353 ? 6.056 -2.257 -25.454 1.00 93.00 353 LEU A C 1
ATOM 2620 O O . LEU A 1 353 ? 7.105 -2.892 -25.498 1.00 93.00 353 LEU A O 1
ATOM 2624 N N . LEU A 1 354 ? 4.919 -2.788 -24.999 1.00 90.81 354 LEU A N 1
ATOM 2625 C CA . LEU A 1 354 ? 4.757 -4.189 -24.599 1.00 90.81 354 LEU A CA 1
ATOM 2626 C C . LEU A 1 354 ? 4.298 -5.103 -25.746 1.00 90.81 354 LEU A C 1
ATOM 2628 O O . LEU A 1 354 ? 4.019 -6.280 -25.512 1.00 90.81 354 LEU A O 1
ATOM 2632 N N . ALA A 1 355 ? 4.216 -4.602 -26.982 1.00 88.00 355 ALA A N 1
ATOM 2633 C CA . ALA A 1 355 ? 3.868 -5.421 -28.137 1.00 88.00 355 ALA A CA 1
ATOM 2634 C C . ALA A 1 355 ? 4.804 -6.643 -28.243 1.00 88.00 355 ALA A C 1
ATOM 2636 O O . ALA A 1 355 ? 6.026 -6.515 -28.209 1.00 88.00 355 ALA A O 1
ATOM 2637 N N . GLY A 1 356 ? 4.223 -7.842 -28.345 1.00 83.38 356 GLY A N 1
ATOM 2638 C CA . GLY A 1 356 ? 4.967 -9.109 -28.345 1.00 83.38 356 GLY A CA 1
ATOM 2639 C C . GLY A 1 356 ? 5.224 -9.718 -26.958 1.00 83.38 356 GLY A C 1
ATOM 2640 O O . GLY A 1 356 ? 5.772 -10.815 -26.878 1.00 83.38 356 GLY A O 1
ATOM 2641 N N . LYS A 1 357 ? 4.807 -9.060 -25.868 1.00 83.56 357 LYS A N 1
ATOM 2642 C CA . LYS A 1 357 ? 4.713 -9.651 -24.524 1.00 83.56 357 LYS A CA 1
ATOM 2643 C C . LYS A 1 357 ? 3.254 -9.934 -24.175 1.00 83.56 357 LYS A C 1
ATOM 2645 O O . LYS A 1 357 ? 2.353 -9.230 -24.628 1.00 83.56 357 LYS A O 1
ATOM 2650 N N . ALA A 1 358 ? 3.023 -10.930 -23.327 1.00 88.31 358 ALA A N 1
ATOM 2651 C CA . ALA A 1 358 ? 1.746 -11.053 -22.641 1.00 88.31 358 ALA A CA 1
ATOM 2652 C C . ALA A 1 358 ? 1.683 -9.979 -21.548 1.00 88.31 358 ALA A C 1
ATOM 2654 O O . ALA A 1 358 ? 2.605 -9.855 -20.740 1.00 88.31 358 ALA A O 1
ATOM 2655 N N . TYR A 1 359 ? 0.614 -9.191 -21.510 1.00 91.19 359 TYR A N 1
ATOM 2656 C CA . TYR A 1 359 ? 0.433 -8.200 -20.458 1.00 91.19 359 TYR A CA 1
ATOM 2657 C C . TYR A 1 359 ? -1.016 -8.103 -20.005 1.00 91.19 359 TYR A C 1
ATOM 2659 O O . TYR A 1 359 ? -1.952 -8.339 -20.770 1.00 91.19 359 TYR A O 1
ATOM 2667 N N . GLU A 1 360 ? -1.175 -7.744 -18.737 1.00 91.06 360 GLU A N 1
ATOM 2668 C CA . GLU A 1 360 ? -2.466 -7.570 -18.080 1.00 91.06 360 GLU A CA 1
ATOM 2669 C C . GLU A 1 360 ? -2.406 -6.412 -17.077 1.00 91.06 360 GLU A C 1
ATOM 2671 O O . GLU A 1 360 ? -1.327 -6.054 -16.597 1.00 91.06 360 GLU A O 1
ATOM 2676 N N . ILE A 1 361 ? -3.565 -5.861 -16.724 1.00 94.50 361 ILE A N 1
ATOM 2677 C CA . ILE A 1 361 ? -3.730 -4.967 -15.573 1.00 94.50 361 ILE A CA 1
ATOM 2678 C C . ILE A 1 361 ? -4.411 -5.765 -14.457 1.00 94.50 361 ILE A C 1
ATOM 2680 O O . ILE A 1 361 ? -5.638 -5.905 -14.453 1.00 94.50 361 ILE A O 1
ATOM 2684 N N . PRO A 1 362 ? -3.650 -6.339 -13.508 1.00 91.19 362 PRO A N 1
ATOM 2685 C CA . PRO A 1 362 ? -4.244 -7.066 -12.390 1.00 91.19 362 PRO A CA 1
ATOM 2686 C C . PRO A 1 362 ? -4.825 -6.106 -11.345 1.00 91.19 362 PRO A C 1
ATOM 2688 O O . PRO A 1 362 ? -5.827 -6.429 -10.706 1.00 91.19 362 PRO A O 1
ATOM 2691 N N . TRP A 1 363 ? -4.215 -4.926 -11.210 1.00 95.38 363 TRP A N 1
ATOM 2692 C CA . TRP A 1 363 ? -4.480 -3.956 -10.157 1.00 95.38 363 TRP A CA 1
ATOM 2693 C C . TRP A 1 363 ? -4.531 -2.538 -10.705 1.00 95.38 363 TRP A C 1
ATOM 2695 O O . TRP A 1 363 ? -3.715 -2.174 -11.546 1.00 95.38 363 TRP A O 1
ATOM 2705 N N . LEU A 1 364 ? -5.433 -1.736 -10.152 1.00 95.19 364 LEU A N 1
ATOM 2706 C CA . LEU A 1 364 ? -5.415 -0.279 -10.208 1.00 95.19 364 LEU A CA 1
ATOM 2707 C C . LEU A 1 364 ? -5.245 0.229 -8.776 1.00 95.19 364 LEU A C 1
ATOM 2709 O O . LEU A 1 364 ? -6.060 -0.090 -7.909 1.00 95.19 364 LEU A O 1
ATOM 2713 N N . VAL A 1 365 ? -4.191 1.000 -8.526 1.00 96.56 365 VAL A N 1
ATOM 2714 C CA . VAL A 1 365 ? -3.973 1.629 -7.218 1.00 96.56 365 VAL A CA 1
ATOM 2715 C C . VAL A 1 365 ? -4.729 2.948 -7.184 1.00 96.56 365 VAL A C 1
ATOM 2717 O O . VAL A 1 365 ? -4.598 3.748 -8.108 1.00 96.56 365 VAL A O 1
ATOM 2720 N N . TRP A 1 366 ? -5.495 3.171 -6.121 1.00 94.44 366 TRP A N 1
ATOM 2721 C CA . TRP A 1 366 ? -6.327 4.354 -5.940 1.00 94.44 366 TRP A CA 1
ATOM 2722 C C . TRP A 1 366 ? -6.003 5.059 -4.621 1.00 94.44 366 TRP A C 1
ATOM 2724 O O . TRP A 1 366 ? -6.206 4.508 -3.540 1.00 94.44 366 TRP A O 1
ATOM 2734 N N . LEU A 1 367 ? -5.490 6.284 -4.708 1.00 93.00 367 LEU A N 1
ATOM 2735 C CA . LEU A 1 367 ? -5.138 7.122 -3.556 1.00 93.00 367 LEU A CA 1
ATOM 2736 C C . LEU A 1 367 ? -5.768 8.505 -3.717 1.00 93.00 367 LEU A C 1
ATOM 2738 O O . LEU A 1 367 ? -5.145 9.432 -4.244 1.00 93.00 367 LEU A O 1
ATOM 2742 N N . HIS A 1 368 ? -7.036 8.615 -3.337 1.00 90.94 368 HIS A N 1
ATOM 2743 C CA . HIS A 1 368 ? -7.858 9.778 -3.635 1.00 90.94 368 HIS A CA 1
ATOM 2744 C C . HIS A 1 368 ? -9.008 9.939 -2.645 1.00 90.94 368 HIS A C 1
ATOM 2746 O O . HIS A 1 368 ? -9.662 8.948 -2.291 1.00 90.94 368 HIS A O 1
ATOM 2752 N N . GLY A 1 369 ? -9.341 11.198 -2.357 1.00 87.75 369 GLY A N 1
ATOM 2753 C CA . GLY A 1 369 ? -10.485 11.568 -1.528 1.00 87.75 369 GLY A CA 1
ATOM 2754 C C . GLY A 1 369 ? -10.255 12.815 -0.674 1.00 87.75 369 GLY A C 1
ATOM 2755 O O . GLY A 1 369 ? -11.223 13.496 -0.342 1.00 87.75 369 GLY A O 1
ATOM 2756 N N . THR A 1 370 ? -8.998 13.177 -0.401 1.00 83.06 370 THR A N 1
ATOM 2757 C CA . THR A 1 370 ? -8.618 14.320 0.458 1.00 83.06 370 THR A CA 1
ATOM 2758 C C . THR A 1 370 ? -9.071 15.684 -0.053 1.00 83.06 370 THR A C 1
ATOM 2760 O O . THR A 1 370 ? -9.204 16.615 0.733 1.00 83.06 370 THR A O 1
ATOM 2763 N N . SER A 1 371 ? -9.311 15.834 -1.358 1.00 78.81 371 SER A N 1
ATOM 2764 C CA . SER A 1 371 ? -9.945 17.042 -1.916 1.00 78.81 371 SER A CA 1
ATOM 2765 C C . SER A 1 371 ? -11.415 16.838 -2.285 1.00 78.81 371 SER A C 1
ATOM 2767 O O . SER A 1 371 ? -11.974 17.670 -2.980 1.00 78.81 371 SER A O 1
ATOM 2769 N N . SER A 1 372 ? -12.047 15.720 -1.915 1.00 76.06 372 SER A N 1
ATOM 2770 C CA . SER A 1 372 ? -13.414 15.358 -2.340 1.00 76.06 372 SER A CA 1
ATOM 2771 C C . SER A 1 372 ? -14.473 15.423 -1.236 1.00 76.06 372 SER A C 1
ATOM 2773 O O . SER A 1 372 ? -15.517 14.789 -1.350 1.00 76.06 372 SER A O 1
ATOM 2775 N N . GLY A 1 373 ? -14.234 16.222 -0.199 1.00 64.81 373 GLY A N 1
ATOM 2776 C CA . GLY A 1 373 ? -15.268 16.751 0.683 1.00 64.81 373 GLY A CA 1
ATOM 2777 C C . GLY A 1 373 ? -15.394 18.251 0.457 1.00 64.81 373 GLY A C 1
ATOM 2778 O O . GLY A 1 373 ? -14.406 18.975 0.507 1.00 64.81 373 GLY A O 1
ATOM 2779 N N . LYS A 1 374 ? -16.594 18.734 0.142 1.00 63.19 374 LYS A N 1
ATOM 2780 C CA . LYS A 1 374 ? -16.903 20.164 0.200 1.00 63.19 374 LYS A CA 1
ATOM 2781 C C . LYS A 1 374 ? -18.202 20.376 0.933 1.00 63.19 374 LYS A C 1
ATOM 2783 O O . LYS A 1 374 ? -19.076 19.506 0.966 1.00 63.19 374 LYS A O 1
ATOM 2788 N N . ALA A 1 375 ? -18.357 21.596 1.428 1.00 50.25 375 ALA A N 1
ATOM 2789 C CA . ALA A 1 375 ? -19.619 22.066 1.947 1.00 50.25 375 ALA A CA 1
ATOM 2790 C C . ALA A 1 375 ? -20.794 21.818 0.986 1.00 50.25 375 ALA A C 1
ATOM 2792 O O . ALA A 1 375 ? -20.901 22.468 -0.052 1.00 50.25 375 ALA A O 1
ATOM 2793 N N . GLY A 1 376 ? -21.684 20.895 1.367 1.00 58.28 376 GLY A N 1
ATOM 2794 C CA . GLY A 1 376 ? -22.921 20.583 0.646 1.00 58.28 376 GLY A CA 1
ATOM 2795 C C . GLY A 1 376 ? -22.934 19.258 -0.121 1.00 58.28 376 GLY A C 1
ATOM 2796 O O . GLY A 1 376 ? -24.004 18.876 -0.595 1.00 58.28 376 GLY A O 1
ATOM 2797 N N . ASP A 1 377 ? -21.815 18.534 -0.219 1.00 74.00 377 ASP A N 1
ATOM 2798 C CA . ASP A 1 377 ? -21.820 17.196 -0.817 1.00 74.00 377 ASP A CA 1
ATOM 2799 C C . ASP A 1 377 ? -22.555 16.214 0.121 1.00 74.00 377 ASP A C 1
ATOM 2801 O O . ASP A 1 377 ? -22.186 16.026 1.282 1.00 74.00 377 ASP A O 1
ATOM 2805 N N . ALA A 1 378 ? -23.636 15.606 -0.373 1.00 84.31 378 ALA A N 1
ATOM 2806 C CA . ALA A 1 378 ? -24.420 14.636 0.387 1.00 84.31 378 ALA A CA 1
ATOM 2807 C C . ALA A 1 378 ? -23.727 13.265 0.439 1.00 84.31 378 ALA A C 1
ATOM 2809 O O . ALA A 1 378 ? -22.992 12.893 -0.478 1.00 84.31 378 ALA A O 1
ATOM 2810 N N . ALA A 1 379 ? -24.031 12.478 1.476 1.00 86.50 379 ALA A N 1
ATOM 2811 C CA . ALA A 1 379 ? -23.632 11.074 1.542 1.00 86.50 379 ALA A CA 1
ATOM 2812 C C . ALA A 1 379 ? -24.031 10.320 0.256 1.00 86.50 379 ALA A C 1
ATOM 2814 O O . ALA A 1 379 ? -25.141 10.469 -0.258 1.00 86.50 379 ALA A O 1
ATOM 2815 N N . GLY A 1 380 ? -23.111 9.513 -0.260 1.00 89.31 380 GLY A N 1
ATOM 2816 C CA . GLY A 1 380 ? -23.220 8.762 -1.506 1.00 89.31 380 GLY A CA 1
ATOM 2817 C C . GLY A 1 380 ? -22.717 9.503 -2.748 1.00 89.31 380 GLY A C 1
ATOM 2818 O O . GLY A 1 380 ? -22.593 8.870 -3.800 1.00 89.31 380 GLY A O 1
ATOM 2819 N N . HIS A 1 381 ? -22.409 10.805 -2.665 1.00 88.31 381 HIS A N 1
ATOM 2820 C CA . HIS A 1 381 ? -21.898 11.563 -3.811 1.00 88.31 381 HIS A CA 1
ATOM 2821 C C . HIS A 1 381 ? -20.566 10.993 -4.318 1.00 88.31 381 HIS A C 1
ATOM 2823 O O . HIS A 1 381 ? -20.442 10.659 -5.501 1.00 88.31 381 HIS A O 1
ATOM 2829 N N . TYR A 1 382 ? -19.589 10.829 -3.424 1.00 89.38 382 TYR A N 1
ATOM 2830 C CA . TYR A 1 382 ? -18.255 10.363 -3.787 1.00 89.38 382 TYR A CA 1
ATOM 2831 C C . TYR A 1 382 ? -18.276 8.901 -4.254 1.00 89.38 382 TYR A C 1
ATOM 2833 O O . TYR A 1 382 ? -17.706 8.574 -5.295 1.00 89.38 382 TYR A O 1
ATOM 2841 N N . LEU A 1 383 ? -19.027 8.039 -3.569 1.00 90.75 383 LEU A N 1
ATOM 2842 C CA . LEU A 1 383 ? -19.245 6.639 -3.926 1.00 90.75 383 LEU A CA 1
ATOM 2843 C C . LEU A 1 383 ? -19.849 6.486 -5.327 1.00 90.75 383 LEU A C 1
ATOM 2845 O O . LEU A 1 383 ? -19.403 5.645 -6.110 1.00 90.75 383 LEU A O 1
ATOM 2849 N N . GLY A 1 384 ? -20.848 7.308 -5.664 1.00 90.56 384 GLY A N 1
ATOM 2850 C CA . GLY A 1 384 ? -21.445 7.328 -6.999 1.00 90.56 384 GLY A CA 1
ATOM 2851 C C . GLY A 1 384 ? -20.424 7.678 -8.083 1.00 90.56 384 GLY A C 1
ATOM 2852 O O . GLY A 1 384 ? -20.369 7.013 -9.118 1.00 90.56 384 GLY A O 1
ATOM 2853 N N . LYS A 1 385 ? -19.566 8.670 -7.821 1.00 89.56 385 LYS A N 1
ATOM 2854 C CA . LYS A 1 385 ? -18.490 9.076 -8.735 1.00 89.56 385 LYS A CA 1
ATOM 2855 C C . LYS A 1 385 ? -17.384 8.028 -8.855 1.00 89.56 385 LYS A C 1
ATOM 2857 O O . LYS A 1 385 ? -16.919 7.788 -9.964 1.00 89.56 385 LYS A O 1
ATOM 2862 N N . MET A 1 386 ? -17.012 7.352 -7.765 1.00 90.00 386 MET A N 1
ATOM 2863 C CA . MET A 1 386 ? -16.062 6.233 -7.811 1.00 90.00 386 MET A CA 1
ATOM 2864 C C . MET A 1 386 ? -16.565 5.123 -8.734 1.00 90.00 386 MET A C 1
ATOM 2866 O O . MET A 1 386 ? -15.820 4.661 -9.594 1.00 90.00 386 MET A O 1
ATOM 2870 N N . ARG A 1 387 ? -17.834 4.716 -8.592 1.00 89.06 387 ARG A N 1
ATOM 2871 C CA . ARG A 1 387 ? -18.437 3.677 -9.443 1.00 89.06 387 ARG A CA 1
ATOM 2872 C C . ARG A 1 387 ? -18.377 4.054 -10.922 1.00 89.06 387 ARG A C 1
ATOM 2874 O O . ARG A 1 387 ? -17.834 3.282 -11.706 1.00 89.06 387 ARG A O 1
ATOM 2881 N N . ALA A 1 388 ? -18.850 5.254 -11.265 1.00 88.75 388 ALA A N 1
ATOM 2882 C CA . ALA A 1 388 ? -18.833 5.749 -12.642 1.00 88.75 388 ALA A CA 1
ATOM 2883 C C . ALA A 1 388 ? -17.413 5.742 -13.232 1.00 88.75 388 ALA A C 1
ATOM 2885 O O . ALA A 1 388 ? -17.180 5.144 -14.281 1.00 88.75 388 ALA A O 1
ATOM 2886 N N . TYR A 1 389 ? -16.448 6.291 -12.490 1.00 88.44 389 TYR A N 1
ATOM 2887 C CA . TYR A 1 389 ? -15.050 6.324 -12.899 1.00 88.44 389 TYR A CA 1
ATOM 2888 C C . TYR A 1 389 ? -14.487 4.917 -13.183 1.00 88.44 389 TYR A C 1
ATOM 2890 O O . TYR A 1 389 ? -13.799 4.711 -14.185 1.00 88.44 389 TYR A O 1
ATOM 2898 N N . PHE A 1 390 ? -14.746 3.928 -12.317 1.00 88.44 390 PHE A N 1
ATOM 2899 C CA . PHE A 1 390 ? -14.188 2.584 -12.510 1.00 88.44 390 PHE A CA 1
ATOM 2900 C C . PHE A 1 390 ? -14.885 1.809 -13.627 1.00 88.44 390 PHE A C 1
ATOM 2902 O O . PHE A 1 390 ? -14.227 1.011 -14.301 1.00 88.44 390 PHE A O 1
ATOM 2909 N N . ASP A 1 391 ? -16.174 2.048 -13.853 1.00 87.62 391 ASP A N 1
ATOM 2910 C CA . ASP A 1 391 ? -16.887 1.494 -15.003 1.00 87.62 391 ASP A CA 1
ATOM 2911 C C . ASP A 1 391 ? -16.310 2.051 -16.309 1.00 87.62 391 ASP A C 1
ATOM 2913 O O . ASP A 1 391 ? -15.969 1.282 -17.214 1.00 87.62 391 ASP A O 1
ATOM 2917 N N . ASP A 1 392 ? -16.061 3.359 -16.367 1.00 89.19 392 ASP A N 1
ATOM 2918 C CA . ASP A 1 392 ? -15.419 4.002 -17.512 1.00 89.19 392 ASP A CA 1
ATOM 2919 C C . ASP A 1 392 ? -13.967 3.556 -17.700 1.00 89.19 392 ASP A C 1
ATOM 2921 O O . ASP A 1 392 ? -13.514 3.347 -18.831 1.00 89.19 392 ASP A O 1
ATOM 2925 N N . PHE A 1 393 ? -13.229 3.330 -16.611 1.00 89.12 393 PHE A N 1
ATOM 2926 C CA . PHE A 1 393 ? -11.869 2.802 -16.680 1.00 89.12 393 PHE A CA 1
ATOM 2927 C C . PHE A 1 393 ? -11.851 1.387 -17.266 1.00 89.12 393 PHE A C 1
ATOM 2929 O O . PHE A 1 393 ? -11.072 1.105 -18.178 1.00 89.12 393 PHE A O 1
ATOM 2936 N N . ARG A 1 394 ? -12.740 0.500 -16.808 1.00 88.88 394 ARG A N 1
ATOM 2937 C CA . ARG A 1 394 ? -12.860 -0.865 -17.348 1.00 88.88 394 ARG A CA 1
ATOM 2938 C C . ARG A 1 394 ? -13.299 -0.857 -18.811 1.00 88.88 394 ARG A C 1
ATOM 2940 O O . ARG A 1 394 ? -12.731 -1.600 -19.611 1.00 88.88 394 ARG A O 1
ATOM 2947 N N . ALA A 1 395 ? -14.244 0.008 -19.180 1.00 89.94 395 ALA A N 1
ATOM 2948 C CA . ALA A 1 395 ? -14.660 0.187 -20.568 1.00 89.94 395 ALA A CA 1
ATOM 2949 C C . ALA A 1 395 ? -13.496 0.668 -21.452 1.00 89.94 395 ALA A C 1
ATOM 2951 O O . ALA A 1 395 ? -13.300 0.160 -22.557 1.00 89.94 395 ALA A O 1
ATOM 2952 N N . MET A 1 396 ? -12.672 1.590 -20.945 1.00 91.25 396 MET A N 1
ATOM 2953 C CA . MET A 1 396 ? -11.465 2.069 -21.617 1.00 91.25 396 MET A CA 1
ATOM 2954 C C . MET A 1 396 ? -10.440 0.949 -21.839 1.00 91.25 396 MET A C 1
ATOM 2956 O O . MET A 1 396 ? -9.915 0.816 -22.948 1.00 91.25 396 MET A O 1
ATOM 2960 N N . LEU A 1 397 ? -10.190 0.103 -20.834 1.00 91.00 397 LEU A N 1
ATOM 2961 C CA . LEU A 1 397 ? -9.302 -1.055 -20.981 1.00 91.00 397 LEU A CA 1
ATOM 2962 C C . LEU A 1 397 ? -9.831 -2.051 -22.019 1.00 91.00 397 LEU A C 1
ATOM 2964 O O . LEU A 1 397 ? -9.072 -2.481 -22.893 1.00 91.00 397 LEU A O 1
ATOM 2968 N N . ALA A 1 398 ? -11.132 -2.355 -21.976 1.00 89.88 398 ALA A N 1
ATOM 2969 C CA . ALA A 1 398 ? -11.788 -3.243 -22.931 1.00 89.88 398 ALA A CA 1
ATOM 2970 C C . ALA A 1 398 ? -11.695 -2.708 -24.371 1.00 89.88 398 ALA A C 1
ATOM 2972 O O . ALA A 1 398 ? -11.293 -3.442 -25.273 1.00 89.88 398 ALA A O 1
ATOM 2973 N N . ALA A 1 399 ? -11.965 -1.416 -24.585 1.00 90.75 399 ALA A N 1
ATOM 2974 C CA . ALA A 1 399 ? -11.838 -0.762 -25.890 1.00 90.75 399 ALA A CA 1
ATOM 2975 C C . ALA A 1 399 ? -10.398 -0.792 -26.433 1.00 90.75 399 ALA A C 1
ATOM 2977 O O . ALA A 1 399 ? -10.181 -0.865 -27.643 1.00 90.75 399 ALA A O 1
ATOM 2978 N N . LYS A 1 400 ? -9.397 -0.780 -25.546 1.00 88.69 400 LYS A N 1
ATOM 2979 C CA . LYS A 1 400 ? -7.983 -0.930 -25.913 1.00 88.69 400 LYS A CA 1
ATOM 2980 C C . LYS A 1 400 ? -7.545 -2.393 -26.039 1.00 88.69 400 LYS A C 1
ATOM 2982 O O . LYS A 1 400 ? -6.393 -2.632 -26.406 1.00 88.69 400 LYS A O 1
ATOM 2987 N N . GLY A 1 401 ? -8.413 -3.370 -25.773 1.00 87.62 401 GLY A N 1
ATOM 2988 C CA . GLY A 1 401 ? -8.073 -4.796 -25.768 1.00 87.62 401 GLY A CA 1
ATOM 2989 C C . GLY A 1 401 ? -7.044 -5.169 -24.696 1.00 87.62 401 GLY A C 1
ATOM 2990 O O . GLY A 1 401 ? -6.276 -6.109 -24.889 1.00 87.62 401 GLY A O 1
ATOM 2991 N N . ILE A 1 402 ? -6.973 -4.402 -23.604 1.00 86.31 402 ILE A N 1
ATOM 2992 C CA . ILE A 1 402 ? -6.090 -4.684 -22.471 1.00 86.31 402 ILE A CA 1
ATOM 2993 C C . ILE A 1 402 ? -6.829 -5.633 -21.528 1.00 86.31 402 ILE A C 1
ATOM 2995 O O . ILE A 1 402 ? -7.948 -5.353 -21.105 1.00 86.31 402 ILE A O 1
ATOM 2999 N N . THR A 1 403 ? -6.203 -6.767 -21.217 1.00 79.62 403 THR A N 1
ATOM 3000 C CA . THR A 1 403 ? -6.790 -7.812 -20.364 1.00 79.62 403 THR A CA 1
ATOM 3001 C C . THR A 1 403 ? -6.410 -7.626 -18.892 1.00 79.62 403 THR A C 1
ATOM 3003 O O . THR A 1 403 ? -5.525 -6.834 -18.564 1.00 79.62 403 THR A O 1
ATOM 3006 N N . GLY A 1 404 ? -7.077 -8.353 -17.995 1.00 75.88 404 GLY A N 1
ATOM 3007 C CA . GLY A 1 404 ? -6.833 -8.317 -16.552 1.00 75.88 404 GLY A CA 1
ATOM 3008 C C . GLY A 1 404 ? -8.085 -7.953 -15.758 1.00 75.88 404 GLY A C 1
ATOM 3009 O O . GLY A 1 404 ? -9.067 -7.456 -16.301 1.00 75.88 404 GLY A O 1
ATOM 3010 N N . LEU A 1 405 ? -8.057 -8.237 -14.456 1.00 74.88 405 LEU A N 1
ATOM 3011 C CA . LEU A 1 405 ? -9.201 -7.991 -13.574 1.00 74.88 405 LEU A CA 1
ATOM 3012 C C . LEU A 1 405 ? -9.371 -6.514 -13.210 1.00 74.88 405 LEU A C 1
ATOM 3014 O O . LEU A 1 405 ? -10.447 -6.138 -12.750 1.00 74.88 405 LEU A O 1
ATOM 3018 N N . ALA A 1 406 ? -8.314 -5.706 -13.363 1.00 84.94 406 ALA A N 1
ATOM 3019 C CA . ALA A 1 406 ? -8.268 -4.313 -12.930 1.00 84.94 406 ALA A CA 1
ATOM 3020 C C . ALA A 1 406 ? -8.861 -4.133 -11.521 1.00 84.94 406 ALA A C 1
ATOM 3022 O O . ALA A 1 406 ? -9.714 -3.273 -11.289 1.00 84.94 406 ALA A O 1
ATOM 3023 N N . ARG A 1 407 ? -8.446 -4.997 -10.578 1.00 88.31 407 ARG A N 1
ATOM 3024 C CA . ARG A 1 407 ? -8.919 -4.930 -9.193 1.00 88.31 407 ARG A CA 1
ATOM 3025 C C . ARG A 1 407 ? -8.480 -3.602 -8.605 1.00 88.31 407 ARG A C 1
ATOM 3027 O O . ARG A 1 407 ? -7.297 -3.272 -8.629 1.00 88.31 407 ARG A O 1
ATOM 3034 N N . VAL A 1 408 ? -9.425 -2.853 -8.062 1.00 93.75 408 VAL A N 1
ATOM 3035 C CA . VAL A 1 408 ? -9.102 -1.610 -7.371 1.00 93.75 408 VAL A CA 1
ATOM 3036 C C . VAL A 1 408 ? -8.513 -1.968 -6.015 1.00 93.75 408 VAL A C 1
ATOM 3038 O O . VAL A 1 408 ? -9.089 -2.772 -5.282 1.00 93.75 408 VAL A O 1
ATOM 3041 N N . ILE A 1 409 ? -7.376 -1.375 -5.678 1.00 97.31 409 ILE A N 1
ATOM 3042 C CA . ILE A 1 409 ? -6.829 -1.395 -4.326 1.00 97.31 409 ILE A CA 1
ATOM 3043 C C . ILE A 1 409 ? -6.588 0.032 -3.864 1.00 97.31 409 ILE A C 1
ATOM 3045 O O . ILE A 1 409 ? -5.995 0.827 -4.592 1.00 97.31 409 ILE A O 1
ATOM 3049 N N . LEU A 1 410 ? -7.066 0.364 -2.669 1.00 96.06 410 LEU A N 1
ATOM 3050 C CA . LEU A 1 410 ? -7.032 1.733 -2.166 1.00 96.06 410 LEU A CA 1
ATOM 3051 C C . LEU A 1 410 ? -6.544 1.818 -0.728 1.00 96.06 410 LEU A C 1
ATOM 3053 O O . LEU A 1 410 ? -6.666 0.859 0.038 1.00 96.06 410 LEU A O 1
ATOM 3057 N N . MET A 1 411 ? -6.015 2.985 -0.371 1.00 95.44 411 MET A N 1
ATOM 3058 C CA . MET A 1 411 ? -5.878 3.393 1.024 1.00 95.44 411 MET A CA 1
ATOM 3059 C C . MET A 1 411 ? -7.051 4.302 1.375 1.00 95.44 411 MET A C 1
ATOM 3061 O O . MET A 1 411 ? -7.425 5.159 0.578 1.00 95.44 411 MET A O 1
ATOM 3065 N N . GLN A 1 412 ? -7.637 4.097 2.550 1.00 93.50 412 GLN A N 1
ATOM 3066 C CA . GLN A 1 412 ? -8.689 4.968 3.055 1.00 93.50 412 GLN A CA 1
ATOM 3067 C C . GLN A 1 412 ? -8.051 6.248 3.595 1.00 93.50 412 GLN A C 1
ATOM 3069 O O . GLN A 1 412 ? -7.139 6.188 4.425 1.00 93.50 412 GLN A O 1
ATOM 3074 N N . ASP A 1 413 ? -8.534 7.395 3.131 1.00 88.44 413 ASP A N 1
ATOM 3075 C CA . ASP A 1 413 ? -7.980 8.683 3.537 1.00 88.44 413 ASP A CA 1
ATOM 3076 C C . ASP A 1 413 ? -8.268 8.992 5.012 1.00 88.44 413 ASP A C 1
ATOM 3078 O O . ASP A 1 413 ? -9.129 8.387 5.654 1.00 88.44 413 ASP A O 1
ATOM 3082 N N . ALA A 1 414 ? -7.503 9.931 5.566 1.00 80.44 414 ALA A N 1
ATOM 3083 C CA . ALA A 1 414 ? -7.525 10.233 6.996 1.00 80.44 414 ALA A CA 1
ATOM 3084 C C . ALA A 1 414 ? -7.695 11.720 7.332 1.00 80.44 414 ALA A C 1
ATOM 3086 O O . ALA A 1 414 ? -7.773 12.082 8.503 1.00 80.44 414 ALA A O 1
ATOM 3087 N N . ALA A 1 415 ? -7.763 12.591 6.332 1.00 75.25 415 ALA A N 1
ATOM 3088 C CA . ALA A 1 415 ? -8.101 13.992 6.526 1.00 75.25 415 ALA A CA 1
ATOM 3089 C C . ALA A 1 415 ? -8.651 14.604 5.237 1.00 75.25 415 ALA A C 1
ATOM 3091 O O . ALA A 1 415 ? -8.277 14.196 4.134 1.00 75.25 415 ALA A O 1
ATOM 3092 N N . ASP A 1 416 ? -9.514 15.597 5.420 1.00 72.44 416 ASP A N 1
ATOM 3093 C CA . ASP A 1 416 ? -9.983 16.494 4.374 1.00 72.44 416 ASP A CA 1
ATOM 3094 C C . ASP A 1 416 ? -9.092 17.744 4.348 1.00 72.44 416 ASP A C 1
ATOM 3096 O O . ASP A 1 416 ? -8.627 18.220 5.384 1.00 72.44 416 ASP A O 1
ATOM 3100 N N . THR A 1 417 ? -8.852 18.272 3.153 1.00 67.06 417 THR A N 1
ATOM 3101 C CA . THR A 1 417 ? -8.227 19.588 2.970 1.00 67.06 417 THR A CA 1
ATOM 3102 C C . THR A 1 417 ? -9.207 20.736 3.240 1.00 67.06 417 THR A C 1
ATOM 3104 O O . THR A 1 417 ? -8.775 21.867 3.477 1.00 67.06 417 THR A O 1
ATOM 3107 N N . ASP A 1 418 ? -10.517 20.469 3.224 1.00 67.19 418 ASP A N 1
ATOM 3108 C CA . ASP A 1 418 ? -11.545 21.408 3.669 1.00 67.19 418 ASP A CA 1
ATOM 3109 C C . ASP A 1 418 ? -11.593 21.453 5.208 1.00 67.19 418 ASP A C 1
ATOM 3111 O O . ASP A 1 418 ? -11.917 20.481 5.886 1.00 67.19 418 ASP A O 1
ATOM 3115 N N . THR A 1 419 ? -11.264 22.615 5.781 1.00 63.44 419 THR A N 1
ATOM 3116 C CA . THR A 1 419 ? -11.258 22.824 7.238 1.00 63.44 419 THR A CA 1
ATOM 3117 C C . THR A 1 419 ? -12.627 23.216 7.808 1.00 63.44 419 THR A C 1
ATOM 3119 O O . THR A 1 419 ? -12.740 23.535 8.999 1.00 63.44 419 THR A O 1
ATOM 3122 N N . SER A 1 420 ? -13.686 23.203 6.993 1.00 62.56 420 SER A N 1
ATOM 3123 C CA . SER A 1 420 ? -15.052 23.413 7.468 1.00 62.56 420 SER A CA 1
ATOM 3124 C C . SER A 1 420 ? -15.505 22.277 8.397 1.00 62.56 420 SER A C 1
ATOM 3126 O O . SER A 1 420 ? -15.057 21.140 8.309 1.00 62.56 420 SER A O 1
ATOM 3128 N N . ALA A 1 421 ? -16.405 22.579 9.337 1.00 62.31 421 ALA A N 1
ATOM 3129 C CA . ALA A 1 421 ? -16.889 21.615 10.335 1.00 62.31 421 ALA A CA 1
ATOM 3130 C C . ALA A 1 421 ? -17.932 20.621 9.778 1.00 62.31 421 ALA A C 1
ATOM 3132 O O . ALA A 1 421 ? -18.814 20.166 10.511 1.00 62.31 421 ALA A O 1
ATOM 3133 N N . LEU A 1 422 ? -17.903 20.355 8.473 1.00 65.62 422 LEU A N 1
ATOM 3134 C CA . LEU A 1 422 ? -18.936 19.590 7.790 1.00 65.62 422 LEU A CA 1
ATOM 3135 C C . LEU A 1 422 ? -18.615 18.093 7.781 1.00 65.62 422 LEU A C 1
ATOM 3137 O O . LEU A 1 422 ? -17.451 17.706 7.878 1.00 65.62 422 LEU A O 1
ATOM 3141 N N . PRO A 1 423 ? -19.640 17.225 7.709 1.00 68.75 423 PRO A N 1
ATOM 3142 C CA . PRO A 1 423 ? -19.415 15.791 7.640 1.00 68.75 423 PRO A CA 1
ATOM 3143 C C . PRO A 1 423 ? -18.640 15.415 6.374 1.00 68.75 423 PRO A C 1
ATOM 3145 O O . PRO A 1 423 ? -19.093 15.664 5.260 1.00 68.75 423 PRO A O 1
ATOM 3148 N N . TRP A 1 424 ? -17.493 14.769 6.554 1.00 79.25 424 TRP A N 1
ATOM 3149 C CA . TRP A 1 424 ? -16.706 14.224 5.457 1.00 79.25 424 TRP A CA 1
ATOM 3150 C C . TRP A 1 424 ? -17.009 12.731 5.291 1.00 79.25 424 TRP A C 1
ATOM 3152 O O . TRP A 1 424 ? -16.538 11.895 6.060 1.00 79.25 424 TRP A O 1
ATOM 3162 N N . HIS A 1 425 ? -17.852 12.400 4.309 1.00 84.56 425 HIS A N 1
ATOM 3163 C CA . HIS A 1 425 ? -18.372 11.040 4.094 1.00 84.56 425 HIS A CA 1
ATOM 3164 C C . HIS A 1 425 ? -17.421 10.115 3.314 1.00 84.56 425 HIS A C 1
ATOM 3166 O O . HIS A 1 425 ? -17.568 8.895 3.364 1.00 84.56 425 HIS A O 1
ATOM 3172 N N . VAL A 1 426 ? -16.420 10.680 2.633 1.00 87.50 426 VAL A N 1
ATOM 3173 C CA . VAL A 1 426 ? -15.497 9.971 1.725 1.00 87.50 426 VAL A CA 1
ATOM 3174 C C . VAL A 1 426 ? -14.845 8.748 2.371 1.00 87.50 426 VAL A C 1
ATOM 3176 O O . VAL A 1 426 ? -14.767 7.689 1.755 1.00 87.50 426 VAL A O 1
ATOM 3179 N N . VAL A 1 427 ? -14.403 8.879 3.622 1.00 88.19 427 VAL A N 1
ATOM 3180 C CA . VAL A 1 427 ? -13.712 7.815 4.364 1.00 88.19 427 VAL A CA 1
ATOM 3181 C C . VAL A 1 427 ? -14.619 6.604 4.561 1.00 88.19 427 VAL A C 1
ATOM 3183 O O . VAL A 1 427 ? -14.213 5.467 4.318 1.00 88.19 427 VAL A O 1
ATOM 3186 N N . ASP A 1 428 ? -15.859 6.834 4.980 1.00 89.75 428 ASP A N 1
ATOM 3187 C CA . ASP A 1 428 ? -16.848 5.775 5.180 1.00 89.75 428 ASP A CA 1
ATOM 3188 C C . ASP A 1 428 ? -17.283 5.161 3.829 1.00 89.75 428 ASP A C 1
ATOM 3190 O O . ASP A 1 428 ? -17.448 3.942 3.699 1.00 89.75 428 ASP A O 1
ATOM 3194 N N . GLU A 1 429 ? -17.349 5.981 2.778 1.00 92.38 429 GLU A N 1
ATOM 3195 C CA . GLU A 1 429 ? -17.669 5.561 1.410 1.00 92.38 429 GLU A CA 1
ATOM 3196 C C . GLU A 1 429 ? -16.559 4.722 0.752 1.00 92.38 429 GLU A C 1
ATOM 3198 O O . GLU A 1 429 ? -16.869 3.779 0.021 1.00 92.38 429 GLU A O 1
ATOM 3203 N N . HIS A 1 430 ? -15.277 4.963 1.063 1.00 93.88 430 HIS A N 1
ATOM 3204 C CA . HIS A 1 430 ? -14.178 4.070 0.663 1.00 93.88 430 HIS A CA 1
ATOM 3205 C C . HIS A 1 430 ? -14.405 2.646 1.174 1.00 93.88 430 HIS A C 1
ATOM 3207 O O . HIS A 1 430 ? -14.238 1.678 0.427 1.00 93.88 430 HIS A O 1
ATOM 3213 N N . LEU A 1 431 ? -14.785 2.509 2.450 1.00 95.12 431 LEU A N 1
ATOM 3214 C CA . LEU A 1 431 ? -15.026 1.203 3.057 1.00 95.12 431 LEU A CA 1
ATOM 3215 C C . LEU A 1 431 ? -16.279 0.549 2.473 1.00 95.12 431 LEU A C 1
ATOM 3217 O O . LEU A 1 431 ? -16.239 -0.631 2.132 1.00 95.12 431 LEU A O 1
ATOM 3221 N N . GLN A 1 432 ? -17.355 1.319 2.287 1.00 94.19 432 GLN A N 1
ATOM 3222 C CA . GLN A 1 432 ? -18.568 0.831 1.630 1.00 94.19 432 GLN A CA 1
ATOM 3223 C C . GLN A 1 432 ? -18.269 0.272 0.230 1.00 94.19 432 GLN A C 1
ATOM 3225 O O . GLN A 1 432 ? -18.681 -0.843 -0.086 1.00 94.19 432 GLN A O 1
ATOM 3230 N N . PHE A 1 433 ? -17.486 0.988 -0.582 1.00 91.94 433 PHE A N 1
ATOM 3231 C CA . PHE A 1 433 ? -17.100 0.523 -1.916 1.00 91.94 433 PHE A CA 1
ATOM 3232 C C . PHE A 1 433 ? -16.357 -0.824 -1.882 1.00 91.94 433 PHE A C 1
ATOM 3234 O O . PHE A 1 433 ? -16.564 -1.688 -2.738 1.00 91.94 433 PHE A O 1
ATOM 3241 N N . CYS A 1 434 ? -15.509 -1.038 -0.874 1.00 93.38 434 CYS A N 1
ATOM 3242 C CA . CYS A 1 434 ? -14.782 -2.296 -0.709 1.00 93.38 434 CYS A CA 1
ATOM 3243 C C . CYS A 1 434 ? -15.680 -3.439 -0.200 1.00 93.38 434 CYS A C 1
ATOM 3245 O O . CYS A 1 434 ? -15.515 -4.587 -0.609 1.00 93.38 434 CYS A O 1
ATOM 3247 N N . GLU A 1 435 ? -16.645 -3.151 0.675 1.00 89.00 435 GLU A N 1
ATOM 3248 C CA . GLU A 1 435 ? -17.598 -4.141 1.202 1.00 89.00 435 GLU A CA 1
ATOM 3249 C C . GLU A 1 435 ? -18.544 -4.693 0.139 1.00 89.00 435 GLU A C 1
ATOM 3251 O O . GLU A 1 435 ? -18.896 -5.872 0.186 1.00 89.00 435 GLU A O 1
ATOM 3256 N N . GLU A 1 436 ? -18.874 -3.872 -0.856 1.00 85.38 436 GLU A N 1
ATOM 3257 C CA . GLU A 1 436 ? -19.627 -4.261 -2.053 1.00 85.38 436 GLU A CA 1
ATOM 3258 C C . GLU A 1 436 ? -18.836 -5.210 -2.976 1.00 85.38 436 GLU A C 1
ATOM 3260 O O . GLU A 1 436 ? -19.370 -5.705 -3.965 1.00 85.38 436 GLU A O 1
ATOM 3265 N N . GLY A 1 437 ? -17.563 -5.486 -2.662 1.00 80.88 437 GLY A N 1
ATOM 3266 C CA . GLY A 1 437 ? -16.675 -6.333 -3.460 1.00 80.88 437 GLY A CA 1
ATOM 3267 C C . GLY A 1 437 ? -16.032 -5.608 -4.644 1.00 80.88 437 GLY A C 1
ATOM 3268 O O . GLY A 1 437 ? -15.357 -6.243 -5.455 1.00 80.88 437 GLY A O 1
ATOM 3269 N N . SER A 1 438 ? -16.207 -4.287 -4.742 1.00 77.00 438 SER A N 1
ATOM 3270 C CA . SER A 1 438 ? -15.710 -3.489 -5.869 1.00 77.00 438 SER A CA 1
ATOM 3271 C C . SER A 1 438 ? -14.219 -3.146 -5.766 1.00 77.00 438 SER A C 1
ATOM 3273 O O . SER A 1 438 ? -13.603 -2.795 -6.775 1.00 77.00 438 SER A O 1
ATOM 3275 N N . ALA A 1 439 ? -13.630 -3.261 -4.569 1.00 90.94 439 ALA A N 1
ATOM 3276 C CA . ALA A 1 439 ? -12.230 -2.949 -4.292 1.00 90.94 439 ALA A CA 1
ATOM 3277 C C . ALA A 1 439 ? -11.668 -3.725 -3.090 1.00 90.94 439 ALA A C 1
ATOM 3279 O O . ALA A 1 439 ? -12.403 -4.308 -2.293 1.00 90.94 439 ALA A O 1
ATOM 3280 N N . VAL A 1 440 ? -10.343 -3.683 -2.949 1.00 96.44 440 VAL A N 1
ATOM 3281 C CA . VAL A 1 440 ? -9.605 -4.101 -1.757 1.00 96.44 440 VAL A CA 1
ATOM 3282 C C . VAL A 1 440 ? -9.151 -2.859 -0.995 1.00 96.44 440 VAL A C 1
ATOM 3284 O O . VAL A 1 440 ? -8.376 -2.052 -1.504 1.00 96.44 440 VAL A O 1
ATOM 3287 N N . LEU A 1 441 ? -9.572 -2.730 0.258 1.00 97.94 441 LEU A N 1
ATOM 3288 C CA . LEU A 1 441 ? -9.009 -1.742 1.173 1.00 97.94 441 LEU A CA 1
ATOM 3289 C C . LEU A 1 441 ? -7.683 -2.254 1.743 1.00 97.94 441 LEU A C 1
ATOM 3291 O O . LEU A 1 441 ? -7.692 -3.188 2.546 1.00 97.94 441 LEU A O 1
ATOM 3295 N N . ALA A 1 442 ? -6.559 -1.660 1.333 1.00 98.06 442 ALA A N 1
ATOM 3296 C CA . ALA A 1 442 ? -5.227 -2.005 1.832 1.00 98.06 442 ALA A CA 1
ATOM 3297 C C . ALA A 1 442 ? -5.053 -1.606 3.308 1.00 98.06 442 ALA A C 1
ATOM 3299 O O . ALA A 1 442 ? -4.510 -2.377 4.100 1.00 98.06 442 ALA A O 1
ATOM 3300 N N . GLY A 1 443 ? -5.569 -0.438 3.684 1.00 96.94 443 GLY A N 1
ATOM 3301 C CA . GLY A 1 443 ? -5.571 0.080 5.048 1.00 96.94 443 GLY A CA 1
ATOM 3302 C C . GLY A 1 443 ? -5.934 1.569 5.084 1.00 96.94 443 GLY A C 1
ATOM 3303 O O . GLY A 1 443 ? -6.119 2.178 4.031 1.00 96.94 443 GLY A O 1
ATOM 3304 N N . PRO A 1 444 ? -6.060 2.169 6.273 1.00 95.50 444 PRO A N 1
ATOM 3305 C CA . PRO A 1 444 ? -6.236 3.608 6.451 1.00 95.50 444 PRO A CA 1
ATOM 3306 C C . PRO A 1 444 ? -4.909 4.378 6.417 1.00 95.50 444 PRO A C 1
ATOM 3308 O O . PRO A 1 444 ? -3.858 3.818 6.730 1.00 95.50 444 PRO A O 1
ATOM 3311 N N . LEU A 1 445 ? -4.967 5.680 6.121 1.00 92.50 445 LEU A N 1
ATOM 3312 C CA . LEU A 1 445 ? -3.810 6.583 6.151 1.00 92.50 445 LEU A CA 1
ATOM 3313 C C . LEU A 1 445 ? -3.535 7.227 7.517 1.00 92.50 445 LEU A C 1
ATOM 3315 O O . LEU A 1 445 ? -2.444 7.741 7.744 1.00 92.50 445 LEU A O 1
ATOM 3319 N N . TYR A 1 446 ? -4.468 7.137 8.465 1.00 89.81 446 TYR A N 1
ATOM 3320 C CA . TYR A 1 446 ? -4.294 7.719 9.797 1.00 89.81 446 TYR A CA 1
ATOM 3321 C C . TYR A 1 446 ? -3.083 7.215 10.609 1.00 89.81 446 TYR A C 1
ATOM 3323 O O . TYR A 1 446 ? -2.691 7.878 11.577 1.00 89.81 446 TYR A O 1
ATOM 3331 N N . PRO A 1 447 ? -2.506 6.021 10.346 1.00 92.38 447 PRO A N 1
ATOM 3332 C CA . PRO A 1 447 ? -1.324 5.568 11.068 1.00 92.38 447 PRO A CA 1
ATOM 3333 C C . PRO A 1 447 ? -0.027 6.259 10.653 1.00 92.38 447 PRO A C 1
ATOM 3335 O O . PRO A 1 447 ? 0.987 5.987 11.301 1.00 92.38 447 PRO A O 1
ATOM 3338 N N . TYR A 1 448 ? -0.038 7.059 9.588 1.00 91.50 448 TYR A N 1
ATOM 3339 C CA . TYR A 1 448 ? 1.157 7.589 8.942 1.00 91.50 448 TYR A CA 1
ATOM 3340 C C . TYR A 1 448 ? 1.303 9.087 9.198 1.00 91.50 448 TYR A C 1
ATOM 3342 O O . TYR A 1 448 ? 0.314 9.821 9.202 1.00 91.50 448 TYR A O 1
ATOM 3350 N N . GLU A 1 449 ? 2.538 9.528 9.436 1.00 88.31 449 GLU A N 1
ATOM 3351 C CA . GLU A 1 449 ? 2.818 10.939 9.708 1.00 88.31 449 GLU A CA 1
ATOM 3352 C C . GLU A 1 449 ? 2.634 11.812 8.460 1.00 88.31 449 GLU A C 1
ATOM 3354 O O . GLU A 1 449 ? 3.007 11.420 7.353 1.00 88.31 449 GLU A O 1
ATOM 3359 N N . VAL A 1 450 ? 2.118 13.023 8.663 1.00 84.50 450 VAL A N 1
ATOM 3360 C CA . VAL A 1 450 ? 2.077 14.116 7.691 1.00 84.50 450 VAL A CA 1
ATOM 3361 C C . VAL A 1 450 ? 3.173 15.140 7.991 1.00 84.50 450 VAL A C 1
ATOM 3363 O O . VAL A 1 450 ? 3.531 15.360 9.149 1.00 84.50 450 VAL A O 1
ATOM 3366 N N . TRP A 1 451 ? 3.727 15.769 6.954 1.00 82.19 451 TRP A N 1
ATOM 3367 C CA . TRP A 1 451 ? 4.831 16.729 7.097 1.00 82.19 451 TRP A CA 1
ATOM 3368 C C . TRP A 1 451 ? 4.401 18.193 6.993 1.00 82.19 451 TRP A C 1
ATOM 3370 O O . TRP A 1 451 ? 5.144 19.062 7.442 1.00 82.19 451 TRP A O 1
ATOM 3380 N N . ASP A 1 452 ? 3.239 18.477 6.402 1.00 75.25 452 ASP A N 1
ATOM 3381 C CA . ASP A 1 452 ? 2.823 19.833 6.027 1.00 75.25 452 ASP A CA 1
ATOM 3382 C C . ASP A 1 452 ? 1.649 20.384 6.851 1.00 75.25 452 ASP A C 1
ATOM 3384 O O . ASP A 1 452 ? 0.927 21.263 6.385 1.00 75.25 452 ASP A O 1
ATOM 3388 N N . ASP A 1 453 ? 1.446 19.851 8.063 1.00 73.44 453 ASP A N 1
ATOM 3389 C CA . ASP A 1 453 ? 0.321 20.170 8.962 1.00 73.44 453 ASP A CA 1
ATOM 3390 C C . ASP A 1 453 ? -1.064 20.085 8.281 1.00 73.44 453 ASP A C 1
ATOM 3392 O O . ASP A 1 453 ? -2.034 20.701 8.725 1.00 73.44 453 ASP A O 1
ATOM 3396 N N . ASN A 1 454 ? -1.158 19.310 7.198 1.00 77.25 454 ASN A N 1
ATOM 3397 C CA . ASN A 1 454 ? -2.346 19.179 6.368 1.00 77.25 454 ASN A CA 1
ATOM 3398 C C . ASN A 1 454 ? -2.626 17.693 6.102 1.00 77.25 454 ASN A C 1
ATOM 3400 O O . ASN A 1 454 ? -3.143 16.999 6.978 1.00 77.25 454 ASN A O 1
ATOM 3404 N N . VAL A 1 455 ? -2.255 17.174 4.928 1.00 80.56 455 VAL A N 1
ATOM 3405 C CA . VAL A 1 455 ? -2.588 15.799 4.512 1.00 80.56 455 VAL A CA 1
ATOM 3406 C C . VAL A 1 455 ? -1.411 15.034 3.919 1.00 80.56 455 VAL A C 1
ATOM 3408 O O . VAL A 1 455 ? -1.546 13.844 3.644 1.00 80.56 455 VAL A O 1
ATOM 3411 N N . HIS A 1 456 ? -0.266 15.676 3.674 1.00 85.88 456 HIS A N 1
ATOM 3412 C CA . HIS A 1 456 ? 0.780 15.060 2.870 1.00 85.88 456 HIS A CA 1
ATOM 3413 C C . HIS A 1 456 ? 1.741 14.239 3.734 1.00 85.88 456 HIS A C 1
ATOM 3415 O O . HIS A 1 456 ? 2.366 14.793 4.637 1.00 85.88 456 HIS A O 1
ATOM 3421 N N . PRO A 1 457 ? 1.920 12.939 3.447 1.00 87.25 457 PRO A N 1
ATOM 3422 C CA . PRO A 1 457 ? 2.868 12.087 4.152 1.00 87.25 457 PRO A CA 1
ATOM 3423 C C . PRO A 1 457 ? 4.311 12.381 3.739 1.00 87.25 457 PRO A C 1
ATOM 3425 O O . PRO A 1 457 ? 4.567 12.799 2.605 1.00 87.25 457 PRO A O 1
ATOM 3428 N N . SER A 1 458 ? 5.274 12.171 4.639 1.00 88.44 458 SER A N 1
ATOM 3429 C CA . SER A 1 458 ? 6.705 12.255 4.299 1.00 88.44 458 SER A CA 1
ATOM 3430 C C . SER A 1 458 ? 7.153 11.055 3.447 1.00 88.44 458 SER A C 1
ATOM 3432 O O . SER A 1 458 ? 6.392 10.105 3.217 1.00 88.44 458 SER A O 1
ATOM 3434 N N . ALA A 1 459 ? 8.380 11.090 2.912 1.00 93.31 459 ALA A N 1
ATOM 3435 C CA . ALA A 1 459 ? 8.886 10.022 2.045 1.00 93.31 459 ALA A CA 1
ATOM 3436 C C . ALA A 1 459 ? 8.926 8.646 2.734 1.00 93.31 459 ALA A C 1
ATOM 3438 O O . ALA A 1 459 ? 8.498 7.655 2.147 1.00 93.31 459 ALA A O 1
ATOM 3439 N N . ASP A 1 460 ? 9.381 8.580 3.984 1.00 94.62 460 ASP A N 1
ATOM 3440 C CA . ASP A 1 460 ? 9.412 7.353 4.787 1.00 94.62 460 ASP A CA 1
ATOM 3441 C C . ASP A 1 460 ? 8.003 6.789 5.005 1.00 94.62 460 ASP A C 1
ATOM 3443 O O . ASP A 1 460 ? 7.758 5.604 4.795 1.00 94.62 460 ASP A O 1
ATOM 3447 N N . GLN A 1 461 ? 7.033 7.652 5.292 1.00 93.81 461 GLN A N 1
ATOM 3448 C CA . GLN A 1 461 ? 5.640 7.246 5.455 1.00 93.81 461 GLN A CA 1
ATOM 3449 C C . GLN A 1 461 ? 5.023 6.752 4.140 1.00 93.81 461 GLN A C 1
ATOM 3451 O O . GLN A 1 461 ? 4.271 5.776 4.137 1.00 93.81 461 GLN A O 1
ATOM 3456 N N . THR A 1 462 ? 5.407 7.361 3.012 1.00 95.38 462 THR A N 1
ATOM 3457 C CA . THR A 1 462 ? 5.009 6.913 1.668 1.00 95.38 462 THR A CA 1
ATOM 3458 C C . THR A 1 462 ? 5.527 5.525 1.326 1.00 95.38 462 THR A C 1
ATOM 3460 O O . THR A 1 462 ? 4.801 4.727 0.728 1.00 95.38 462 THR A O 1
ATOM 3463 N N . ILE A 1 463 ? 6.750 5.209 1.751 1.00 96.81 463 ILE A N 1
ATOM 3464 C CA . ILE A 1 463 ? 7.282 3.850 1.664 1.00 96.81 463 ILE A CA 1
ATOM 3465 C C . ILE A 1 463 ? 6.398 2.902 2.473 1.00 96.81 463 ILE A C 1
ATOM 3467 O O . ILE A 1 463 ? 5.876 1.938 1.920 1.00 96.81 463 ILE A O 1
ATOM 3471 N N . LEU A 1 464 ? 6.152 3.198 3.751 1.00 97.44 464 LEU A N 1
ATOM 3472 C CA . LEU A 1 464 ? 5.440 2.275 4.636 1.00 97.44 464 LEU A CA 1
ATOM 3473 C C . LEU A 1 464 ? 4.025 1.935 4.147 1.00 97.44 464 LEU A C 1
ATOM 3475 O O . LEU A 1 464 ? 3.659 0.759 4.138 1.00 97.44 464 LEU A O 1
ATOM 3479 N N . PHE A 1 465 ? 3.217 2.912 3.718 1.00 96.94 465 PHE A N 1
ATOM 3480 C CA . PHE A 1 465 ? 1.887 2.581 3.193 1.00 96.94 465 PHE A CA 1
ATOM 3481 C C . PHE A 1 465 ? 1.936 1.970 1.788 1.00 96.94 465 PHE A C 1
ATOM 3483 O O . PHE A 1 465 ? 1.129 1.093 1.483 1.00 96.94 465 PHE A O 1
ATOM 3490 N N . GLY A 1 466 ? 2.892 2.370 0.939 1.00 97.38 466 GLY A N 1
ATOM 3491 C CA . GLY A 1 466 ? 3.101 1.747 -0.371 1.00 97.38 466 GLY A CA 1
ATOM 3492 C C . GLY A 1 466 ? 3.451 0.261 -0.250 1.00 97.38 466 GLY A C 1
ATOM 3493 O O . GLY A 1 466 ? 2.954 -0.568 -1.014 1.00 97.38 466 GLY A O 1
ATOM 3494 N N . GLU A 1 467 ? 4.235 -0.096 0.764 1.00 98.12 467 GLU A N 1
ATOM 3495 C CA . GLU A 1 467 ? 4.538 -1.482 1.099 1.00 98.12 467 GLU A CA 1
ATOM 3496 C C . GLU A 1 467 ? 3.317 -2.247 1.623 1.00 98.12 467 GLU A C 1
ATOM 3498 O O . GLU A 1 467 ? 3.111 -3.396 1.234 1.00 98.12 467 GLU A O 1
ATOM 3503 N N . VAL A 1 468 ? 2.454 -1.622 2.433 1.00 98.56 468 VAL A N 1
ATOM 3504 C CA . VAL A 1 468 ? 1.181 -2.243 2.849 1.00 98.56 468 VAL A CA 1
ATOM 3505 C C . VAL A 1 468 ? 0.293 -2.547 1.643 1.00 98.56 468 VAL A C 1
ATOM 3507 O O . VAL A 1 468 ? -0.262 -3.642 1.571 1.00 98.56 468 VAL A O 1
ATOM 3510 N N . ILE A 1 469 ? 0.205 -1.639 0.665 1.00 98.56 469 ILE A N 1
ATOM 3511 C CA . ILE A 1 469 ? -0.529 -1.883 -0.587 1.00 98.56 469 ILE A CA 1
ATOM 3512 C C . ILE A 1 469 ? 0.063 -3.091 -1.325 1.00 98.56 469 ILE A C 1
ATOM 3514 O O . ILE A 1 469 ? -0.668 -4.004 -1.707 1.00 98.56 469 ILE A O 1
ATOM 3518 N N . ALA A 1 470 ? 1.384 -3.135 -1.504 1.00 98.25 470 ALA A N 1
ATOM 3519 C CA . ALA A 1 470 ? 2.044 -4.232 -2.208 1.00 98.25 470 ALA A CA 1
ATOM 3520 C C . ALA A 1 470 ? 1.908 -5.581 -1.474 1.00 98.25 470 ALA A C 1
ATOM 3522 O O . ALA A 1 470 ? 1.752 -6.624 -2.114 1.00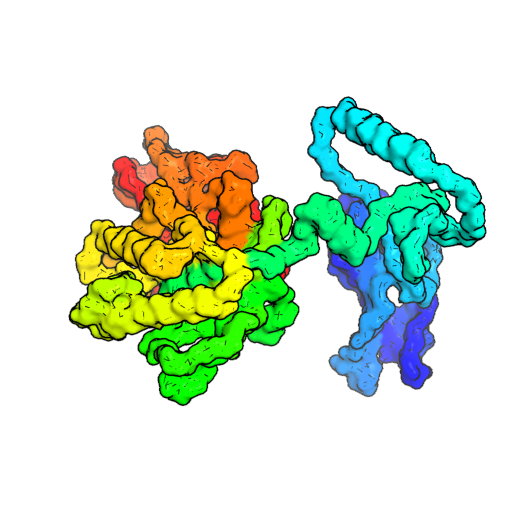 98.25 470 ALA A O 1
ATOM 3523 N N . TRP A 1 471 ? 1.935 -5.570 -0.139 1.00 98.12 471 TRP A N 1
ATOM 3524 C CA . TRP A 1 471 ? 1.704 -6.757 0.681 1.00 98.12 471 TRP A CA 1
ATOM 3525 C C . TRP A 1 471 ? 0.261 -7.247 0.534 1.00 98.12 471 TRP A C 1
ATOM 3527 O O . TRP A 1 471 ? 0.045 -8.421 0.237 1.00 98.12 471 TRP A O 1
ATOM 3537 N N . ALA A 1 472 ? -0.714 -6.343 0.633 1.00 98.38 472 ALA A N 1
ATOM 3538 C CA . ALA A 1 472 ? -2.125 -6.643 0.417 1.00 98.38 472 ALA A CA 1
ATOM 3539 C C . ALA A 1 472 ? -2.387 -7.258 -0.969 1.00 98.38 472 ALA A C 1
ATOM 3541 O O . ALA A 1 472 ? -3.108 -8.251 -1.072 1.00 98.38 472 ALA A O 1
ATOM 3542 N N . MET A 1 473 ? -1.760 -6.725 -2.029 1.00 98.06 473 MET A N 1
ATOM 3543 C CA . MET A 1 473 ? -1.843 -7.302 -3.378 1.00 98.06 473 MET A CA 1
ATOM 3544 C C . MET A 1 473 ? -1.389 -8.766 -3.395 1.00 98.06 473 MET A C 1
ATOM 3546 O O . MET A 1 473 ? -2.110 -9.619 -3.909 1.00 98.06 473 MET A O 1
ATOM 3550 N N . ALA A 1 474 ? -0.218 -9.065 -2.822 1.00 95.94 474 ALA A N 1
ATOM 3551 C CA . ALA A 1 474 ? 0.339 -10.417 -2.810 1.00 95.94 474 ALA A CA 1
ATOM 3552 C C . ALA A 1 474 ? -0.520 -11.399 -1.993 1.00 95.94 474 ALA A C 1
ATOM 3554 O O . ALA A 1 474 ? -0.707 -12.544 -2.395 1.00 95.94 474 ALA A O 1
ATOM 3555 N N . GLU A 1 475 ? -1.088 -10.956 -0.870 1.00 94.69 475 GLU A N 1
ATOM 3556 C CA . GLU A 1 475 ? -1.994 -11.774 -0.055 1.00 94.69 475 GLU A CA 1
ATOM 3557 C C . GLU A 1 475 ? -3.274 -12.133 -0.821 1.00 94.69 475 GLU A C 1
ATOM 3559 O O . GLU A 1 475 ? -3.664 -13.301 -0.860 1.00 94.69 475 GLU A O 1
ATOM 3564 N N . VAL A 1 476 ? -3.888 -11.152 -1.490 1.00 92.56 476 VAL A N 1
ATOM 3565 C CA . VAL A 1 476 ? -5.105 -11.370 -2.290 1.00 92.56 476 VAL A CA 1
ATOM 3566 C C . VAL A 1 476 ? -4.826 -12.236 -3.516 1.00 92.56 476 VAL A C 1
ATOM 3568 O O . VAL A 1 476 ? -5.632 -13.092 -3.873 1.00 92.56 476 VAL A O 1
ATOM 3571 N N . GLU A 1 477 ? -3.677 -12.060 -4.164 1.00 90.12 477 GLU A N 1
ATOM 3572 C CA . GLU A 1 477 ? -3.244 -12.922 -5.269 1.00 90.12 477 GLU A CA 1
ATOM 3573 C C . GLU A 1 477 ? -3.020 -14.370 -4.837 1.00 90.12 477 GLU A C 1
ATOM 3575 O O . GLU A 1 477 ? -3.266 -15.279 -5.626 1.00 90.12 477 GLU A O 1
ATOM 3580 N N . ALA A 1 478 ? -2.619 -14.587 -3.586 1.00 86.94 478 ALA A N 1
ATOM 3581 C CA . ALA A 1 478 ? -2.502 -15.908 -2.983 1.00 86.94 478 ALA A CA 1
ATOM 3582 C C . ALA A 1 478 ? -3.834 -16.452 -2.430 1.00 86.94 478 ALA A C 1
ATOM 3584 O O . ALA A 1 478 ? -3.840 -17.436 -1.693 1.00 86.94 478 ALA A O 1
ATOM 3585 N N . GLY A 1 479 ? -4.961 -15.817 -2.770 1.00 85.38 479 GLY A N 1
ATOM 3586 C CA . GLY A 1 479 ? -6.305 -16.269 -2.407 1.00 85.38 479 GLY A CA 1
ATOM 3587 C C . GLY A 1 479 ? -6.735 -15.909 -0.986 1.00 85.38 479 GLY A C 1
ATOM 3588 O O . GLY A 1 479 ? -7.736 -16.437 -0.508 1.00 85.38 479 GLY A O 1
ATOM 3589 N N . ARG A 1 480 ? -6.004 -15.028 -0.294 1.00 86.88 480 ARG A N 1
ATOM 3590 C CA . ARG A 1 480 ? -6.279 -14.681 1.105 1.00 86.88 480 ARG A CA 1
ATOM 3591 C C . ARG A 1 480 ? -7.070 -13.382 1.204 1.00 86.88 480 ARG A C 1
ATOM 3593 O O . ARG A 1 480 ? -6.812 -12.417 0.488 1.00 86.88 480 ARG A O 1
ATOM 3600 N N . GLN A 1 481 ? -8.044 -13.343 2.110 1.00 87.94 481 GLN A N 1
ATOM 3601 C CA . GLN A 1 481 ? -8.837 -12.138 2.348 1.00 87.94 481 GLN A CA 1
ATOM 3602 C C . GLN A 1 481 ? -7.987 -11.046 3.011 1.00 87.94 481 GLN A C 1
ATOM 3604 O O . GLN A 1 481 ? -7.214 -11.324 3.926 1.00 87.94 481 GLN A O 1
ATOM 3609 N N . TRP A 1 482 ? -8.166 -9.793 2.579 1.00 94.75 482 TRP A N 1
ATOM 3610 C CA . TRP A 1 482 ? -7.418 -8.652 3.118 1.00 94.75 482 TRP A CA 1
ATOM 3611 C C . TRP A 1 482 ? -8.289 -7.505 3.650 1.00 94.75 482 TRP A C 1
ATOM 3613 O O . TRP A 1 482 ? -7.957 -6.881 4.657 1.00 94.75 482 TRP A O 1
ATOM 3623 N N . THR A 1 483 ? -9.429 -7.206 3.033 1.00 95.25 483 THR A N 1
ATOM 3624 C CA . THR A 1 483 ? -10.272 -6.102 3.515 1.00 95.25 483 THR A CA 1
ATOM 3625 C C . THR A 1 483 ? -10.934 -6.456 4.841 1.00 95.25 483 THR A C 1
ATOM 3627 O O . THR A 1 483 ? -11.680 -7.434 4.936 1.00 95.25 483 THR A O 1
ATOM 3630 N N . ILE A 1 484 ? -10.647 -5.643 5.859 1.00 97.19 484 ILE A N 1
ATOM 3631 C CA . ILE A 1 484 ? -11.378 -5.628 7.125 1.00 97.19 484 ILE A CA 1
ATOM 3632 C C . ILE A 1 484 ? -12.658 -4.824 6.881 1.00 97.19 484 ILE A C 1
ATOM 3634 O O . ILE A 1 484 ? -12.586 -3.679 6.452 1.00 97.19 484 ILE A O 1
ATOM 3638 N N . ARG A 1 485 ? -13.816 -5.440 7.100 1.00 95.62 485 ARG A N 1
ATOM 3639 C CA . ARG A 1 485 ? -15.142 -4.834 6.952 1.00 95.62 485 ARG A CA 1
ATOM 3640 C C . ARG A 1 485 ? -15.587 -4.207 8.273 1.00 95.62 485 ARG A C 1
ATOM 3642 O O . ARG A 1 485 ? -15.018 -4.503 9.329 1.00 95.62 485 ARG A O 1
ATOM 3649 N N . ARG A 1 486 ? -16.629 -3.381 8.218 1.00 96.25 486 ARG A N 1
ATOM 3650 C CA . ARG A 1 486 ? -17.376 -2.910 9.382 1.00 96.25 486 ARG A CA 1
ATOM 3651 C C . ARG A 1 486 ? -17.767 -4.114 10.243 1.00 96.25 486 ARG A C 1
ATOM 3653 O O . ARG A 1 486 ? -18.249 -5.121 9.713 1.00 96.25 486 ARG A O 1
ATOM 3660 N N . PRO A 1 487 ? -17.550 -4.042 11.563 1.00 97.94 487 PRO A N 1
ATOM 3661 C CA . PRO A 1 487 ? -17.951 -5.116 12.449 1.00 97.94 487 PRO A CA 1
ATOM 3662 C C . PRO A 1 487 ? -19.472 -5.211 12.558 1.00 97.94 487 PRO A C 1
ATOM 3664 O O . PRO A 1 487 ? -20.192 -4.220 12.442 1.00 97.94 487 PRO A O 1
ATOM 3667 N N . VAL A 1 488 ? -19.956 -6.409 12.871 1.00 97.25 488 VAL A N 1
ATOM 3668 C CA . VAL A 1 488 ? -21.355 -6.624 13.239 1.00 97.25 488 VAL A CA 1
ATOM 3669 C C . VAL A 1 488 ? -21.561 -6.115 14.663 1.00 97.25 488 VAL A C 1
ATOM 3671 O O . VAL A 1 488 ? -20.896 -6.580 15.594 1.00 97.25 488 VAL A O 1
ATOM 3674 N N . ALA A 1 489 ? -22.464 -5.151 14.825 1.00 97.81 489 ALA A N 1
ATOM 3675 C CA . ALA A 1 489 ? -22.809 -4.568 16.114 1.00 97.81 489 ALA A CA 1
ATOM 3676 C C . ALA A 1 489 ? -23.931 -5.351 16.807 1.00 97.81 489 ALA A C 1
ATOM 3678 O O . ALA A 1 489 ? -24.890 -5.789 16.176 1.00 97.81 489 ALA A O 1
ATOM 3679 N N . SER A 1 490 ? -23.821 -5.508 18.124 1.00 97.69 490 SER A N 1
ATOM 3680 C CA . SER A 1 490 ? -24.880 -6.060 18.973 1.00 97.69 490 SER A CA 1
ATOM 3681 C C . SER A 1 490 ? -24.835 -5.422 20.358 1.00 97.69 490 SER A C 1
ATOM 3683 O O . SER A 1 490 ? -23.752 -5.174 20.892 1.00 97.69 490 SER A O 1
ATOM 3685 N N . ILE A 1 491 ? -25.999 -5.149 20.948 1.00 97.94 491 ILE A N 1
ATOM 3686 C CA . ILE A 1 491 ? -26.108 -4.533 22.274 1.00 97.94 491 ILE A CA 1
ATOM 3687 C C . ILE A 1 491 ? -26.747 -5.523 23.243 1.00 97.94 491 ILE A C 1
ATOM 3689 O O . ILE A 1 491 ? -27.786 -6.112 22.955 1.00 97.94 491 ILE A O 1
ATOM 3693 N N . SER A 1 492 ? -26.129 -5.680 24.414 1.00 97.38 492 SER A N 1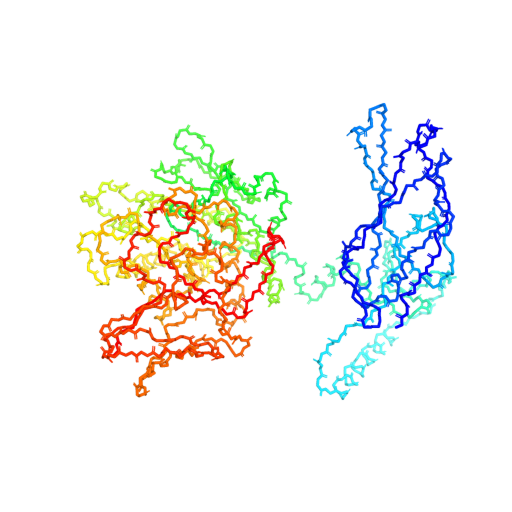
ATOM 3694 C CA . SER A 1 492 ? -26.687 -6.432 25.536 1.00 97.38 492 SER A CA 1
ATOM 3695 C C . SER A 1 492 ? -26.450 -5.662 26.830 1.00 97.38 492 SER A C 1
ATOM 3697 O O . SER A 1 492 ? -25.314 -5.531 27.291 1.00 97.38 492 SER A O 1
ATOM 3699 N N . GLY A 1 493 ? -27.528 -5.145 27.424 1.00 96.50 493 GLY A N 1
ATOM 3700 C CA . GLY A 1 493 ? -27.436 -4.217 28.551 1.00 96.50 493 GLY A CA 1
ATOM 3701 C C . GLY A 1 493 ? -26.628 -2.972 28.172 1.00 96.50 493 GLY A C 1
ATOM 3702 O O . GLY A 1 493 ? -26.863 -2.369 27.132 1.00 96.50 493 GLY A O 1
ATOM 3703 N N . ASN A 1 494 ? -25.637 -2.631 28.995 1.00 97.81 494 ASN A N 1
ATOM 3704 C CA . ASN A 1 494 ? -24.772 -1.458 28.815 1.00 97.81 494 ASN A CA 1
ATOM 3705 C C . ASN A 1 494 ? -23.468 -1.774 28.059 1.00 97.81 494 ASN A C 1
ATOM 3707 O O . ASN A 1 494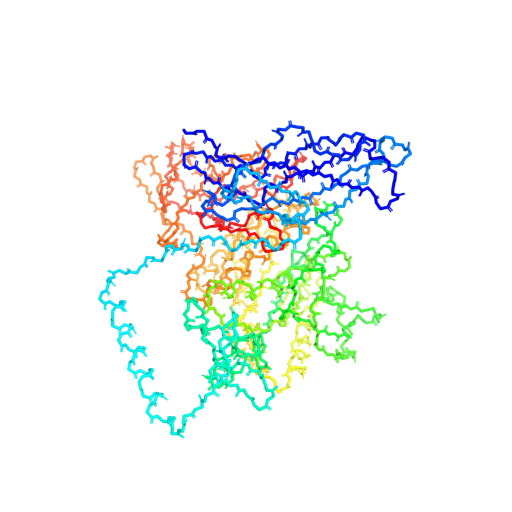 ? -22.443 -1.127 28.279 1.00 97.81 494 ASN A O 1
ATOM 3711 N N . VAL A 1 495 ? -23.472 -2.819 27.225 1.00 98.44 495 VAL A N 1
ATOM 3712 C CA . VAL A 1 495 ? -22.300 -3.252 26.457 1.00 98.44 495 VAL A CA 1
ATOM 3713 C C . VAL A 1 495 ? -22.659 -3.382 24.983 1.00 98.44 495 VAL A C 1
ATOM 3715 O O . VAL A 1 495 ? -23.541 -4.155 24.611 1.00 98.44 495 VAL A O 1
ATOM 3718 N N . LEU A 1 496 ? -21.921 -2.655 24.148 1.00 98.62 496 LEU A N 1
ATOM 3719 C CA . LEU A 1 496 ? -21.899 -2.804 22.699 1.00 98.62 496 LEU A CA 1
ATOM 3720 C C . LEU A 1 496 ? -20.754 -3.749 22.324 1.00 98.62 496 LEU A C 1
ATOM 3722 O O . LEU A 1 496 ? -19.593 -3.482 22.637 1.00 98.62 496 LEU A O 1
ATOM 3726 N N . SER A 1 497 ? -21.074 -4.850 21.651 1.00 98.50 497 SER A N 1
ATOM 3727 C CA . SER A 1 497 ? -20.094 -5.772 21.077 1.00 98.50 497 SER A CA 1
ATOM 3728 C C . SER A 1 497 ? -19.993 -5.557 19.571 1.00 98.50 497 SER A C 1
ATOM 3730 O O . SER A 1 497 ? -21.001 -5.609 18.870 1.00 98.50 497 SER A O 1
ATOM 3732 N N . LEU A 1 498 ? -18.771 -5.340 19.087 1.00 98.62 498 LEU A N 1
ATOM 3733 C CA . LEU A 1 498 ? -18.433 -5.181 17.675 1.00 98.62 498 LEU A CA 1
ATOM 3734 C C . LEU A 1 498 ? -17.600 -6.384 17.229 1.00 98.62 498 LEU A C 1
ATOM 3736 O O . LEU A 1 498 ? -16.436 -6.508 17.618 1.00 98.62 498 LEU A O 1
ATOM 3740 N N . HIS A 1 499 ? -18.195 -7.275 16.438 1.00 98.06 499 HIS A N 1
ATOM 3741 C CA . HIS A 1 499 ? -17.546 -8.493 15.958 1.00 98.06 499 HIS A CA 1
ATOM 3742 C C . HIS A 1 499 ? -17.021 -8.331 14.525 1.00 98.06 499 HIS A C 1
ATOM 3744 O O . HIS A 1 499 ? -17.791 -8.143 13.583 1.00 98.06 499 HIS A O 1
ATOM 3750 N N . TYR A 1 500 ? -15.705 -8.432 14.347 1.00 97.69 500 TYR A N 1
ATOM 3751 C CA . TYR A 1 500 ? -15.030 -8.281 13.059 1.00 97.69 500 TYR A CA 1
ATOM 3752 C C . TYR A 1 500 ? -14.971 -9.614 12.303 1.00 97.69 500 TYR A C 1
ATOM 3754 O O . TYR A 1 500 ? -13.910 -10.215 12.159 1.00 97.69 500 TYR A O 1
ATOM 3762 N N . ALA A 1 501 ? -16.115 -10.053 11.777 1.00 93.56 501 ALA A N 1
ATOM 3763 C CA . ALA A 1 501 ? -16.249 -11.332 11.068 1.00 93.56 501 ALA A CA 1
ATOM 3764 C C . ALA A 1 501 ? -15.358 -11.469 9.813 1.00 93.56 501 ALA A C 1
ATOM 3766 O O . ALA A 1 501 ? -15.165 -12.565 9.303 1.00 93.56 501 ALA A O 1
ATOM 3767 N N . SER A 1 502 ? -14.839 -10.359 9.282 1.00 93.31 502 SER A N 1
ATOM 3768 C CA . SER A 1 502 ? -13.949 -10.334 8.114 1.00 93.31 502 SER A CA 1
ATOM 3769 C C . SER A 1 502 ? -12.470 -10.567 8.435 1.00 93.31 502 SER A C 1
ATOM 3771 O O . SER A 1 502 ? -11.644 -10.519 7.521 1.00 93.31 502 SER A O 1
ATOM 3773 N N . LEU A 1 503 ? -12.104 -10.679 9.715 1.00 93.06 503 LEU A N 1
ATOM 3774 C CA . LEU A 1 503 ? -10.736 -11.017 10.093 1.00 93.06 503 LEU A CA 1
ATOM 3775 C C . LEU A 1 503 ? -10.448 -12.467 9.746 1.00 93.06 503 LEU A C 1
ATOM 3777 O O . LEU A 1 503 ? -11.320 -13.330 9.803 1.00 93.06 503 LEU A O 1
ATOM 3781 N N . ARG A 1 504 ? -9.197 -12.725 9.392 1.00 87.00 504 ARG A N 1
ATOM 3782 C CA . ARG A 1 504 ? -8.740 -14.082 9.139 1.00 87.00 504 ARG A CA 1
ATOM 3783 C C . ARG A 1 504 ? -8.658 -14.866 10.444 1.00 87.00 504 ARG A C 1
ATOM 3785 O O . ARG A 1 504 ? -8.473 -14.309 11.525 1.00 87.00 504 ARG A O 1
ATOM 3792 N N . GLU A 1 505 ? -8.754 -16.181 10.331 1.00 85.38 505 GLU A N 1
ATOM 3793 C CA . GLU A 1 505 ? -8.650 -17.085 11.481 1.00 85.38 505 GLU A CA 1
ATOM 3794 C C . GLU A 1 505 ? -7.265 -17.027 12.148 1.00 85.38 505 GLU A C 1
ATOM 3796 O O . GLU A 1 505 ? -7.147 -17.238 13.352 1.00 85.38 505 GLU A O 1
ATOM 3801 N N . ASP A 1 506 ? -6.224 -16.691 11.380 1.00 85.50 506 ASP A N 1
ATOM 3802 C CA . ASP A 1 506 ? -4.832 -16.590 11.827 1.00 85.50 506 ASP A CA 1
ATOM 3803 C C . ASP A 1 506 ? -4.455 -15.215 12.407 1.00 85.50 506 ASP A C 1
ATOM 3805 O O . ASP A 1 506 ? -3.291 -14.980 12.742 1.00 85.50 506 ASP A O 1
ATOM 3809 N N . GLU A 1 507 ? -5.413 -14.297 12.565 1.00 91.88 507 GLU A N 1
ATOM 3810 C CA . GLU A 1 507 ? -5.160 -12.976 13.139 1.00 91.88 507 GLU A CA 1
ATOM 3811 C C . GLU A 1 507 ? -6.147 -12.603 14.243 1.00 91.88 507 GLU A C 1
ATOM 3813 O O . GLU A 1 507 ? -7.269 -13.088 14.304 1.00 91.88 507 GLU A O 1
ATOM 3818 N N . VAL A 1 508 ? -5.732 -11.700 15.129 1.00 95.56 508 VAL A N 1
ATOM 3819 C CA . VAL A 1 508 ? -6.585 -11.136 16.183 1.00 95.56 508 VAL A CA 1
ATOM 3820 C C . VAL A 1 508 ? -6.455 -9.626 16.216 1.00 95.56 508 VAL A C 1
ATOM 3822 O O . VAL A 1 508 ? -5.454 -9.072 15.765 1.00 95.56 508 VAL A O 1
ATOM 3825 N N . LEU A 1 509 ? -7.444 -8.944 16.782 1.00 97.62 509 LEU A N 1
ATOM 3826 C CA . LEU A 1 509 ? -7.356 -7.517 17.051 1.00 97.62 509 LEU A CA 1
ATOM 3827 C C . LEU A 1 509 ? -6.334 -7.241 18.151 1.00 97.62 509 LEU A C 1
ATOM 3829 O O . LEU A 1 509 ? -6.187 -7.991 19.115 1.00 97.62 509 LEU A O 1
ATOM 3833 N N . THR A 1 510 ? -5.612 -6.139 18.015 1.00 95.88 510 THR A N 1
ATOM 3834 C CA . THR A 1 510 ? -4.607 -5.698 18.976 1.00 95.88 510 THR A CA 1
ATOM 3835 C C . THR A 1 510 ? -4.633 -4.180 19.072 1.00 95.88 510 THR A C 1
ATOM 3837 O O . THR A 1 510 ? -4.633 -3.480 18.057 1.00 95.88 510 THR A O 1
ATOM 3840 N N . ALA A 1 511 ? -4.624 -3.668 20.302 1.00 94.75 511 ALA A N 1
ATOM 3841 C CA . ALA A 1 511 ? -4.367 -2.257 20.546 1.00 94.75 511 ALA A CA 1
ATOM 3842 C C . ALA A 1 511 ? -2.881 -1.967 20.300 1.00 94.75 511 ALA A C 1
ATOM 3844 O O . ALA A 1 511 ? -1.998 -2.668 20.796 1.00 94.75 511 ALA A O 1
ATOM 3845 N N . HIS A 1 512 ? -2.602 -0.956 19.493 1.00 94.31 512 HIS A N 1
ATOM 3846 C CA . HIS A 1 512 ? -1.264 -0.427 19.308 1.00 94.31 512 HIS A CA 1
ATOM 3847 C C . HIS A 1 512 ? -0.852 0.435 20.513 1.00 94.31 512 HIS A C 1
ATOM 3849 O O . HIS A 1 512 ? -1.675 0.743 21.376 1.00 94.31 512 HIS A O 1
ATOM 3855 N N . ASP A 1 513 ? 0.425 0.813 20.565 1.00 89.88 513 ASP A N 1
ATOM 3856 C CA . ASP A 1 513 ? 0.969 1.680 21.607 1.00 89.88 513 ASP A CA 1
ATOM 3857 C C . ASP A 1 513 ? 0.169 2.990 21.727 1.00 89.88 513 ASP A C 1
ATOM 3859 O O . ASP A 1 513 ? 0.005 3.728 20.751 1.00 89.88 513 ASP A O 1
ATOM 3863 N N . ALA A 1 514 ? -0.304 3.282 22.941 1.00 84.75 514 ALA A N 1
ATOM 3864 C CA . ALA A 1 514 ? -1.012 4.514 23.271 1.00 84.75 514 ALA A CA 1
ATOM 3865 C C . ALA A 1 514 ? -0.159 5.771 23.020 1.00 84.75 514 ALA A C 1
ATOM 3867 O O . ALA A 1 514 ? -0.705 6.847 22.772 1.00 84.75 514 ALA A O 1
ATOM 3868 N N . ALA A 1 515 ? 1.169 5.636 23.030 1.00 85.69 515 ALA A N 1
ATOM 3869 C CA . ALA A 1 515 ? 2.104 6.716 22.754 1.00 85.69 515 ALA A CA 1
ATOM 3870 C C . ALA A 1 515 ? 2.260 7.044 21.258 1.00 85.69 515 ALA A C 1
ATOM 3872 O O . ALA A 1 515 ? 2.875 8.063 20.950 1.00 85.69 515 ALA A O 1
ATOM 3873 N N . LYS A 1 516 ? 1.681 6.261 20.326 1.00 86.56 516 LYS A N 1
ATOM 3874 C CA . LYS A 1 516 ? 1.856 6.449 18.867 1.00 86.56 516 LYS A CA 1
ATOM 3875 C C . LYS A 1 516 ? 1.626 7.885 18.394 1.00 86.56 516 LYS A C 1
ATOM 3877 O O . LYS A 1 516 ? 2.323 8.353 17.505 1.00 86.56 516 LYS A O 1
ATOM 3882 N N . TYR A 1 517 ? 0.662 8.576 18.992 1.00 83.88 517 TYR A N 1
ATOM 3883 C CA . TYR A 1 517 ? 0.286 9.943 18.626 1.00 83.88 517 TYR A CA 1
ATOM 3884 C C . TYR A 1 517 ? 0.898 11.001 19.557 1.00 83.88 517 TYR A C 1
ATOM 3886 O O . TYR A 1 517 ? 0.297 12.053 19.777 1.00 83.88 517 TYR A O 1
ATOM 3894 N N . GLY A 1 518 ? 2.047 10.702 20.173 1.00 75.12 518 GLY A N 1
ATOM 3895 C CA . GLY A 1 518 ? 2.733 11.595 21.114 1.00 75.12 518 GLY A CA 1
ATOM 3896 C C . GLY A 1 518 ? 1.945 11.851 22.403 1.00 75.12 518 GLY A C 1
ATOM 3897 O O . GLY A 1 518 ? 2.083 12.907 23.009 1.00 75.12 518 GLY A O 1
ATOM 3898 N N . GLY A 1 519 ? 1.057 10.925 22.787 1.00 65.25 519 GLY A N 1
ATOM 3899 C CA . GLY A 1 519 ? 0.141 11.091 23.924 1.00 65.25 519 GLY A CA 1
ATOM 3900 C C . GLY A 1 519 ? -1.020 12.064 23.675 1.00 65.25 519 GLY A C 1
ATOM 3901 O O . GLY A 1 519 ? -1.773 12.367 24.599 1.00 65.25 519 GLY A O 1
ATOM 3902 N N . VAL A 1 520 ? -1.197 12.554 22.442 1.00 68.31 520 VAL A N 1
ATOM 3903 C CA . VAL A 1 520 ? -2.194 13.579 22.118 1.00 68.31 520 VAL A CA 1
ATOM 3904 C C . VAL A 1 520 ? -3.449 12.973 21.496 1.00 68.31 520 VAL A C 1
ATOM 3906 O O . VAL A 1 520 ? -3.407 12.318 20.456 1.00 68.31 520 VAL A O 1
ATOM 3909 N N . GLY A 1 521 ? -4.599 13.321 22.079 1.00 63.28 521 GLY A N 1
ATOM 3910 C CA . GLY A 1 521 ? -5.879 13.383 21.371 1.00 63.28 521 GLY A CA 1
ATOM 3911 C C . GLY A 1 521 ? -6.383 12.061 20.798 1.00 63.28 521 GLY A C 1
ATOM 3912 O O . GLY A 1 521 ? -6.940 12.064 19.700 1.00 63.28 521 GLY A O 1
ATOM 3913 N N . ILE A 1 522 ? -6.189 10.957 21.522 1.00 79.38 522 ILE A N 1
ATOM 3914 C CA . ILE A 1 522 ? -6.909 9.704 21.300 1.00 79.38 522 ILE A CA 1
ATOM 3915 C C . ILE A 1 522 ? -7.387 9.138 22.641 1.00 79.38 522 ILE A C 1
ATOM 3917 O O . ILE A 1 522 ? -6.611 8.955 23.574 1.00 79.38 522 ILE A O 1
ATOM 3921 N N . SER A 1 523 ? -8.686 8.881 22.748 1.00 85.00 523 SER A N 1
ATOM 3922 C CA . SER A 1 523 ? -9.313 8.200 23.882 1.00 85.00 523 SER A CA 1
ATOM 3923 C C . SER A 1 523 ? -10.022 6.950 23.377 1.00 85.00 523 SER A C 1
ATOM 3925 O O . SER A 1 523 ? -10.302 6.835 22.184 1.00 85.00 523 SER A O 1
ATOM 3927 N N . ASN A 1 524 ? -10.286 5.987 24.267 1.00 92.75 524 ASN A N 1
ATOM 3928 C CA . ASN A 1 524 ? -11.084 4.798 23.943 1.00 92.75 524 ASN A CA 1
ATOM 3929 C C . ASN A 1 524 ? -10.599 4.057 22.681 1.00 92.75 524 ASN A C 1
ATOM 3931 O O . ASN A 1 524 ? -11.409 3.602 21.886 1.00 92.75 524 ASN A O 1
ATOM 3935 N N . LEU A 1 525 ? -9.281 3.991 22.446 1.00 93.44 525 LEU A N 1
ATOM 3936 C CA . LEU A 1 525 ? -8.658 3.429 21.233 1.00 93.44 525 LEU A CA 1
ATOM 3937 C C . LEU A 1 525 ? -9.051 4.099 19.896 1.00 93.44 525 LEU A C 1
ATOM 3939 O O . LEU A 1 525 ? -8.678 3.589 18.842 1.00 93.44 525 LEU A O 1
ATOM 3943 N N . GLY A 1 526 ? -9.754 5.233 19.917 1.00 91.75 526 GLY A N 1
ATOM 3944 C CA . GLY A 1 526 ? -10.306 5.902 18.734 1.00 91.75 526 GLY A CA 1
ATOM 3945 C C . GLY A 1 526 ? -11.813 5.702 18.541 1.00 91.75 526 GLY A C 1
ATOM 3946 O O . GLY A 1 526 ? -12.337 6.122 17.511 1.00 91.75 526 GLY A O 1
ATOM 3947 N N . PHE A 1 527 ? -12.506 5.072 19.498 1.00 94.44 527 PHE A N 1
ATOM 3948 C CA . PHE A 1 527 ? -13.964 4.955 19.489 1.00 94.44 527 PHE A CA 1
ATOM 3949 C C . PHE A 1 527 ? -14.649 6.204 20.050 1.00 94.44 527 PHE A C 1
ATOM 3951 O O . PHE A 1 527 ? -14.293 6.703 21.119 1.00 94.44 527 PHE A O 1
ATOM 3958 N N . GLU A 1 528 ? -15.699 6.647 19.365 1.00 92.75 528 GLU A N 1
ATOM 3959 C CA . GLU A 1 528 ? -16.630 7.674 19.835 1.00 92.75 528 GLU A CA 1
ATOM 3960 C C . GLU A 1 528 ? -18.070 7.167 19.695 1.00 92.75 528 GLU A C 1
ATOM 3962 O O . GLU A 1 528 ? -18.369 6.325 18.845 1.00 92.75 528 GLU A O 1
ATOM 3967 N N . MET A 1 529 ? -18.963 7.662 20.550 1.00 94.19 529 MET A N 1
ATOM 3968 C CA . MET A 1 529 ? -20.354 7.220 20.630 1.00 94.19 529 MET A CA 1
ATOM 3969 C C . MET A 1 529 ? -21.283 8.428 20.741 1.00 94.19 529 MET A C 1
ATOM 3971 O O . MET A 1 529 ? -20.952 9.410 21.405 1.00 94.19 529 MET A O 1
ATOM 3975 N N . GLU A 1 530 ? -22.435 8.361 20.079 1.00 94.69 530 GLU A N 1
ATOM 3976 C CA . GLU A 1 530 ? -23.486 9.382 20.135 1.00 94.69 530 GLU A CA 1
ATOM 3977 C C . GLU A 1 530 ? -24.672 8.881 20.948 1.00 94.69 530 GLU A C 1
ATOM 3979 O O . GLU A 1 530 ? -24.984 7.694 20.922 1.00 94.69 530 GLU A O 1
ATOM 3984 N N . GLY A 1 531 ? -25.303 9.779 21.710 1.00 95.56 531 GLY A N 1
ATOM 3985 C CA . GLY A 1 531 ? -26.407 9.449 22.623 1.00 95.56 531 GLY A CA 1
ATOM 3986 C C . GLY A 1 531 ? -25.989 8.759 23.934 1.00 95.56 531 GLY A C 1
ATOM 3987 O O . GLY A 1 531 ? -26.788 8.664 24.868 1.00 95.56 531 GLY A O 1
ATOM 3988 N N . ALA A 1 532 ? -24.729 8.332 24.050 1.00 97.12 532 ALA A N 1
ATOM 3989 C CA . ALA A 1 532 ? -24.181 7.680 25.235 1.00 97.12 532 ALA A CA 1
ATOM 3990 C C . ALA A 1 532 ? -22.700 8.031 25.459 1.00 97.12 532 ALA A C 1
ATOM 3992 O O . ALA A 1 532 ? -21.994 8.447 24.542 1.00 97.12 532 ALA A O 1
ATOM 3993 N N . THR A 1 533 ? -22.228 7.831 26.689 1.00 97.31 533 THR A N 1
ATOM 3994 C CA . THR A 1 533 ? -20.827 8.016 27.087 1.00 97.31 533 THR A CA 1
ATOM 3995 C C . THR A 1 533 ? -20.133 6.665 27.189 1.00 97.31 533 THR A C 1
ATOM 3997 O O . THR A 1 533 ? -20.630 5.770 27.870 1.00 97.31 533 THR A O 1
ATOM 4000 N N . ILE A 1 534 ? -18.964 6.518 26.562 1.00 97.88 534 ILE A N 1
ATOM 4001 C CA . ILE A 1 534 ? -18.134 5.311 26.690 1.00 97.88 534 ILE A CA 1
ATOM 4002 C C . ILE A 1 534 ? -17.541 5.243 28.104 1.00 97.88 534 ILE A C 1
ATOM 4004 O O . ILE A 1 534 ? -16.900 6.189 28.557 1.00 97.88 534 ILE A O 1
ATOM 4008 N N . THR A 1 535 ? -17.728 4.112 28.783 1.00 98.12 535 THR A N 1
ATOM 4009 C CA . THR A 1 535 ? -17.197 3.836 30.130 1.00 98.12 535 THR A CA 1
ATOM 4010 C C . THR A 1 535 ? -15.983 2.908 30.118 1.00 98.12 535 THR A C 1
ATOM 4012 O O . THR A 1 535 ? -15.237 2.862 31.093 1.00 98.12 535 THR A O 1
ATOM 4015 N N . GLY A 1 536 ? -15.745 2.189 29.017 1.00 97.19 536 GLY A N 1
ATOM 4016 C CA . GLY A 1 536 ? -14.549 1.370 28.835 1.00 97.19 536 GLY A CA 1
ATOM 4017 C C . GLY A 1 536 ? -14.527 0.653 27.490 1.00 97.19 536 GLY A C 1
ATOM 4018 O O . GLY A 1 536 ? -15.573 0.393 26.899 1.00 97.19 536 GLY A O 1
ATOM 4019 N N . VAL A 1 537 ? -13.328 0.311 27.015 1.00 97.88 537 VAL A N 1
ATOM 4020 C CA . VAL A 1 537 ? -13.118 -0.456 25.780 1.00 97.88 537 VAL A CA 1
ATOM 4021 C C . VAL A 1 537 ? -12.182 -1.622 26.071 1.00 97.88 537 VAL A C 1
ATOM 4023 O O . VAL A 1 537 ? -11.126 -1.436 26.671 1.00 97.88 537 VAL A O 1
ATOM 4026 N N . SER A 1 538 ? -12.553 -2.821 25.628 1.00 96.81 538 SER A N 1
ATOM 4027 C CA . SER A 1 538 ? -11.703 -4.013 25.706 1.00 96.81 538 SER A CA 1
ATOM 4028 C C . SER A 1 538 ? -11.625 -4.727 24.360 1.00 96.81 538 SER A C 1
ATOM 4030 O O . SER A 1 538 ? -12.584 -4.728 23.585 1.00 96.81 538 SER A O 1
ATOM 4032 N N . VAL A 1 539 ? -10.462 -5.322 24.090 1.00 96.69 539 VAL A N 1
ATOM 4033 C CA . VAL A 1 539 ? -10.144 -6.041 22.851 1.00 96.69 539 VAL A CA 1
ATOM 4034 C C . VAL A 1 539 ? -9.962 -7.518 23.183 1.00 96.69 539 VAL A C 1
ATOM 4036 O O . VAL A 1 539 ? -9.153 -7.849 24.047 1.00 96.69 539 VAL A O 1
ATOM 4039 N N . ALA A 1 540 ? -10.702 -8.403 22.516 1.00 91.88 540 ALA A N 1
ATOM 4040 C CA . ALA A 1 540 ? -10.582 -9.846 22.705 1.00 91.88 540 ALA A CA 1
ATOM 4041 C C . ALA A 1 540 ? -10.825 -10.597 21.388 1.00 91.88 540 ALA A C 1
ATOM 4043 O O . ALA A 1 540 ? -11.943 -10.615 20.867 1.00 91.88 540 ALA A O 1
ATOM 4044 N N . GLY A 1 541 ? -9.783 -11.243 20.853 1.00 94.88 541 GLY A N 1
ATOM 4045 C CA . GLY A 1 541 ? -9.867 -11.979 19.589 1.00 94.88 541 GLY A CA 1
ATOM 4046 C C . GLY A 1 541 ? -10.338 -11.075 18.448 1.00 94.88 541 GLY A C 1
ATOM 4047 O O . GLY A 1 541 ? -9.702 -10.068 18.151 1.00 94.88 541 GLY A O 1
ATOM 4048 N N . HIS A 1 542 ? -11.468 -11.414 17.827 1.00 97.31 542 HIS A N 1
ATOM 4049 C CA . HIS A 1 542 ? -12.100 -10.625 16.755 1.00 97.31 542 HIS A CA 1
ATOM 4050 C C . HIS A 1 542 ? -13.154 -9.631 17.257 1.00 97.31 542 HIS A C 1
ATOM 4052 O O . HIS A 1 542 ? -13.911 -9.079 16.463 1.00 97.31 542 HIS A O 1
ATOM 4058 N N . THR A 1 543 ? -13.269 -9.431 18.570 1.00 97.69 543 THR A N 1
ATOM 4059 C CA . THR A 1 543 ? -14.368 -8.661 19.162 1.00 97.69 543 THR A CA 1
ATOM 4060 C C . THR A 1 543 ? -13.852 -7.484 19.978 1.00 97.69 543 THR A C 1
ATOM 4062 O O . THR A 1 543 ? -12.944 -7.624 20.801 1.00 97.69 543 THR A O 1
ATOM 4065 N N . ILE A 1 544 ? -14.482 -6.327 19.787 1.00 98.44 544 ILE A N 1
ATOM 4066 C CA . ILE A 1 544 ? -14.363 -5.172 20.679 1.00 98.44 544 ILE A CA 1
ATOM 4067 C C . ILE A 1 544 ? -15.607 -5.115 21.553 1.00 98.44 544 ILE A C 1
ATOM 4069 O O . ILE A 1 544 ? -16.722 -5.239 21.049 1.00 98.44 544 ILE A O 1
ATOM 4073 N N . ARG A 1 545 ? -15.426 -4.902 22.855 1.00 98.38 545 ARG A N 1
ATOM 4074 C CA . ARG A 1 545 ? -16.529 -4.620 23.779 1.00 98.38 545 ARG A CA 1
ATOM 4075 C C . ARG A 1 545 ? -16.391 -3.209 24.315 1.00 98.38 545 ARG A C 1
ATOM 4077 O O . ARG A 1 545 ? -15.360 -2.874 24.899 1.00 98.38 545 ARG A O 1
ATOM 4084 N N . ILE A 1 546 ? -17.438 -2.418 24.123 1.00 98.62 546 ILE A N 1
ATOM 4085 C CA . ILE A 1 546 ? -17.535 -1.027 24.546 1.00 98.62 546 ILE A CA 1
ATOM 4086 C C . ILE A 1 546 ? -18.615 -0.952 25.622 1.00 98.62 546 ILE A C 1
ATOM 4088 O O . ILE A 1 546 ? -19.795 -1.156 25.339 1.00 98.62 546 ILE A O 1
ATOM 4092 N N . GLY A 1 547 ? -18.208 -0.690 26.861 1.00 98.56 547 GLY A N 1
ATOM 4093 C CA . GLY A 1 547 ? -19.135 -0.322 27.925 1.00 98.56 547 GLY A CA 1
ATOM 4094 C C . GLY A 1 547 ? -19.623 1.106 27.709 1.00 98.56 547 GLY A C 1
ATOM 4095 O O . GLY A 1 547 ? -18.831 1.969 27.319 1.00 98.56 547 GLY A O 1
ATOM 4096 N N . PHE A 1 548 ? -20.904 1.368 27.957 1.00 98.50 548 PHE A N 1
ATOM 4097 C CA . PHE A 1 548 ? -21.476 2.705 27.807 1.00 98.50 548 PHE A CA 1
ATOM 4098 C C . PHE A 1 548 ? -22.519 3.042 28.880 1.00 98.50 548 PHE A C 1
ATOM 4100 O O . PHE A 1 548 ? -23.044 2.166 29.564 1.00 98.50 548 PHE A O 1
ATOM 4107 N N . SER A 1 549 ? -22.830 4.329 29.030 1.00 98.25 549 SER A N 1
ATOM 4108 C CA . SER A 1 549 ? -23.959 4.834 29.816 1.00 98.25 549 SER A CA 1
ATOM 4109 C C . SER A 1 549 ? -24.808 5.797 28.980 1.00 98.25 549 SER A C 1
ATOM 4111 O O . SER A 1 549 ? -24.273 6.666 28.294 1.00 98.25 549 SER A O 1
ATOM 4113 N N . GLY A 1 550 ? -26.135 5.644 29.022 1.00 96.50 550 GLY A N 1
ATOM 4114 C CA . GLY A 1 550 ? -27.072 6.369 28.151 1.00 96.50 550 GLY A CA 1
ATOM 4115 C C . GLY A 1 550 ? -27.667 5.480 27.054 1.00 96.50 550 GLY A C 1
ATOM 4116 O O . GLY A 1 550 ? -27.598 4.257 27.150 1.00 96.50 550 GLY A O 1
ATOM 4117 N N . THR A 1 551 ? -28.274 6.091 26.031 1.00 96.94 551 THR A N 1
ATOM 4118 C CA . THR A 1 551 ? -28.899 5.377 24.899 1.00 96.94 551 THR A CA 1
ATOM 4119 C C . THR A 1 551 ? -28.090 5.642 23.633 1.00 96.94 551 THR A C 1
ATOM 4121 O O . THR A 1 551 ? -28.214 6.726 23.062 1.00 96.94 551 THR A O 1
ATOM 4124 N N . PRO A 1 552 ? -27.231 4.704 23.204 1.00 97.31 552 PRO A N 1
ATOM 4125 C CA . PRO A 1 552 ? -26.373 4.931 22.057 1.00 97.31 552 PRO A CA 1
ATOM 4126 C C . PRO A 1 552 ? -27.193 4.913 20.764 1.00 97.31 552 PRO A C 1
ATOM 4128 O O . PRO A 1 552 ? -28.012 4.022 20.567 1.00 97.31 552 PRO A O 1
ATOM 4131 N N . THR A 1 553 ? -26.960 5.879 19.879 1.00 97.00 553 THR A N 1
ATOM 4132 C CA . THR A 1 553 ? -27.599 5.954 18.550 1.00 97.00 553 THR A CA 1
ATOM 4133 C C . THR A 1 553 ? -26.614 5.706 17.412 1.00 97.00 553 THR A C 1
ATOM 4135 O O . THR A 1 553 ? -27.004 5.335 16.307 1.00 97.00 553 THR A O 1
ATOM 4138 N N . GLN A 1 554 ? -25.322 5.908 17.670 1.00 95.94 554 GLN A N 1
ATOM 4139 C CA . GLN A 1 554 ? -24.257 5.702 16.698 1.00 95.94 554 GLN A CA 1
ATOM 4140 C C . GLN A 1 554 ? -22.943 5.401 17.419 1.00 95.94 554 GLN A C 1
ATOM 4142 O O . GLN A 1 554 ? -22.653 5.971 18.474 1.00 95.94 554 GLN A O 1
ATOM 4147 N N . VAL A 1 555 ? -22.124 4.537 16.826 1.00 95.69 555 VAL A N 1
ATOM 4148 C CA . VAL A 1 555 ? -20.713 4.356 17.182 1.00 95.69 555 VAL A CA 1
ATOM 4149 C C . VAL A 1 555 ? -19.852 4.641 15.960 1.00 95.69 555 VAL A C 1
ATOM 4151 O O . VAL A 1 555 ? -20.225 4.330 14.828 1.00 95.69 555 VAL A O 1
ATOM 4154 N N . ARG A 1 556 ? -18.675 5.214 16.184 1.00 93.38 556 ARG A N 1
ATOM 4155 C CA . ARG A 1 556 ? -17.676 5.416 15.139 1.00 93.38 556 ARG A CA 1
ATOM 4156 C C . ARG A 1 556 ? -16.283 5.070 15.624 1.00 93.38 556 ARG A C 1
ATOM 4158 O O . ARG A 1 556 ? -15.980 5.208 16.810 1.00 93.38 556 ARG A O 1
ATOM 4165 N N . TYR A 1 557 ? -15.439 4.648 14.695 1.00 94.56 557 TYR A N 1
ATOM 4166 C CA . TYR A 1 557 ? -14.036 4.347 14.940 1.00 94.56 557 TYR A CA 1
ATOM 4167 C C . TYR A 1 557 ? -13.165 5.138 13.969 1.00 94.56 557 TYR A C 1
ATOM 4169 O O . TYR A 1 557 ? -13.433 5.128 12.768 1.00 94.56 557 TYR A O 1
ATOM 4177 N N . ALA A 1 558 ? -12.144 5.822 14.498 1.00 90.06 558 ALA A N 1
ATOM 4178 C CA . ALA A 1 558 ? -11.198 6.636 13.728 1.00 90.06 558 ALA A CA 1
ATOM 4179 C C . ALA A 1 558 ? -11.872 7.631 12.759 1.00 90.06 558 ALA A C 1
ATOM 4181 O O . ALA A 1 558 ? -11.368 7.898 11.679 1.00 90.06 558 ALA A O 1
ATOM 4182 N N . HIS A 1 559 ? -13.030 8.169 13.145 1.00 86.12 559 HIS A N 1
ATOM 4183 C CA . HIS A 1 559 ? -13.845 9.072 12.327 1.00 86.12 559 HIS A CA 1
ATOM 4184 C C . HIS A 1 559 ? -14.188 10.355 13.111 1.00 86.12 559 HIS A C 1
ATOM 4186 O O . HIS A 1 559 ? -15.330 10.822 13.132 1.00 86.12 559 HIS A O 1
ATOM 4192 N N . GLN A 1 560 ? -13.212 10.862 13.870 1.00 76.06 560 GLN A N 1
ATOM 4193 C CA . GLN A 1 560 ? -13.366 11.991 14.787 1.00 76.06 560 GLN A CA 1
ATOM 4194 C C . GLN A 1 560 ? -13.921 13.228 14.070 1.00 76.06 560 GLN A C 1
ATOM 4196 O O . GLN A 1 560 ? -13.370 13.679 13.079 1.00 76.06 560 GLN A O 1
ATOM 4201 N N . ARG A 1 561 ? -14.967 13.850 14.630 1.00 63.44 561 ARG A N 1
ATOM 4202 C CA . ARG A 1 561 ? -15.638 15.036 14.049 1.00 63.44 561 ARG A CA 1
ATOM 4203 C C . ARG A 1 561 ? -14.804 16.330 14.026 1.00 63.44 561 ARG A C 1
ATOM 4205 O O . ARG A 1 561 ? -15.293 17.343 13.539 1.00 63.44 561 ARG A O 1
ATOM 4212 N N . ARG A 1 562 ? -13.617 16.360 14.640 1.00 55.88 562 ARG A N 1
ATOM 4213 C CA . ARG A 1 562 ? -12.813 17.586 14.797 1.00 55.88 562 ARG A CA 1
ATOM 4214 C C . ARG A 1 562 ? -11.653 17.610 13.809 1.00 55.88 562 ARG A C 1
ATOM 4216 O O . ARG A 1 562 ? -10.955 16.612 13.691 1.00 55.88 562 ARG A O 1
ATOM 4223 N N . ASN A 1 563 ? -11.357 18.788 13.259 1.00 53.47 563 ASN A N 1
ATOM 4224 C CA . ASN A 1 563 ? -10.047 19.094 12.688 1.00 53.47 563 ASN A CA 1
ATOM 4225 C C . ASN A 1 563 ? -9.020 19.168 13.820 1.00 53.47 563 ASN A C 1
ATOM 4227 O O . ASN A 1 563 ? -9.022 20.101 14.618 1.00 53.47 563 ASN A O 1
ATOM 4231 N N . ALA A 1 564 ? -8.152 18.170 13.922 1.00 46.97 564 ALA A N 1
ATOM 4232 C CA . ALA A 1 564 ? -6.958 18.219 14.759 1.00 46.97 564 ALA A CA 1
ATOM 4233 C C . ALA A 1 564 ? -5.755 18.714 13.944 1.00 46.97 564 ALA A C 1
ATOM 4235 O O . ALA A 1 564 ? -4.680 18.133 14.004 1.00 46.97 564 ALA A O 1
ATOM 4236 N N . THR A 1 565 ? -5.924 19.790 13.180 1.00 49.41 565 THR A N 1
ATOM 4237 C CA . THR A 1 565 ? -4.791 20.628 12.782 1.00 49.41 565 THR A CA 1
ATOM 4238 C C . THR A 1 565 ? -4.535 21.589 13.938 1.00 49.41 565 THR A C 1
ATOM 4240 O O . THR A 1 565 ? -5.331 22.497 14.181 1.00 49.41 565 THR A O 1
ATOM 4243 N N . GLY A 1 566 ? -3.481 21.363 14.719 1.00 42.34 566 GLY A N 1
ATOM 4244 C CA . GLY A 1 566 ? -3.199 22.224 15.866 1.00 42.34 566 GLY A CA 1
ATOM 4245 C C . GLY A 1 566 ? -1.915 21.880 16.603 1.00 42.34 566 GLY A C 1
ATOM 4246 O O . GLY A 1 566 ? -1.966 21.211 17.627 1.00 42.34 566 GLY A O 1
ATOM 4247 N N . ALA A 1 567 ? -0.798 22.378 16.064 1.00 45.53 567 ALA A N 1
ATOM 4248 C CA . ALA A 1 567 ? 0.516 22.574 16.685 1.00 45.53 567 ALA A CA 1
ATOM 4249 C C . ALA A 1 567 ? 1.121 21.379 17.455 1.00 45.53 567 ALA A C 1
ATOM 4251 O O . ALA A 1 567 ? 0.883 21.187 18.646 1.00 45.53 567 ALA A O 1
ATOM 4252 N N . GLY A 1 568 ? 2.011 20.640 16.781 1.00 59.16 568 GLY A N 1
ATOM 4253 C CA . GLY A 1 568 ? 2.964 19.720 17.420 1.00 59.16 568 GLY A CA 1
ATOM 4254 C C . GLY A 1 568 ? 2.668 18.227 17.266 1.00 59.16 568 GLY A C 1
ATOM 4255 O O . GLY A 1 568 ? 3.403 17.414 17.819 1.00 59.16 568 GLY A O 1
ATOM 4256 N N . ASN A 1 569 ? 1.630 17.849 16.514 1.00 70.44 569 ASN A N 1
ATOM 4257 C CA . ASN A 1 569 ? 1.310 16.453 16.224 1.00 70.44 569 ASN A CA 1
ATOM 4258 C C . ASN A 1 569 ? 1.241 16.224 14.708 1.00 70.44 569 ASN A C 1
ATOM 4260 O O . ASN A 1 569 ? 0.369 16.772 14.042 1.00 70.44 569 ASN A O 1
ATOM 4264 N N . LYS A 1 570 ? 2.143 15.389 14.185 1.00 81.62 570 LYS A N 1
ATOM 4265 C CA . LYS A 1 570 ? 2.280 15.059 12.760 1.00 81.62 570 LYS A CA 1
ATOM 4266 C C . LYS A 1 570 ? 1.241 14.049 12.259 1.00 81.62 570 LYS A C 1
ATOM 4268 O O . LYS A 1 570 ? 1.512 13.313 11.325 1.00 81.62 570 LYS A O 1
ATOM 4273 N N . PHE A 1 571 ? 0.074 13.936 12.879 1.00 83.00 571 PHE A N 1
ATOM 4274 C CA . PHE A 1 571 ? -0.932 12.944 12.495 1.00 83.00 571 PHE A CA 1
ATOM 4275 C C . PHE A 1 571 ? -2.286 13.594 12.276 1.00 83.00 571 PHE A C 1
ATOM 4277 O O . PHE A 1 571 ? -2.674 14.512 13.000 1.00 83.00 571 PHE A O 1
ATOM 4284 N N . THR A 1 572 ? -3.033 13.044 11.323 1.00 79.19 572 THR A N 1
ATOM 4285 C CA . THR A 1 572 ? -4.398 13.465 11.027 1.00 79.19 572 THR A CA 1
ATOM 4286 C C . THR A 1 572 ? -5.339 13.257 12.216 1.00 79.19 572 THR A C 1
ATOM 4288 O O . THR A 1 572 ? -5.069 12.504 13.159 1.00 79.19 572 THR A O 1
ATOM 4291 N N . ALA A 1 573 ? -6.477 13.946 12.168 1.00 73.94 573 ALA A N 1
ATOM 4292 C CA . ALA A 1 573 ? -7.465 13.935 13.239 1.00 73.94 573 ALA A CA 1
ATOM 4293 C C . ALA A 1 573 ? -8.285 12.649 13.300 1.00 73.94 573 ALA A C 1
ATOM 4295 O O . ALA A 1 573 ? -8.574 12.158 14.392 1.00 73.94 573 ALA A O 1
ATOM 4296 N N . HIS A 1 574 ? -8.640 12.107 12.132 1.00 81.94 574 HIS A N 1
ATOM 4297 C CA . HIS A 1 574 ? -9.214 10.775 12.027 1.00 81.94 574 HIS A CA 1
ATOM 4298 C C . HIS A 1 574 ? -8.101 9.801 12.367 1.00 81.94 574 HIS A C 1
ATOM 4300 O O . HIS A 1 574 ? -7.139 9.731 11.610 1.00 81.94 574 HIS A O 1
ATOM 4306 N N . ARG A 1 575 ? -8.167 9.132 13.522 1.00 85.25 575 ARG A N 1
ATOM 4307 C CA . ARG A 1 575 ? -7.127 8.196 13.975 1.00 85.25 575 ARG A CA 1
ATOM 4308 C C . ARG A 1 575 ? -7.624 7.180 14.988 1.00 85.25 575 ARG A C 1
ATOM 4310 O O . ARG A 1 575 ? -8.540 7.438 15.766 1.00 85.25 575 ARG A O 1
ATOM 4317 N N . GLY A 1 576 ? -6.982 6.019 15.007 1.00 91.69 576 GLY A N 1
ATOM 4318 C CA . GLY A 1 576 ? -7.334 4.911 15.884 1.00 91.69 576 GLY A CA 1
ATOM 4319 C C . GLY A 1 576 ? -6.120 4.069 16.269 1.00 91.69 576 GLY A C 1
ATOM 4320 O O . GLY A 1 576 ? -5.101 4.072 15.587 1.00 91.69 576 GLY A O 1
ATOM 4321 N N . LEU A 1 577 ? -6.213 3.336 17.377 1.00 94.88 577 LEU A N 1
ATOM 4322 C CA . LEU A 1 577 ? -5.138 2.456 17.860 1.00 94.88 577 LEU A CA 1
ATOM 4323 C C . LEU A 1 577 ? -5.371 0.983 17.517 1.00 94.88 577 LEU A C 1
ATOM 4325 O O . LEU A 1 577 ? -4.570 0.135 17.897 1.00 94.88 577 LEU A O 1
ATOM 4329 N N . LEU A 1 578 ? -6.449 0.648 16.813 1.00 96.81 578 LEU A N 1
ATOM 4330 C CA . LEU A 1 578 ? -6.780 -0.728 16.486 1.00 96.81 578 LEU A CA 1
ATOM 4331 C C . LEU A 1 578 ? -6.084 -1.189 15.201 1.00 96.81 578 LEU A C 1
ATOM 4333 O O . LEU A 1 578 ? -6.227 -0.599 14.128 1.00 96.81 578 LEU A O 1
ATOM 4337 N N . ARG A 1 579 ? -5.371 -2.303 15.318 1.00 97.06 579 ARG A N 1
ATOM 4338 C CA . ARG A 1 579 ? -4.760 -3.063 14.222 1.00 97.06 579 ARG A CA 1
ATOM 4339 C C . ARG A 1 579 ? -4.985 -4.552 14.452 1.00 97.06 579 ARG A C 1
ATOM 4341 O O . ARG A 1 579 ? -5.489 -4.937 15.506 1.00 97.06 579 ARG A O 1
ATOM 4348 N N . THR A 1 580 ? -4.564 -5.395 13.520 1.00 97.12 580 THR A N 1
ATOM 4349 C CA . THR A 1 580 ? -4.490 -6.840 13.758 1.00 97.12 580 THR A CA 1
ATOM 4350 C C . THR A 1 580 ? -3.099 -7.254 14.251 1.00 97.12 580 THR A C 1
ATOM 4352 O O . THR A 1 580 ? -2.156 -6.449 14.308 1.00 97.12 580 THR A O 1
ATOM 4355 N N . SER A 1 581 ? -2.962 -8.511 14.668 1.00 95.56 581 SER A N 1
ATOM 4356 C CA . SER A 1 581 ? -1.686 -9.141 15.008 1.00 95.56 581 SER A CA 1
ATOM 4357 C C . SER A 1 581 ? -0.770 -9.298 13.790 1.00 95.56 581 SER A C 1
ATOM 4359 O O . SER A 1 581 ? 0.449 -9.390 13.967 1.00 95.56 581 SER A O 1
ATOM 4361 N N . LEU A 1 582 ? -1.315 -9.257 12.565 1.00 94.69 582 LEU A N 1
ATOM 4362 C CA . LEU A 1 582 ? -0.518 -9.307 11.346 1.00 94.69 582 LEU A CA 1
ATOM 4363 C C . LEU A 1 582 ? 0.362 -8.066 11.236 1.00 94.69 582 LEU A C 1
ATOM 4365 O O . LEU A 1 582 ? -0.085 -6.915 11.204 1.00 94.69 582 LEU A O 1
ATOM 4369 N N . SER A 1 583 ? 1.657 -8.330 11.171 1.00 95.19 583 SER A N 1
ATOM 4370 C CA . SER A 1 583 ? 2.678 -7.316 10.994 1.00 95.19 583 SER A CA 1
ATOM 4371 C C . SER A 1 583 ? 3.927 -7.937 10.405 1.00 95.19 583 SER A C 1
ATOM 4373 O O . SER A 1 583 ? 4.183 -9.130 10.575 1.00 95.19 583 SER A O 1
ATOM 4375 N N . ARG A 1 584 ? 4.727 -7.110 9.746 1.00 94.06 584 ARG A N 1
ATOM 4376 C CA . ARG A 1 584 ? 6.006 -7.522 9.176 1.00 94.06 584 ARG A CA 1
ATOM 4377 C C . ARG A 1 584 ? 6.990 -6.367 9.197 1.00 94.06 584 ARG A C 1
ATOM 4379 O O . ARG A 1 584 ? 6.594 -5.209 9.303 1.00 94.06 584 ARG A O 1
ATOM 4386 N N . THR A 1 585 ? 8.266 -6.705 9.119 1.00 96.25 585 THR A N 1
ATOM 4387 C CA . THR A 1 585 ? 9.316 -5.727 8.842 1.00 96.25 585 THR A CA 1
ATOM 4388 C C . THR A 1 585 ? 9.127 -5.187 7.424 1.00 96.25 585 THR A C 1
ATOM 4390 O O . THR A 1 585 ? 8.793 -5.967 6.527 1.00 96.25 585 THR A O 1
ATOM 4393 N N . ALA A 1 586 ? 9.277 -3.874 7.243 1.00 94.56 586 ALA A N 1
ATOM 4394 C CA . ALA A 1 586 ? 9.241 -3.264 5.917 1.00 94.56 586 ALA A CA 1
ATOM 4395 C C . ALA A 1 586 ? 10.513 -3.628 5.131 1.00 94.56 586 ALA A C 1
ATOM 4397 O O . ALA A 1 586 ? 11.597 -3.743 5.700 1.00 94.56 586 ALA A O 1
ATOM 4398 N N . GLU A 1 587 ? 10.386 -3.832 3.826 1.00 92.88 587 GLU A N 1
ATOM 4399 C CA . GLU A 1 587 ? 11.478 -4.250 2.945 1.00 92.88 587 GLU A CA 1
ATOM 4400 C C . GLU A 1 587 ? 12.468 -3.110 2.690 1.00 92.88 587 GLU A C 1
ATOM 4402 O O . GLU A 1 587 ? 13.679 -3.323 2.743 1.00 92.88 587 GLU A O 1
ATOM 4407 N N . MET A 1 588 ? 11.968 -1.902 2.413 1.00 92.94 588 MET A N 1
ATOM 4408 C CA . MET A 1 588 ? 12.791 -0.717 2.155 1.00 92.94 588 MET A CA 1
ATOM 4409 C C . MET A 1 588 ? 13.239 -0.018 3.441 1.00 92.94 588 MET A C 1
ATOM 4411 O O . MET A 1 588 ? 14.236 0.702 3.407 1.00 92.94 588 MET A O 1
ATOM 4415 N N . LEU A 1 589 ? 12.532 -0.233 4.558 1.00 93.50 589 LEU A N 1
ATOM 4416 C CA . LEU A 1 589 ? 12.839 0.338 5.879 1.00 93.50 589 LEU A CA 1
ATOM 4417 C C . LEU A 1 589 ? 12.907 -0.763 6.952 1.00 93.50 589 LEU A C 1
ATOM 4419 O O . LEU A 1 589 ? 11.962 -0.928 7.724 1.00 93.50 589 LEU A O 1
ATOM 4423 N N . PRO A 1 590 ? 13.999 -1.550 7.011 1.00 89.06 590 PRO A N 1
ATOM 4424 C CA . PRO A 1 590 ? 14.079 -2.746 7.858 1.00 89.06 590 PRO A CA 1
ATOM 4425 C C . PRO A 1 590 ? 14.002 -2.496 9.373 1.00 89.06 590 PRO A C 1
ATOM 4427 O O . PRO A 1 590 ? 13.794 -3.430 10.148 1.00 89.06 590 PRO A O 1
ATOM 4430 N N . ASP A 1 591 ? 14.189 -1.254 9.811 1.00 91.00 591 ASP A N 1
ATOM 4431 C CA . ASP A 1 591 ? 14.014 -0.799 11.191 1.00 91.00 591 ASP A CA 1
ATOM 4432 C C . ASP A 1 591 ? 12.542 -0.516 11.545 1.00 91.00 591 ASP A C 1
ATOM 4434 O O . ASP A 1 591 ? 12.187 -0.428 12.721 1.00 91.00 591 ASP A O 1
ATOM 4438 N N . GLN A 1 592 ? 11.673 -0.416 10.540 1.00 94.06 592 GLN A N 1
ATOM 4439 C CA . GLN A 1 592 ? 10.257 -0.115 10.689 1.00 94.06 592 GLN A CA 1
ATOM 4440 C C . GLN A 1 592 ? 9.388 -1.366 10.521 1.00 94.06 592 GLN A C 1
ATOM 4442 O O . GLN A 1 592 ? 9.708 -2.321 9.804 1.00 94.06 592 GLN A O 1
ATOM 4447 N N . ARG A 1 593 ? 8.224 -1.353 11.180 1.00 95.31 593 ARG A N 1
ATOM 4448 C CA . ARG A 1 593 ? 7.196 -2.389 11.029 1.00 95.31 593 ARG A CA 1
ATOM 4449 C C . ARG A 1 593 ? 5.969 -1.822 10.342 1.00 95.31 593 ARG A C 1
ATOM 4451 O O . ARG A 1 593 ? 5.453 -0.778 10.732 1.00 95.31 593 ARG A O 1
ATOM 4458 N N . ILE A 1 594 ? 5.446 -2.573 9.384 1.00 97.38 594 ILE A N 1
ATOM 4459 C CA . ILE A 1 594 ? 4.121 -2.332 8.824 1.00 97.38 594 ILE A CA 1
ATOM 4460 C C . ILE A 1 594 ? 3.097 -3.252 9.482 1.00 97.38 594 ILE A C 1
ATOM 4462 O O . ILE A 1 594 ? 3.391 -4.383 9.886 1.00 97.38 594 ILE A O 1
ATOM 4466 N N . HIS A 1 595 ? 1.877 -2.744 9.603 1.00 97.50 595 HIS A N 1
ATOM 4467 C CA . HIS A 1 595 ? 0.768 -3.403 10.279 1.00 97.50 595 HIS A CA 1
ATOM 4468 C C . HIS A 1 595 ? -0.485 -3.324 9.416 1.00 97.50 595 HIS A C 1
ATOM 4470 O O . HIS A 1 595 ? -0.672 -2.361 8.671 1.00 97.50 595 HIS A O 1
ATOM 4476 N N . ARG A 1 596 ? -1.377 -4.299 9.582 1.00 97.12 596 ARG A N 1
ATOM 4477 C CA . ARG A 1 596 ? -2.727 -4.233 9.025 1.00 97.12 596 ARG A CA 1
ATOM 4478 C C . ARG A 1 596 ? -3.648 -3.521 10.016 1.00 97.12 596 ARG A C 1
ATOM 4480 O O . ARG A 1 596 ? -4.006 -4.069 11.058 1.00 97.12 596 ARG A O 1
ATOM 4487 N N . TRP A 1 597 ? -3.961 -2.264 9.728 1.00 97.69 597 TRP A N 1
ATOM 4488 C CA . TRP A 1 597 ? -4.758 -1.394 10.598 1.00 97.69 597 TRP A CA 1
ATOM 4489 C C . TRP A 1 597 ? -6.260 -1.548 10.343 1.00 97.69 597 TRP A C 1
ATOM 4491 O O . TRP A 1 597 ? -6.671 -1.810 9.213 1.00 97.69 597 TRP A O 1
ATOM 4501 N N . SER A 1 598 ? -7.080 -1.380 11.387 1.00 97.19 598 SER A N 1
ATOM 4502 C CA . SER A 1 598 ? -8.539 -1.345 11.233 1.00 97.19 598 SER A CA 1
ATOM 4503 C C . SER A 1 598 ? -8.945 -0.101 10.443 1.00 97.19 598 SER A C 1
ATOM 4505 O O . SER A 1 598 ? -8.458 0.980 10.762 1.00 97.19 598 SER A O 1
ATOM 4507 N N . PRO A 1 599 ? -9.844 -0.194 9.457 1.00 96.25 599 PRO A N 1
ATOM 4508 C CA . PRO A 1 599 ? -10.336 0.990 8.773 1.00 96.25 599 PRO A CA 1
ATOM 4509 C C . PRO A 1 599 ? -11.232 1.815 9.691 1.00 96.25 599 PRO A C 1
ATOM 4511 O O . PRO A 1 599 ? -11.772 1.307 10.676 1.00 96.25 599 PRO A O 1
ATOM 4514 N N . SER A 1 600 ? -11.398 3.077 9.332 1.00 94.06 600 SER A N 1
ATOM 4515 C CA . SER A 1 600 ? -12.358 4.009 9.912 1.00 94.06 600 SER A CA 1
ATOM 4516 C C . SER A 1 600 ? -13.767 3.688 9.418 1.00 94.06 600 SER A C 1
ATOM 4518 O O . SER A 1 600 ? -13.937 3.289 8.262 1.00 94.06 600 SER A O 1
ATOM 4520 N N . TYR A 1 601 ? -14.772 3.865 10.274 1.00 94.06 601 TYR A N 1
ATOM 4521 C CA . TYR A 1 601 ? -16.171 3.601 9.928 1.00 94.06 601 TYR A CA 1
ATOM 4522 C C . TYR A 1 601 ? -17.161 4.263 10.888 1.00 94.06 601 TYR A C 1
ATOM 4524 O O . TYR A 1 601 ? -16.818 4.618 12.023 1.00 94.06 601 TYR A O 1
ATOM 4532 N N . ILE A 1 602 ? -18.417 4.326 10.445 1.00 93.31 602 ILE A N 1
ATOM 4533 C CA . ILE A 1 602 ? -19.591 4.679 11.247 1.00 93.31 602 ILE A CA 1
ATOM 4534 C C . ILE A 1 602 ? -20.607 3.521 11.233 1.00 93.31 602 ILE A C 1
ATOM 4536 O O . ILE A 1 602 ? -20.811 2.877 10.205 1.00 93.31 602 ILE A O 1
ATOM 4540 N N . ILE A 1 603 ? -21.254 3.254 12.375 1.00 95.31 603 ILE A N 1
ATOM 4541 C CA . ILE A 1 603 ? -22.373 2.307 12.511 1.00 95.31 603 ILE A CA 1
ATOM 4542 C C . ILE A 1 603 ? -23.515 2.991 13.268 1.00 95.31 603 ILE A C 1
ATOM 4544 O O . ILE A 1 603 ? -23.328 3.448 14.397 1.00 95.31 603 ILE A O 1
ATOM 4548 N N . ASN A 1 604 ? -24.702 3.021 12.662 1.00 95.44 604 ASN A N 1
ATOM 4549 C CA . ASN A 1 604 ? -25.946 3.389 13.344 1.00 95.44 604 ASN A CA 1
ATOM 4550 C C . ASN A 1 604 ? -26.456 2.180 14.144 1.00 95.44 604 ASN A C 1
ATOM 4552 O O . ASN A 1 604 ? -26.405 1.060 13.629 1.00 95.44 604 ASN A O 1
ATOM 4556 N N . LEU A 1 605 ? -26.884 2.402 15.391 1.00 93.88 605 LEU A N 1
ATOM 4557 C CA . LEU A 1 605 ? -27.173 1.351 16.380 1.00 93.88 605 LEU A CA 1
ATOM 4558 C C . LEU A 1 605 ? -28.664 1.112 16.615 1.00 93.88 605 LEU A C 1
ATOM 4560 O O . LEU A 1 605 ? -29.442 2.088 16.509 1.00 93.88 605 LEU A O 1
#

InterPro domains:
  IPR036514 SGNH hydrolase superfamily [G3DSA:3.40.50.1110] (286-484)

Organism: NCBI:txid402884